Protein AF-0000000066038946 (afdb_homodimer)

InterPro domains:
  IPR004443 YjeF N-terminal domain [MF_01966] (6-207)
  IPR004443 YjeF N-terminal domain [PF03853] (27-186)
  IPR004443 YjeF N-terminal domain [PS51385] (10-212)
  IPR004443 YjeF N-terminal domain [TIGR00197] (5-207)
  IPR032976 YjeF N-terminal domain-containing protein NAXE-like [PTHR13232] (7-181)
  IPR036652 YjeF N-terminal domain superfamily [G3DSA:3.40.50.10260] (2-210)
  IPR036652 YjeF N-terminal domain superfamily [SSF64153] (5-207)

Secondary structure (DSSP, 8-state):
-PPPB-HHHHHHHHHIIIIII---HHHHHHHHHHHHHHHHHH-TT--TTSEEEEE-SSHHHHHHHHHHHHHHHTT--EEEEE-S-GGG--HHHHHHHHHHHHTT--B--TT--GGG-SEEEEES--TT--S---HHHHHHHHHHHHSSSEEEEESS-TTB-TTT--BSSS----SEEEEESS-BGGGGSGGGHHHH-EEEEE--S--SSSS----/-PPPB-HHHHHHHHHIIIIII---HHHHHHHHHHHHHHHHHH-TT--TTSEEEEE-SSHHHHHHHHHHHHHHHTT--EEEEE-S-GGG--HHHHHHHHHHHHTT--B--TT--GGG-SEEEEES--TT--S---HHHHHHHHHHHHSSSEEEEESS-TTB-TTT--BSSS----SEEEEESS-BGGGGSGGGHHHH-EEEEE--S--SSSS----

Foldseek 3Di:
DFDADAPVVVVVLLCCVCPVVNDPPLLLLLLLLVQLLVVQVVDPVADQQAEEEEAEQESLSLSSLSVLLVCLVVPHHYEYEYDDDNVPHDPSSVVSVVVCVVSPHHYDYLPDQLQVGQEYEASHDAQPDDAADDDSRLSSQVNNQPYPHAYEYEQAWPQAHLAQRDGHNHTHQHLAYEREQHRRNSCPDPSNPRRHRHYHYGDSPGDPDNDDDDD/DFDAAAPVVVVVLLCCVCPVVNDPPLLLLLLLLVQLLVVQVVDPVADQQAEEEEAEQESLSLSSLSVQLVCLVVPHHYEYEYDDDNVPHDPSSVVSVVVCVVSPHHYDYLPDQLQVGQEYEASHDAQPDDAADDDSRLSSQVNNQPYPHAYEYEQAWPQAHLAQRDGHNHTHQHLAYEREQHRRPSCPDPSNPRRHRHYHYGDSPGDPDNDDDDD

Structure (mmCIF, N/CA/C/O backbone):
data_AF-0000000066038946-model_v1
#
loop_
_entity.id
_entity.type
_entity.pdbx_description
1 polymer 'NAD(P)H-hydrate epimerase'
#
loop_
_atom_site.group_PDB
_atom_site.id
_atom_site.type_symbol
_atom_site.label_atom_id
_atom_site.label_alt_id
_atom_site.label_comp_id
_atom_site.label_asym_id
_atom_site.label_entity_id
_atom_site.label_seq_id
_atom_site.pdbx_PDB_ins_code
_atom_site.Cartn_x
_atom_site.Cartn_y
_atom_site.Cartn_z
_atom_site.occupancy
_atom_site.B_iso_or_equiv
_atom_site.auth_seq_id
_atom_site.auth_comp_id
_atom_site.auth_asym_id
_atom_site.auth_atom_id
_atom_site.pdbx_PDB_model_num
ATOM 1 N N . MET A 1 1 ? -20.016 10.578 -9.359 1 48.97 1 MET A N 1
ATOM 2 C CA . MET A 1 1 ? -19.5 11.562 -8.422 1 48.97 1 MET A CA 1
ATOM 3 C C . MET A 1 1 ? -19.172 10.914 -7.078 1 48.97 1 MET A C 1
ATOM 5 O O . MET A 1 1 ? -19.922 10.078 -6.586 1 48.97 1 MET A O 1
ATOM 9 N N . THR A 1 2 ? -17.828 10.883 -6.617 1 63 2 THR A N 1
ATOM 10 C CA . THR A 1 2 ? -17.562 10.227 -5.34 1 63 2 THR A CA 1
ATOM 11 C C . THR A 1 2 ? -18.438 10.805 -4.238 1 63 2 THR A C 1
ATOM 13 O O . THR A 1 2 ? -18.547 12.023 -4.098 1 63 2 THR A O 1
ATOM 16 N N . GLN A 1 3 ? -19.219 9.953 -3.594 1 87.56 3 GLN A N 1
ATOM 17 C CA . GLN A 1 3 ? -20.125 10.312 -2.512 1 87.56 3 GLN A CA 1
ATOM 18 C C . GLN A 1 3 ? -19.359 10.812 -1.292 1 87.56 3 GLN A C 1
ATOM 20 O O . GLN A 1 3 ? -18.328 10.242 -0.922 1 87.56 3 GLN A O 1
ATOM 25 N N . ALA A 1 4 ? -19.812 11.953 -0.762 1 95.81 4 ALA A N 1
ATOM 26 C CA . ALA A 1 4 ? -19.281 12.469 0.491 1 95.81 4 ALA A CA 1
ATOM 27 C C . ALA A 1 4 ? -19.875 11.742 1.691 1 95.81 4 ALA A C 1
ATOM 29 O O . ALA A 1 4 ? -20.984 11.203 1.608 1 95.81 4 ALA A O 1
ATOM 30 N N . ILE A 1 5 ? -19.094 11.695 2.771 1 97.19 5 ILE A N 1
ATOM 31 C CA . ILE A 1 5 ? -19.562 11.008 3.967 1 97.19 5 ILE A CA 1
ATOM 32 C C . ILE A 1 5 ? -19.375 11.898 5.191 1 97.19 5 ILE A C 1
ATOM 34 O O . ILE A 1 5 ? -18.578 12.844 5.156 1 97.19 5 I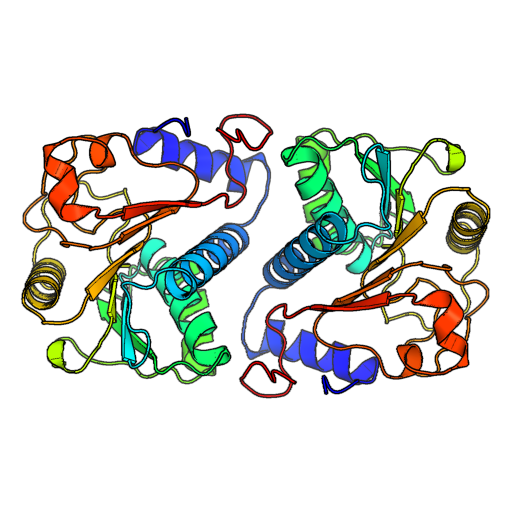LE A O 1
ATOM 38 N N . THR A 1 6 ? -20.109 11.641 6.273 1 97.31 6 THR A N 1
ATOM 39 C CA . THR A 1 6 ? -19.922 12.328 7.543 1 97.31 6 THR A CA 1
ATOM 40 C C . THR A 1 6 ? -18.672 11.805 8.258 1 97.31 6 THR A C 1
ATOM 42 O O . THR A 1 6 ? -18.109 10.781 7.871 1 97.31 6 THR A O 1
ATOM 45 N N . VAL A 1 7 ? -18.266 12.523 9.266 1 97.75 7 VAL A N 1
ATOM 46 C CA . VAL A 1 7 ? -17.141 12.094 10.086 1 97.75 7 VAL A CA 1
ATOM 47 C C . VAL A 1 7 ? -17.469 10.758 10.75 1 97.75 7 VAL A C 1
ATOM 49 O O . VAL A 1 7 ? -16.641 9.852 10.781 1 97.75 7 VAL A O 1
ATOM 52 N N . GLU A 1 8 ? -18.656 10.656 11.258 1 97.62 8 GLU A N 1
ATOM 53 C CA . GLU A 1 8 ? -19.078 9.422 11.906 1 97.62 8 GLU A CA 1
ATOM 54 C C . GLU A 1 8 ? -19.047 8.242 10.945 1 97.62 8 GLU A C 1
ATOM 56 O O . GLU A 1 8 ? -18.562 7.16 11.289 1 97.62 8 GLU A O 1
ATOM 61 N N . GLU A 1 9 ? -19.547 8.414 9.727 1 97.12 9 GLU A N 1
ATOM 62 C CA . GLU A 1 9 ? -19.531 7.359 8.719 1 97.12 9 GLU A CA 1
ATOM 63 C C . GLU A 1 9 ? -18.109 6.934 8.383 1 97.12 9 GLU A C 1
ATOM 65 O O . GLU A 1 9 ? -17.844 5.754 8.156 1 97.12 9 GLU A O 1
ATOM 70 N N . SER A 1 10 ? -17.234 7.91 8.328 1 97.12 10 SER A N 1
ATOM 71 C CA . SER A 1 10 ? -15.844 7.594 8.047 1 97.12 10 SER A CA 1
ATOM 72 C C . SER A 1 10 ? -15.25 6.691 9.125 1 97.12 10 SER A C 1
ATOM 74 O O . SER A 1 10 ? -14.531 5.742 8.82 1 97.12 10 SER A O 1
ATOM 76 N N . ARG A 1 11 ? -15.586 6.949 10.352 1 96.38 11 ARG A N 1
ATOM 77 C CA . ARG A 1 11 ? -15.133 6.133 11.477 1 96.38 11 ARG A CA 1
ATOM 78 C C . ARG A 1 11 ? -15.695 4.715 11.383 1 96.38 11 ARG A C 1
ATOM 80 O O . ARG A 1 11 ? -14.984 3.742 11.641 1 96.38 11 ARG A O 1
ATOM 87 N N . GLU A 1 12 ? -16.906 4.621 11.016 1 97.56 12 GLU A N 1
ATOM 88 C CA . GLU A 1 12 ? -17.562 3.328 10.883 1 97.56 12 GLU A CA 1
ATOM 89 C C . GLU A 1 12 ? -16.938 2.5 9.766 1 97.56 12 GLU A C 1
ATOM 91 O O . GLU A 1 12 ? -16.75 1.29 9.914 1 97.56 12 GLU A O 1
ATOM 96 N N . LEU A 1 13 ? -16.656 3.158 8.703 1 97.19 13 LEU A N 1
ATOM 97 C CA . LEU A 1 13 ? -16.062 2.465 7.566 1 97.19 13 LEU A CA 1
ATOM 98 C C . LEU A 1 13 ? -14.648 1.991 7.895 1 97.19 13 LEU A C 1
ATOM 100 O O . LEU A 1 13 ? -14.242 0.896 7.492 1 97.19 13 LEU A O 1
ATOM 104 N N . ASP A 1 14 ? -13.914 2.836 8.625 1 96.81 14 ASP A N 1
ATOM 105 C CA . ASP A 1 14 ? -12.602 2.414 9.102 1 96.81 14 ASP A CA 1
ATOM 106 C C . ASP A 1 14 ? -12.711 1.164 9.977 1 96.81 14 ASP A C 1
ATOM 108 O O . ASP A 1 14 ? -11.977 0.193 9.766 1 96.81 14 ASP A O 1
ATOM 112 N N . ASP A 1 15 ? -13.594 1.279 10.898 1 97.69 15 ASP A N 1
ATOM 113 C CA . ASP A 1 15 ? -13.797 0.172 11.828 1 97.69 15 ASP A CA 1
ATOM 114 C C . ASP A 1 15 ? -14.211 -1.098 11.094 1 97.69 15 ASP A C 1
ATOM 116 O O . ASP A 1 15 ? -13.68 -2.178 11.352 1 97.69 15 ASP A O 1
ATOM 120 N N . LYS A 1 16 ? -15.156 -0.995 10.156 1 98.12 16 LYS A N 1
ATOM 121 C CA . LYS A 1 16 ? -15.594 -2.123 9.336 1 98.12 16 LYS A CA 1
ATOM 122 C C . LYS A 1 16 ? -14.414 -2.74 8.586 1 98.12 16 LYS A C 1
ATOM 124 O O . LYS A 1 16 ? -14.227 -3.957 8.617 1 98.12 16 LYS A O 1
ATOM 129 N N . THR A 1 17 ? -13.578 -1.938 7.965 1 98.38 17 THR A N 1
ATOM 130 C CA . THR A 1 17 ? -12.484 -2.4 7.121 1 98.38 17 THR A CA 1
ATOM 131 C C . THR A 1 17 ? -11.414 -3.092 7.961 1 98.38 17 THR A C 1
ATOM 133 O O . THR A 1 17 ? -10.898 -4.145 7.574 1 98.38 17 THR A O 1
ATOM 136 N N . ILE A 1 18 ? -11.156 -2.543 9.109 1 98.25 18 ILE A N 1
ATOM 137 C CA . ILE A 1 18 ? -10.086 -3.059 9.961 1 98.25 18 ILE A CA 1
ATOM 138 C C . ILE A 1 18 ? -10.578 -4.281 10.727 1 98.25 18 ILE A C 1
ATOM 140 O O . ILE A 1 18 ? -9.953 -5.34 10.688 1 98.25 18 ILE A O 1
ATOM 144 N N . ASN A 1 19 ? -11.727 -4.18 11.312 1 98.06 19 ASN A N 1
ATOM 145 C CA . ASN A 1 19 ? -12.109 -5.168 12.32 1 98.06 19 ASN A CA 1
ATOM 146 C C . ASN A 1 19 ? -13.055 -6.223 11.742 1 98.06 19 ASN A C 1
ATOM 148 O O . ASN A 1 19 ? -13.062 -7.367 12.188 1 98.06 19 ASN A O 1
ATOM 152 N N . LYS A 1 20 ? -13.867 -5.863 10.781 1 97.88 20 LYS A N 1
ATOM 153 C CA . LYS A 1 20 ? -14.789 -6.828 10.18 1 97.88 20 LYS A CA 1
ATOM 154 C C . LYS A 1 20 ? -14.156 -7.504 8.969 1 97.88 20 LYS A C 1
ATOM 156 O O . LYS A 1 20 ? -14.125 -8.734 8.883 1 97.88 20 LYS A O 1
ATOM 161 N N . ILE A 1 21 ? -13.602 -6.754 8.055 1 98.19 21 ILE A N 1
ATOM 162 C CA . ILE A 1 21 ? -12.984 -7.297 6.852 1 98.19 21 ILE A CA 1
ATOM 163 C C . ILE A 1 21 ? -11.625 -7.902 7.195 1 98.19 21 ILE A C 1
ATOM 165 O O . ILE A 1 21 ? -11.258 -8.953 6.668 1 98.19 21 ILE A O 1
ATOM 169 N N . GLY A 1 22 ? -10.867 -7.164 8.039 1 98.38 22 GLY A N 1
ATOM 170 C CA . GLY A 1 22 ? -9.625 -7.73 8.531 1 98.38 22 GLY A CA 1
ATOM 171 C C . GLY A 1 22 ? -8.391 -7.105 7.906 1 98.38 22 GLY A C 1
ATOM 172 O O . GLY A 1 22 ? -7.297 -7.672 7.977 1 98.38 22 GLY A O 1
ATOM 173 N N . ILE A 1 23 ? -8.477 -6.02 7.219 1 98.56 23 ILE A N 1
ATOM 174 C CA . ILE A 1 23 ? -7.312 -5.301 6.707 1 98.56 23 ILE A CA 1
ATOM 175 C C . ILE A 1 23 ? -6.684 -4.469 7.824 1 98.56 23 ILE A C 1
ATOM 177 O O . ILE A 1 23 ? -7.328 -3.576 8.375 1 98.56 23 ILE A O 1
ATOM 181 N N . PRO A 1 24 ? -5.418 -4.695 8.164 1 98.44 24 PRO A N 1
ATOM 182 C CA . PRO A 1 24 ? -4.812 -3.988 9.289 1 98.44 24 PRO A CA 1
ATOM 183 C C . PRO A 1 24 ? -4.703 -2.482 9.055 1 98.44 24 PRO A C 1
ATOM 185 O O . PRO A 1 24 ? -4.516 -2.045 7.918 1 98.44 24 PRO A O 1
ATOM 188 N N . SER A 1 25 ? -4.734 -1.716 10.148 1 98.44 25 SER A N 1
ATOM 189 C CA . SER A 1 25 ? -4.699 -0.258 10.086 1 98.44 25 SER A CA 1
ATOM 190 C C . SER A 1 25 ? -3.42 0.236 9.422 1 98.44 25 SER A C 1
ATOM 192 O O . SER A 1 25 ? -3.449 1.197 8.648 1 98.44 25 SER A O 1
ATOM 194 N N . LEU A 1 26 ? -2.279 -0.456 9.664 1 98.75 26 LEU A N 1
ATOM 195 C CA . LEU A 1 26 ? -1.012 -0.033 9.078 1 98.75 26 LEU A CA 1
ATOM 196 C C . LEU A 1 26 ? -1.011 -0.26 7.566 1 98.75 26 LEU A C 1
ATOM 198 O O . LEU A 1 26 ? -0.326 0.452 6.828 1 98.75 26 LEU A O 1
ATOM 202 N N . VAL A 1 27 ? -1.763 -1.276 7.102 1 98.81 27 VAL A N 1
ATOM 203 C CA . VAL A 1 27 ? -1.914 -1.498 5.668 1 98.81 27 VAL A CA 1
ATOM 204 C C . VAL A 1 27 ? -2.688 -0.339 5.043 1 98.81 27 VAL A C 1
ATOM 206 O O . VAL A 1 27 ? -2.27 0.219 4.027 1 98.81 27 VAL A O 1
ATOM 209 N N . LEU A 1 28 ? -3.766 0.073 5.703 1 98.62 28 LEU A N 1
ATOM 210 C CA . LEU A 1 28 ? -4.559 1.197 5.219 1 98.62 28 LEU A CA 1
ATOM 211 C C . LEU A 1 28 ? -3.744 2.486 5.238 1 98.62 28 L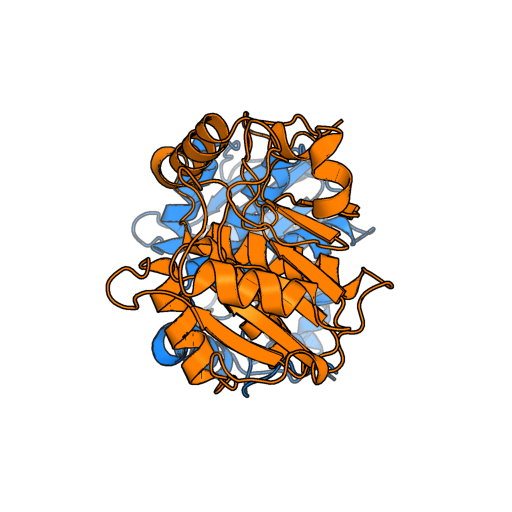EU A C 1
ATOM 213 O O . LEU A 1 28 ? -3.854 3.309 4.324 1 98.62 28 LEU A O 1
ATOM 217 N N . MET A 1 29 ? -2.965 2.672 6.266 1 98.75 29 MET A N 1
ATOM 218 C CA . MET A 1 29 ? -2.109 3.852 6.383 1 98.75 29 MET A CA 1
ATOM 219 C C . MET A 1 29 ? -1.087 3.896 5.254 1 98.75 29 MET A C 1
ATOM 221 O O . MET A 1 29 ? -0.835 4.957 4.68 1 98.75 29 MET A O 1
ATOM 225 N N . GLU A 1 30 ? -0.491 2.705 4.922 1 98.88 30 GLU A N 1
ATOM 226 C CA . GLU A 1 30 ? 0.452 2.641 3.811 1 98.88 30 GLU A CA 1
ATOM 227 C C . GLU A 1 30 ? -0.231 2.973 2.486 1 98.88 30 GLU A C 1
ATOM 229 O O . GLU A 1 30 ? 0.318 3.713 1.667 1 98.88 30 GLU A O 1
ATOM 234 N N . ARG A 1 31 ? -1.411 2.453 2.273 1 98.69 31 ARG A N 1
ATOM 235 C CA . ARG A 1 31 ? -2.172 2.75 1.064 1 98.69 31 ARG A CA 1
ATOM 236 C C . ARG A 1 31 ? -2.445 4.246 0.943 1 98.69 31 ARG A C 1
ATOM 238 O O . ARG A 1 31 ? -2.295 4.824 -0.135 1 98.69 31 ARG A O 1
ATOM 245 N N . ALA A 1 32 ? -2.852 4.824 2.078 1 98.56 32 ALA A N 1
ATOM 246 C CA . ALA A 1 32 ? -3.09 6.262 2.1 1 98.56 32 ALA A CA 1
ATOM 247 C C . ALA A 1 32 ? -1.812 7.035 1.783 1 98.56 32 ALA A C 1
ATOM 249 O O . ALA A 1 32 ? -1.807 7.91 0.914 1 98.56 32 ALA A O 1
ATOM 250 N N . GLY A 1 33 ? -0.715 6.66 2.455 1 98.81 33 GLY A N 1
ATOM 251 C CA . GLY A 1 33 ? 0.559 7.328 2.238 1 98.81 33 GLY A CA 1
ATOM 252 C C . GLY A 1 33 ? 1.021 7.277 0.795 1 98.81 33 GLY A C 1
ATOM 253 O O . GLY A 1 33 ? 1.5 8.281 0.257 1 98.81 33 GLY A O 1
ATOM 254 N N . LEU A 1 34 ? 0.842 6.117 0.148 1 98.81 34 LEU A N 1
ATOM 255 C CA . LEU A 1 34 ? 1.235 5.949 -1.246 1 98.81 34 LEU A CA 1
ATOM 256 C C . LEU A 1 34 ? 0.439 6.879 -2.154 1 98.81 34 LEU A C 1
ATOM 258 O O . LEU A 1 34 ? 1.007 7.535 -3.031 1 98.81 34 LEU A O 1
ATOM 262 N N . LYS A 1 35 ? -0.859 6.953 -1.933 1 98.69 35 LYS A N 1
ATOM 263 C CA . LYS A 1 35 ? -1.708 7.809 -2.758 1 98.69 35 LYS A CA 1
ATOM 264 C C . LYS A 1 35 ? -1.389 9.281 -2.531 1 98.69 35 LYS A C 1
ATOM 266 O O . LYS A 1 35 ? -1.308 10.062 -3.484 1 98.69 35 LYS A O 1
ATOM 271 N N . ILE A 1 36 ? -1.182 9.656 -1.304 1 98.88 36 ILE A N 1
ATOM 272 C CA . ILE A 1 36 ? -0.857 11.039 -0.975 1 98.88 36 ILE A CA 1
ATOM 273 C C . ILE A 1 36 ? 0.469 11.43 -1.625 1 98.88 36 ILE A C 1
ATOM 275 O O . ILE A 1 36 ? 0.574 12.484 -2.254 1 98.88 36 ILE A O 1
ATOM 279 N N . TYR A 1 37 ? 1.465 10.562 -1.488 1 98.88 37 TYR A N 1
ATOM 280 C CA . TYR A 1 37 ? 2.771 10.742 -2.109 1 98.88 37 TYR A CA 1
ATOM 281 C C . TYR A 1 37 ? 2.639 10.938 -3.615 1 98.88 37 TYR A C 1
ATOM 283 O O . TYR A 1 37 ? 3.197 11.883 -4.18 1 98.88 37 TYR A O 1
ATOM 291 N N . GLU A 1 38 ? 1.827 10.102 -4.281 1 98.69 38 GLU A N 1
ATOM 292 C CA . GLU A 1 38 ? 1.599 10.18 -5.719 1 98.69 38 GLU A CA 1
ATOM 293 C C . GLU A 1 38 ? 0.898 11.477 -6.102 1 98.69 38 GLU A C 1
ATOM 295 O O . GLU A 1 38 ? 1.258 12.117 -7.09 1 98.69 38 GLU A O 1
ATOM 300 N N . ASN A 1 39 ? -0.138 11.844 -5.312 1 98.81 39 ASN A N 1
ATOM 301 C CA . ASN A 1 39 ? -0.838 13.102 -5.547 1 98.81 39 ASN A CA 1
ATOM 302 C C . ASN A 1 39 ? 0.116 14.297 -5.508 1 98.81 39 ASN A C 1
ATOM 304 O O . ASN A 1 39 ? 0.02 15.203 -6.336 1 98.81 39 ASN A O 1
ATOM 308 N N . MET A 1 40 ? 1.025 14.289 -4.543 1 98.81 40 MET A N 1
ATOM 309 C CA . MET A 1 40 ? 1.973 15.391 -4.402 1 98.81 40 MET A CA 1
ATOM 310 C C . MET A 1 40 ? 2.924 15.445 -5.594 1 98.81 40 MET A C 1
ATOM 312 O O . MET A 1 40 ? 3.211 16.531 -6.109 1 98.81 40 MET A O 1
ATOM 316 N N . LEU A 1 41 ? 3.408 14.289 -6.082 1 98.56 41 LEU A N 1
ATOM 317 C CA . LEU A 1 41 ? 4.305 14.242 -7.23 1 98.56 41 LEU A CA 1
ATOM 318 C C . LEU A 1 41 ? 3.604 14.75 -8.484 1 98.56 41 LEU A C 1
ATOM 320 O O . LEU A 1 41 ? 4.23 15.391 -9.336 1 98.56 41 LEU A O 1
ATOM 324 N N . ASP A 1 42 ? 2.342 14.453 -8.57 1 98.06 42 ASP A N 1
ATOM 325 C CA . ASP A 1 42 ? 1.582 14.781 -9.773 1 98.06 42 ASP A CA 1
ATOM 326 C C . ASP A 1 42 ? 1.079 16.219 -9.734 1 98.06 42 ASP A C 1
ATOM 328 O O . ASP A 1 42 ? 0.58 16.734 -10.742 1 98.06 42 ASP A O 1
ATOM 332 N N . ASN A 1 43 ? 1.126 16.875 -8.555 1 98.62 43 ASN A N 1
ATOM 333 C CA . ASN A 1 43 ? 0.625 18.234 -8.391 1 98.62 43 ASN A CA 1
ATOM 334 C C . ASN A 1 43 ? 1.668 19.266 -8.797 1 98.62 43 ASN A C 1
ATOM 336 O O . ASN A 1 43 ? 2.566 19.594 -8.016 1 98.62 43 ASN A O 1
ATOM 340 N N . LYS A 1 44 ? 1.511 19.875 -9.914 1 97.69 44 LYS A N 1
ATOM 341 C CA . LYS A 1 44 ? 2.479 20.812 -10.492 1 97.69 44 LYS A CA 1
ATOM 342 C C . LYS A 1 44 ? 2.553 22.094 -9.68 1 97.69 44 LYS A C 1
ATOM 344 O O . LYS A 1 44 ? 3.494 22.875 -9.836 1 97.69 44 LYS A O 1
ATOM 349 N N . ASP A 1 45 ? 1.588 22.359 -8.883 1 98.25 45 ASP A N 1
ATOM 350 C CA . ASP A 1 45 ? 1.577 23.562 -8.07 1 98.25 45 ASP A CA 1
ATOM 351 C C . ASP A 1 45 ? 2.488 23.422 -6.852 1 98.25 45 ASP A C 1
ATOM 353 O O . ASP A 1 45 ? 2.771 24.406 -6.16 1 98.25 45 ASP A O 1
ATOM 357 N N . LEU A 1 46 ? 2.93 22.25 -6.555 1 98.75 46 LEU A N 1
ATOM 358 C CA . LEU A 1 46 ? 3.805 22 -5.414 1 98.75 46 LEU A CA 1
ATOM 359 C C . LEU A 1 46 ? 5.266 21.938 -5.852 1 98.75 46 LEU A C 1
ATOM 361 O O . LEU A 1 46 ? 5.586 21.297 -6.848 1 98.75 46 LEU A O 1
ATOM 365 N N . ASP A 1 47 ? 6.105 22.656 -5.195 1 98.75 47 ASP A N 1
ATOM 366 C CA . ASP A 1 47 ? 7.559 22.516 -5.289 1 98.75 47 ASP A CA 1
ATOM 367 C C . ASP A 1 47 ? 8.094 21.609 -4.188 1 98.75 47 ASP A C 1
ATOM 369 O O . ASP A 1 47 ? 8.125 21.984 -3.018 1 98.75 47 ASP A O 1
ATOM 373 N N . LEU A 1 48 ? 8.578 20.453 -4.551 1 98.81 48 LEU A N 1
ATOM 374 C CA . LEU A 1 48 ? 8.93 19.453 -3.555 1 98.81 48 LEU A CA 1
ATOM 375 C C . LEU A 1 48 ? 10.43 19.453 -3.279 1 98.81 48 LEU A C 1
ATOM 377 O O . LEU A 1 48 ? 10.984 18.453 -2.83 1 98.81 48 LEU A O 1
ATOM 381 N N . SER A 1 49 ? 11.086 20.531 -3.527 1 98.69 49 SER A N 1
ATOM 382 C CA . SER A 1 49 ? 12.531 20.625 -3.359 1 98.69 49 SER A CA 1
ATOM 383 C C . SER A 1 49 ? 12.922 20.594 -1.887 1 98.69 49 SER A C 1
ATOM 385 O O . SER A 1 49 ? 14.031 20.172 -1.542 1 98.69 49 SER A O 1
ATOM 387 N N . ASN A 1 50 ? 12.086 21.062 -0.97 1 98.88 50 ASN A N 1
ATOM 388 C CA . ASN A 1 50 ? 12.289 21.062 0.474 1 98.88 50 ASN A CA 1
ATOM 389 C C . ASN A 1 50 ? 10.969 20.984 1.229 1 98.88 50 ASN A C 1
ATOM 391 O O . ASN A 1 50 ? 10.297 22 1.432 1 98.88 50 ASN A O 1
ATOM 395 N N . VAL A 1 51 ? 10.633 19.766 1.717 1 98.94 51 VAL A N 1
ATOM 396 C CA . VAL A 1 51 ? 9.297 19.5 2.248 1 98.94 51 VAL A CA 1
ATOM 397 C C . VAL A 1 51 ? 9.359 19.391 3.77 1 98.94 51 VAL A C 1
ATOM 399 O O . VAL A 1 51 ? 10.297 18.797 4.32 1 98.94 51 VAL A O 1
ATOM 402 N N . LEU A 1 52 ? 8.422 19.938 4.453 1 99 52 LEU A N 1
ATOM 403 C CA . LEU A 1 52 ? 8.242 19.766 5.891 1 99 52 LEU A CA 1
ATOM 404 C C . LEU A 1 52 ? 6.914 19.094 6.199 1 99 52 LEU A C 1
ATOM 406 O O . LEU A 1 52 ? 5.855 19.578 5.789 1 99 52 LEU A O 1
ATOM 410 N N . ILE A 1 53 ? 6.996 18.016 6.871 1 99 53 ILE A N 1
ATOM 411 C CA . ILE A 1 53 ? 5.805 17.328 7.359 1 99 53 ILE A CA 1
ATOM 412 C C . ILE A 1 53 ? 5.422 17.875 8.734 1 99 53 ILE A C 1
ATOM 414 O O . ILE A 1 53 ? 6.223 17.844 9.664 1 99 53 ILE A O 1
ATOM 418 N N . LEU A 1 54 ? 4.238 18.453 8.828 1 98.94 54 LEU A N 1
ATOM 419 C CA . LEU A 1 54 ? 3.648 18.797 10.117 1 98.94 54 LEU A CA 1
ATOM 420 C C . LEU A 1 54 ? 2.773 17.656 10.633 1 98.94 54 LEU A C 1
ATOM 422 O O . LEU A 1 54 ? 1.645 17.484 10.172 1 98.94 54 LEU A O 1
ATOM 426 N N . ALA A 1 55 ? 3.303 16.953 11.617 1 98.88 55 ALA A N 1
ATOM 427 C CA . ALA A 1 55 ? 2.629 15.727 12.031 1 98.88 55 ALA A CA 1
ATOM 428 C C . ALA A 1 55 ? 2.092 15.852 13.453 1 98.88 55 ALA A C 1
ATOM 430 O O . ALA A 1 55 ? 2.822 16.234 14.367 1 98.88 55 ALA A O 1
ATOM 431 N N . GLY A 1 56 ? 0.782 15.562 13.641 1 98.44 56 GLY A N 1
ATOM 432 C CA . GLY A 1 56 ? 0.287 15.266 14.977 1 98.44 56 GLY A CA 1
ATOM 433 C C . GLY A 1 56 ? 0.691 13.891 15.469 1 98.44 56 GLY A C 1
ATOM 434 O O . GLY A 1 56 ? 1.435 13.18 14.797 1 98.44 56 GLY A O 1
ATOM 435 N N . THR A 1 57 ? 0.146 13.484 16.625 1 97.94 57 THR A N 1
ATOM 436 C CA . THR A 1 57 ? 0.572 12.227 17.234 1 97.94 57 THR A CA 1
ATOM 437 C C . THR A 1 57 ? -0.469 11.133 16.984 1 97.94 57 THR A C 1
ATOM 439 O O . THR A 1 57 ? -0.302 10 17.438 1 97.94 57 THR A O 1
ATOM 442 N N . GLY A 1 58 ? -1.53 11.477 16.297 1 97.44 58 GLY A N 1
ATOM 443 C CA . GLY A 1 58 ? -2.547 10.492 15.961 1 97.44 58 GLY A CA 1
ATOM 444 C C . GLY A 1 58 ? -2.289 9.789 14.641 1 97.44 58 GLY A C 1
ATOM 445 O O . GLY A 1 58 ? -1.166 9.812 14.125 1 97.44 58 GLY A O 1
ATOM 446 N N . ASN A 1 59 ? -3.328 9.211 14.07 1 97.25 59 ASN A N 1
ATOM 447 C CA . ASN A 1 59 ? -3.197 8.438 12.844 1 97.25 59 ASN A CA 1
ATOM 448 C C . ASN A 1 59 ? -2.922 9.328 11.641 1 97.25 59 ASN A C 1
ATOM 450 O O . ASN A 1 59 ? -2.205 8.938 10.719 1 97.25 59 ASN A O 1
ATOM 454 N N . ASN A 1 60 ? -3.539 10.492 11.656 1 98.25 60 ASN A N 1
ATOM 455 C CA . ASN A 1 60 ? -3.232 11.398 10.555 1 98.25 60 ASN A CA 1
ATOM 456 C C . ASN A 1 60 ? -1.75 11.766 10.523 1 98.25 60 ASN A C 1
ATOM 458 O O . ASN A 1 60 ? -1.153 11.852 9.445 1 98.25 60 ASN A O 1
ATOM 462 N N . GLY A 1 61 ? -1.217 11.977 11.75 1 98.62 61 GLY A N 1
ATOM 463 C CA . GLY A 1 61 ? 0.224 12.156 11.828 1 98.62 61 GLY A CA 1
ATOM 464 C C . GLY A 1 61 ? 1.003 10.969 11.297 1 98.62 61 GLY A C 1
ATOM 465 O O . GLY A 1 61 ? 2.035 11.141 10.641 1 98.62 61 GLY A O 1
ATOM 466 N N . GLY A 1 62 ? 0.505 9.773 11.594 1 98.69 62 GLY A N 1
ATOM 467 C CA . GLY A 1 62 ? 1.099 8.57 11.031 1 98.69 62 GLY A CA 1
ATOM 468 C C . GLY A 1 62 ? 1.113 8.57 9.516 1 98.69 62 GLY A C 1
ATOM 469 O O . GLY A 1 62 ? 2.119 8.211 8.898 1 98.69 62 GLY A O 1
ATOM 470 N N . ASP A 1 63 ? 0.013 8.977 8.914 1 98.88 63 ASP A N 1
ATOM 471 C CA . ASP A 1 63 ? -0.026 9.117 7.457 1 98.88 63 ASP A CA 1
ATOM 472 C C . ASP A 1 63 ? 1.079 10.055 6.969 1 98.88 63 ASP A C 1
ATOM 474 O O . ASP A 1 63 ? 1.735 9.766 5.961 1 98.88 63 ASP A O 1
ATOM 478 N N . GLY A 1 64 ? 1.211 11.141 7.656 1 98.94 64 GLY A N 1
ATOM 479 C CA . GLY A 1 64 ? 2.264 12.078 7.309 1 98.94 64 GLY A CA 1
ATOM 480 C C . GLY A 1 64 ? 3.652 11.469 7.363 1 98.94 64 GLY A C 1
ATOM 481 O O . GLY A 1 64 ? 4.492 11.742 6.504 1 98.94 64 GLY A O 1
ATOM 482 N N . LEU A 1 65 ? 3.871 10.672 8.398 1 98.94 65 LEU A N 1
ATOM 483 C CA . LEU A 1 65 ? 5.18 10.055 8.562 1 98.94 65 LEU A CA 1
ATOM 484 C C . LEU A 1 65 ? 5.441 9.039 7.453 1 98.94 65 LEU A C 1
ATOM 486 O O . LEU A 1 65 ? 6.582 8.859 7.02 1 98.94 65 LEU A O 1
ATOM 490 N N . VAL A 1 66 ? 4.398 8.312 6.98 1 98.94 66 VAL A N 1
ATOM 491 C CA . VAL A 1 66 ? 4.547 7.457 5.812 1 98.94 66 VAL A CA 1
ATOM 492 C C . VAL A 1 66 ? 5.004 8.289 4.613 1 98.94 66 VAL A C 1
ATOM 494 O O . VAL A 1 66 ? 5.926 7.898 3.895 1 98.94 66 VAL A O 1
ATOM 497 N N . VAL A 1 67 ? 4.375 9.438 4.402 1 98.94 67 VAL A N 1
ATOM 498 C CA . VAL A 1 67 ? 4.723 10.32 3.291 1 98.94 67 VAL A CA 1
ATOM 499 C C . VAL A 1 67 ? 6.168 10.789 3.436 1 98.94 67 VAL A C 1
ATOM 501 O O . VAL A 1 67 ? 6.918 10.82 2.455 1 98.94 67 VAL A O 1
ATOM 504 N N . ALA A 1 68 ? 6.547 11.141 4.672 1 98.94 68 ALA A N 1
ATOM 505 C CA . ALA A 1 68 ? 7.934 11.531 4.93 1 98.94 68 ALA A CA 1
ATOM 506 C C . ALA A 1 68 ? 8.898 10.438 4.5 1 98.94 68 ALA A C 1
ATOM 508 O O . ALA A 1 68 ? 9.891 10.711 3.811 1 98.94 68 ALA A O 1
ATOM 509 N N . ARG A 1 69 ? 8.633 9.234 4.918 1 98.88 69 ARG A N 1
ATOM 510 C CA . ARG A 1 69 ? 9.469 8.086 4.578 1 98.88 69 ARG A CA 1
ATOM 511 C C . ARG A 1 69 ? 9.562 7.906 3.066 1 98.88 69 ARG A C 1
ATOM 513 O O . ARG A 1 69 ? 10.656 7.723 2.525 1 98.88 69 ARG A O 1
ATOM 520 N N . LEU A 1 70 ? 8.438 7.953 2.385 1 98.81 70 LEU A N 1
ATOM 521 C CA . LEU A 1 70 ? 8.406 7.766 0.938 1 98.81 70 LEU A CA 1
ATOM 522 C C . LEU A 1 70 ? 9.211 8.852 0.231 1 98.81 70 LEU A C 1
ATOM 524 O O . LEU A 1 70 ? 9.992 8.555 -0.678 1 98.81 70 LEU A O 1
ATOM 528 N N . LEU A 1 71 ? 9.031 10.102 0.635 1 98.81 71 LEU A N 1
ATOM 529 C CA . LEU A 1 71 ? 9.805 11.195 0.06 1 98.81 71 LEU A CA 1
ATOM 530 C C . LEU A 1 71 ? 11.297 10.977 0.294 1 98.81 71 LEU A C 1
ATOM 532 O O . LEU A 1 71 ? 12.094 11.047 -0.644 1 98.81 71 LEU A O 1
ATOM 536 N N . ALA A 1 72 ? 11.695 10.656 1.515 1 98.69 72 ALA A N 1
ATOM 537 C CA . ALA A 1 72 ? 13.102 10.5 1.884 1 98.69 72 ALA A CA 1
ATOM 538 C C . ALA A 1 72 ? 13.75 9.359 1.099 1 98.69 72 ALA A C 1
ATOM 540 O O . ALA A 1 72 ? 14.828 9.531 0.53 1 98.69 72 ALA A O 1
ATOM 541 N N . THR A 1 73 ? 13.07 8.227 1.036 1 98.12 73 THR A N 1
ATOM 542 C CA . THR A 1 73 ? 13.641 7.043 0.402 1 98.12 73 THR A CA 1
ATOM 543 C C . THR A 1 73 ? 13.711 7.223 -1.112 1 98.12 73 THR A C 1
ATOM 545 O O . THR A 1 73 ? 14.398 6.469 -1.802 1 98.12 73 THR A O 1
ATOM 548 N N . HIS A 1 74 ? 13 8.203 -1.652 1 97.88 74 HIS A N 1
ATOM 549 C CA . HIS A 1 74 ? 13.039 8.461 -3.088 1 97.88 74 HIS A CA 1
ATOM 550 C C . HIS A 1 74 ? 13.859 9.711 -3.404 1 97.88 74 HIS A C 1
ATOM 552 O O . HIS A 1 74 ? 13.75 10.258 -4.5 1 97.88 74 HIS A O 1
ATOM 558 N N . GLY A 1 75 ? 14.547 10.242 -2.439 1 97.25 75 GLY A N 1
ATOM 559 C CA . GLY A 1 75 ? 15.609 11.195 -2.707 1 97.25 75 GLY A CA 1
ATOM 560 C C . GLY A 1 75 ? 15.195 12.633 -2.488 1 97.25 75 GLY A C 1
ATOM 561 O O . GLY A 1 75 ? 15.953 13.562 -2.783 1 97.25 75 GLY A O 1
ATOM 562 N N . TYR A 1 76 ? 14.016 12.898 -2.004 1 98.38 76 TYR A N 1
ATOM 563 C CA . TYR A 1 76 ? 13.57 14.258 -1.716 1 98.38 76 TYR A CA 1
ATOM 564 C C . TYR A 1 76 ? 14.094 14.734 -0.366 1 98.38 76 TYR A C 1
ATOM 566 O O . TYR A 1 76 ? 14.273 13.93 0.551 1 98.38 76 TYR A O 1
ATOM 574 N N . GLN A 1 77 ? 14.328 16 -0.275 1 98.75 77 GLN A N 1
ATOM 575 C CA . GLN A 1 77 ? 14.641 16.609 1.016 1 98.75 77 GLN A CA 1
ATOM 576 C C . GLN A 1 77 ? 13.375 16.828 1.844 1 98.75 77 GLN A C 1
ATOM 578 O O . GLN A 1 77 ? 12.469 17.562 1.434 1 98.75 77 GLN A O 1
ATOM 583 N N . VAL A 1 78 ? 13.32 16.172 2.998 1 98.88 78 VAL A N 1
ATOM 584 C CA . VAL A 1 78 ? 12.117 16.234 3.818 1 98.88 78 VAL A CA 1
ATOM 585 C C . VAL A 1 78 ? 12.5 16.266 5.297 1 98.88 78 VAL A C 1
ATOM 587 O O . VAL A 1 78 ? 13.461 15.609 5.715 1 98.88 78 VAL A O 1
ATOM 590 N N . SER A 1 79 ? 11.789 17.031 6.098 1 98.94 79 SER A N 1
ATOM 591 C CA . SER A 1 79 ? 11.906 17.125 7.551 1 98.94 79 SER A CA 1
ATOM 592 C C . SER A 1 79 ? 10.555 16.906 8.219 1 98.94 79 SER A C 1
ATOM 594 O O . SER A 1 79 ? 9.508 17.016 7.574 1 98.94 79 SER A O 1
ATOM 596 N N . ILE A 1 80 ? 10.664 16.594 9.523 1 98.94 80 ILE A N 1
ATOM 597 C CA . ILE A 1 80 ? 9.438 16.312 10.273 1 98.94 80 ILE A CA 1
ATOM 598 C C . ILE A 1 80 ? 9.352 17.234 11.484 1 98.94 80 ILE A C 1
ATOM 600 O O . ILE A 1 80 ? 10.344 17.422 12.195 1 98.94 80 ILE A O 1
ATOM 604 N N . LEU A 1 81 ? 8.266 17.875 11.688 1 98.94 81 LEU A N 1
ATOM 605 C CA . LEU A 1 81 ? 7.879 18.516 12.938 1 98.94 81 LEU A CA 1
ATOM 606 C C . LEU A 1 81 ? 6.695 17.797 13.57 1 98.94 81 LEU A C 1
ATOM 608 O O . LEU A 1 81 ? 5.59 17.828 13.031 1 98.94 81 LEU A O 1
ATOM 612 N N . THR A 1 82 ? 6.949 17.156 14.664 1 98.69 82 THR A N 1
ATOM 613 C CA . THR A 1 82 ? 5.871 16.516 15.406 1 98.69 82 THR A CA 1
ATOM 614 C C . THR A 1 82 ? 5.312 17.438 16.469 1 98.69 82 THR A C 1
ATOM 616 O O . THR A 1 82 ? 6.07 18.047 17.234 1 98.69 82 THR A O 1
ATOM 619 N N . VAL A 1 83 ? 4.035 17.609 16.453 1 98.19 83 VAL A N 1
ATOM 620 C CA . VAL A 1 83 ? 3.354 18.469 17.422 1 98.19 83 VAL A CA 1
ATOM 621 C C . VAL A 1 83 ? 2.426 17.625 18.297 1 98.19 83 VAL A C 1
ATOM 623 O O . VAL A 1 83 ? 1.677 16.797 17.781 1 98.19 83 VAL A O 1
ATOM 626 N N . GLY A 1 84 ? 2.4 17.875 19.547 1 96.06 84 GLY A N 1
ATOM 627 C CA . GLY A 1 84 ? 1.521 17.172 20.453 1 96.06 84 GLY A CA 1
ATOM 628 C C . GLY A 1 84 ? 2.27 16.391 21.516 1 96.06 84 GLY A C 1
ATOM 629 O O . GLY A 1 84 ? 3.502 16.391 21.547 1 96.06 84 GLY A O 1
ATOM 630 N N . ASN A 1 85 ? 1.53 15.742 22.344 1 93.56 85 ASN A N 1
ATOM 631 C CA . ASN A 1 85 ? 2.074 14.961 23.453 1 93.56 85 ASN A CA 1
ATOM 632 C C . ASN A 1 85 ? 2.459 13.555 23 1 93.56 85 ASN A C 1
ATOM 634 O O . ASN A 1 85 ? 1.594 12.758 22.641 1 93.56 85 ASN A O 1
ATOM 638 N N . PRO A 1 86 ? 3.742 13.211 23.078 1 91.5 86 PRO A N 1
ATOM 639 C CA . PRO A 1 86 ? 4.191 11.883 22.625 1 91.5 86 PRO A CA 1
ATOM 640 C C . PRO A 1 86 ? 3.537 10.75 23.406 1 91.5 86 PRO A C 1
ATOM 642 O O . PRO A 1 86 ? 3.367 9.648 22.891 1 91.5 86 PRO A O 1
ATOM 645 N N . ASP A 1 87 ? 3.113 11 24.625 1 94.69 87 ASP A N 1
ATOM 646 C CA . ASP A 1 87 ? 2.525 9.977 25.469 1 94.69 87 ASP A CA 1
ATOM 647 C C . ASP A 1 87 ? 1.148 9.555 24.969 1 94.69 87 ASP A C 1
ATOM 649 O O . ASP A 1 87 ? 0.609 8.531 25.391 1 94.69 87 ASP A O 1
ATOM 653 N N . HIS A 1 88 ? 0.575 10.344 24.062 1 94.94 88 HIS A N 1
ATOM 654 C CA . HIS A 1 88 ? -0.752 10.062 23.531 1 94.94 88 HIS A CA 1
ATOM 655 C C . HIS A 1 88 ? -0.679 9.625 22.062 1 94.94 88 HIS A C 1
ATOM 657 O O . HIS A 1 88 ? -1.7 9.578 21.375 1 94.94 88 HIS A O 1
ATOM 663 N N . ALA A 1 89 ? 0.491 9.328 21.656 1 97.44 89 ALA A N 1
ATOM 664 C CA . ALA A 1 89 ? 0.681 8.938 20.266 1 97.44 89 ALA A CA 1
ATOM 665 C C . ALA A 1 89 ? -0.008 7.613 19.953 1 97.44 89 ALA A C 1
ATOM 667 O O . ALA A 1 89 ? 0.021 6.691 20.781 1 97.44 89 ALA A O 1
ATOM 668 N N . SER A 1 90 ? -0.7 7.535 18.844 1 97.81 90 SER A N 1
ATOM 669 C CA . SER A 1 90 ? -1.29 6.27 18.406 1 97.81 90 SER A CA 1
ATOM 670 C C . SER A 1 90 ? -0.215 5.227 18.125 1 97.81 90 SER A C 1
ATOM 672 O O . SER A 1 90 ? 0.934 5.574 17.844 1 97.81 90 SER A O 1
ATOM 674 N N . GLU A 1 91 ? -0.56 3.949 18.234 1 98 91 GLU A N 1
ATOM 675 C CA . GLU A 1 91 ? 0.368 2.863 17.922 1 98 91 GLU A CA 1
ATOM 676 C C . GLU A 1 91 ? 0.897 2.969 16.5 1 98 91 GLU A C 1
ATOM 678 O O . GLU A 1 91 ? 2.078 2.723 16.25 1 98 91 GLU A O 1
ATOM 683 N N . ASP A 1 92 ? 0.03 3.338 15.57 1 98.38 92 ASP A N 1
ATOM 684 C CA . ASP A 1 92 ? 0.431 3.463 14.18 1 98.38 92 ASP A CA 1
ATOM 685 C C . ASP A 1 92 ? 1.427 4.605 13.992 1 98.38 92 ASP A C 1
ATOM 687 O O . ASP A 1 92 ? 2.395 4.477 13.242 1 98.38 92 ASP A O 1
ATOM 691 N N . HIS A 1 93 ? 1.154 5.727 14.656 1 98.62 93 HIS A N 1
ATOM 692 C CA . HIS A 1 93 ? 2.098 6.84 14.617 1 98.62 93 HIS A CA 1
ATOM 693 C C . HIS A 1 93 ? 3.465 6.418 15.148 1 98.62 93 HIS A C 1
ATOM 695 O O . HIS A 1 93 ? 4.492 6.723 14.539 1 98.62 93 HIS A O 1
ATOM 701 N N . LEU A 1 94 ? 3.449 5.711 16.281 1 98.62 94 LEU A N 1
ATOM 702 C CA . LEU A 1 94 ? 4.695 5.27 16.891 1 98.62 94 LEU A CA 1
ATOM 703 C C . LEU A 1 94 ? 5.469 4.344 15.961 1 98.62 94 LEU A C 1
ATOM 705 O O . LEU A 1 94 ? 6.695 4.441 15.859 1 98.62 94 LEU A O 1
ATOM 709 N N . ALA A 1 95 ? 4.781 3.461 15.32 1 98.62 95 ALA A N 1
ATOM 710 C CA . ALA A 1 95 ? 5.418 2.555 14.367 1 98.62 95 ALA A CA 1
ATOM 711 C C . ALA A 1 95 ? 6.113 3.33 13.258 1 98.62 95 ALA A C 1
ATOM 713 O O . ALA A 1 95 ? 7.27 3.051 12.922 1 98.62 95 ALA A O 1
ATOM 714 N N . GLN A 1 96 ? 5.441 4.297 12.734 1 98.75 96 GLN A N 1
ATOM 715 C CA . GLN A 1 96 ? 6.004 5.082 11.641 1 98.75 96 GLN A CA 1
ATOM 716 C C . GLN A 1 96 ? 7.148 5.969 12.133 1 98.75 96 GLN A C 1
ATOM 718 O O . GLN A 1 96 ? 8.117 6.199 11.406 1 98.75 96 GLN A O 1
ATOM 723 N N . ALA A 1 97 ? 6.961 6.523 13.336 1 98.75 97 ALA A N 1
ATOM 724 C CA . ALA A 1 97 ? 8.039 7.332 13.906 1 98.75 97 ALA A CA 1
ATOM 725 C C . ALA A 1 97 ? 9.328 6.527 14.023 1 98.75 97 ALA A C 1
ATOM 727 O O . ALA A 1 97 ? 10.406 7.027 13.719 1 98.75 97 ALA A O 1
ATOM 728 N N . ARG A 1 98 ? 9.234 5.277 14.477 1 98.44 98 ARG A N 1
ATOM 729 C CA . ARG A 1 98 ? 10.398 4.395 14.57 1 98.44 98 ARG A CA 1
ATOM 730 C C . ARG A 1 98 ? 11.039 4.195 13.203 1 98.44 98 ARG A C 1
ATOM 732 O O . ARG A 1 98 ? 12.266 4.23 13.078 1 98.44 98 ARG A O 1
ATOM 739 N N . ILE A 1 99 ? 10.258 3.99 12.203 1 98.75 99 ILE A N 1
ATOM 740 C CA . ILE A 1 99 ? 10.742 3.777 10.844 1 98.75 99 ILE A CA 1
ATOM 741 C C . ILE A 1 99 ? 11.445 5.035 10.352 1 98.75 99 ILE A C 1
ATOM 743 O O . ILE A 1 99 ? 12.531 4.957 9.758 1 98.75 99 ILE A O 1
ATOM 747 N N . CYS A 1 100 ? 10.844 6.195 10.57 1 98.81 100 CYS A N 1
ATOM 748 C CA . CYS A 1 100 ? 11.461 7.453 10.164 1 98.81 100 CYS A CA 1
ATOM 749 C C . CYS A 1 100 ? 12.797 7.66 10.867 1 98.81 100 CYS A C 1
ATOM 751 O O . CYS A 1 100 ? 13.727 8.211 10.281 1 98.81 100 CYS A O 1
ATOM 753 N N . ASN A 1 101 ? 12.836 7.262 12.164 1 98.62 101 ASN A N 1
ATOM 754 C CA . ASN A 1 101 ? 14.102 7.332 12.898 1 98.62 101 ASN A CA 1
ATOM 755 C C . ASN A 1 101 ? 15.172 6.465 12.25 1 98.62 101 ASN A C 1
ATOM 757 O O . ASN A 1 101 ? 16.344 6.867 12.172 1 98.62 101 ASN A O 1
ATOM 761 N N . TYR A 1 102 ? 14.828 5.277 11.781 1 98.5 102 TYR A N 1
ATOM 762 C CA . TYR A 1 102 ? 15.781 4.406 11.094 1 98.5 102 TYR A CA 1
ATOM 763 C C . TYR A 1 102 ? 16.375 5.102 9.875 1 98.5 102 TYR A C 1
ATOM 765 O O . TYR A 1 102 ? 17.594 5.039 9.648 1 98.5 102 TYR A O 1
ATOM 773 N N . TYR A 1 103 ? 15.508 5.77 9.141 1 98.25 103 TYR A N 1
ATOM 774 C CA . TYR A 1 103 ? 15.953 6.422 7.914 1 98.25 103 TYR A CA 1
ATOM 775 C C . TYR A 1 103 ? 16.578 7.777 8.211 1 98.25 103 TYR A C 1
ATOM 777 O O . TYR A 1 103 ? 16.938 8.516 7.293 1 98.25 103 TYR A O 1
ATOM 785 N N . GLN A 1 104 ? 16.625 8.148 9.469 1 98.31 104 GLN A N 1
ATOM 786 C CA . GLN A 1 104 ? 17.281 9.352 9.945 1 98.31 104 GLN A CA 1
ATOM 787 C C . GLN A 1 104 ? 16.703 10.602 9.289 1 98.31 104 GLN A C 1
ATOM 789 O O . GLN A 1 104 ? 17.453 11.5 8.883 1 98.31 104 GLN A O 1
ATOM 794 N N . ILE A 1 105 ? 15.414 10.609 9.133 1 98.81 105 ILE A N 1
ATOM 795 C CA . ILE A 1 105 ? 14.766 11.797 8.594 1 98.81 105 ILE A CA 1
ATOM 796 C C . ILE A 1 105 ? 14.898 12.953 9.594 1 98.81 105 ILE A C 1
ATOM 798 O O . ILE A 1 105 ? 14.555 12.805 10.766 1 98.81 105 ILE A O 1
ATOM 802 N N . PRO A 1 106 ? 15.344 14.102 9.125 1 98.88 106 PRO A N 1
ATOM 803 C CA . PRO A 1 106 ? 15.586 15.211 10.039 1 98.88 106 PRO A CA 1
ATOM 804 C C . PRO A 1 106 ? 14.32 15.68 10.758 1 98.88 106 PRO A C 1
ATOM 806 O O . PRO A 1 106 ? 13.242 15.703 10.164 1 98.88 106 PRO A O 1
ATOM 809 N N . LYS A 1 107 ? 14.492 16.016 12.039 1 98.69 107 LYS A N 1
ATOM 810 C CA . LYS A 1 107 ? 13.43 16.609 12.852 1 98.69 107 LYS A CA 1
ATOM 811 C C . LYS A 1 107 ? 13.711 18.078 13.141 1 98.69 107 LYS A C 1
ATOM 813 O O . LYS A 1 107 ? 14.859 18.469 13.375 1 98.69 107 LYS A O 1
ATOM 818 N N . VAL A 1 108 ? 12.672 18.828 13.031 1 98.56 108 VAL A N 1
ATOM 819 C CA . VAL A 1 108 ? 12.812 20.25 13.383 1 98.56 108 VAL A CA 1
ATOM 820 C C . VAL A 1 108 ? 11.906 20.578 14.57 1 98.56 108 VAL A C 1
ATOM 822 O O . VAL A 1 108 ? 11.086 19.75 14.984 1 98.56 108 VAL A O 1
ATOM 825 N N . PHE A 1 109 ? 12.094 21.75 15.117 1 97.19 109 PHE A N 1
ATOM 826 C CA . PHE A 1 109 ? 11.336 22.203 16.281 1 97.19 109 PHE A CA 1
ATOM 827 C C . PHE A 1 109 ? 10.398 23.344 15.922 1 97.19 109 PHE A C 1
ATOM 829 O O . PHE A 1 109 ? 10.438 23.844 14.797 1 97.19 109 PHE A O 1
ATOM 836 N N . MET A 1 110 ? 9.555 23.656 16.828 1 96.31 110 MET A N 1
ATOM 837 C CA . MET A 1 110 ? 8.469 24.594 16.578 1 96.31 110 MET A CA 1
ATOM 838 C C . MET A 1 110 ? 9.008 25.953 16.172 1 96.31 110 MET A C 1
ATOM 840 O O . MET A 1 110 ? 8.32 26.734 15.5 1 96.31 110 MET A O 1
ATOM 844 N N . ASN A 1 111 ? 10.227 26.266 16.5 1 96.75 111 ASN A N 1
ATOM 845 C CA . ASN A 1 111 ? 10.797 27.562 16.172 1 96.75 111 ASN A CA 1
ATOM 846 C C . ASN A 1 111 ? 11.422 27.578 14.789 1 96.75 111 ASN A C 1
ATOM 848 O O . ASN A 1 111 ? 12 28.594 14.367 1 96.75 111 ASN A O 1
ATOM 852 N N . ALA A 1 112 ? 11.32 26.469 14.023 1 98.12 112 ALA A N 1
ATOM 853 C CA . ALA A 1 112 ? 11.836 26.422 12.656 1 98.12 112 ALA A CA 1
ATOM 854 C C . ALA A 1 112 ? 11.219 27.531 11.797 1 98.12 112 ALA A C 1
ATOM 856 O O . ALA A 1 112 ? 10.07 27.906 12.008 1 98.12 112 ALA A O 1
ATOM 857 N N . ASP A 1 113 ? 11.969 28.062 10.828 1 98.62 113 ASP A N 1
ATOM 858 C CA . ASP A 1 113 ? 11.477 29.047 9.852 1 98.62 113 ASP A CA 1
ATOM 859 C C . ASP A 1 113 ? 10.781 28.344 8.688 1 98.62 113 ASP A C 1
ATOM 861 O O . ASP A 1 113 ? 11.438 27.797 7.805 1 98.62 113 ASP A O 1
ATOM 865 N N . PHE A 1 114 ? 9.508 28.438 8.648 1 98.81 114 PHE A N 1
ATOM 866 C CA . PHE A 1 114 ? 8.711 27.734 7.656 1 98.81 114 PHE A CA 1
ATOM 867 C C . PHE A 1 114 ? 8.961 28.281 6.262 1 98.81 114 PHE A C 1
ATOM 869 O O . PHE A 1 114 ? 8.656 27.641 5.262 1 98.81 114 PHE A O 1
ATOM 876 N N . ASN A 1 115 ? 9.523 29.484 6.207 1 98.69 115 ASN A N 1
ATOM 877 C CA . ASN A 1 115 ? 9.805 30.094 4.914 1 98.69 115 ASN A CA 1
ATOM 878 C C . ASN A 1 115 ? 10.969 29.391 4.207 1 98.69 115 ASN A C 1
ATOM 880 O O . ASN A 1 115 ? 11.188 29.609 3.012 1 98.69 115 ASN A O 1
ATOM 884 N N . LYS A 1 116 ? 11.688 28.578 4.895 1 98.56 116 LYS A N 1
ATOM 885 C CA . LYS A 1 116 ? 12.82 27.859 4.309 1 98.56 116 LYS A CA 1
ATOM 886 C C . LYS A 1 116 ? 12.344 26.625 3.541 1 98.56 116 LYS A C 1
ATOM 888 O O . LYS A 1 116 ? 13.125 25.984 2.834 1 98.56 116 LYS A O 1
ATOM 893 N N . PHE A 1 117 ? 11.109 26.297 3.709 1 98.88 117 PHE A N 1
ATOM 894 C CA . PHE A 1 117 ? 10.539 25.141 3.027 1 98.88 117 PHE A CA 1
ATOM 895 C C . PHE A 1 117 ? 9.703 25.594 1.827 1 98.88 117 PHE A C 1
ATOM 897 O O . PHE A 1 117 ? 9.148 26.688 1.82 1 98.88 117 PHE A O 1
ATOM 904 N N . THR A 1 118 ? 9.68 24.719 0.837 1 98.94 118 THR A N 1
ATOM 905 C CA . THR A 1 118 ? 8.906 25.016 -0.366 1 98.94 118 THR A CA 1
ATOM 906 C C . THR A 1 118 ? 7.488 24.469 -0.249 1 98.94 118 THR A C 1
ATOM 908 O O . THR A 1 118 ? 6.551 25.031 -0.813 1 98.94 118 THR A O 1
ATOM 911 N N . THR A 1 119 ? 7.32 23.344 0.454 1 98.94 119 THR A N 1
ATOM 912 C CA . THR A 1 119 ? 6.023 22.703 0.649 1 98.94 119 THR A CA 1
ATOM 913 C C . THR A 1 119 ? 5.871 22.219 2.088 1 98.94 119 THR A C 1
ATOM 915 O O . THR A 1 119 ? 6.809 21.656 2.662 1 98.94 119 THR A O 1
ATOM 918 N N . LEU A 1 120 ? 4.758 22.5 2.695 1 99 120 LEU A N 1
ATOM 919 C CA . LEU A 1 120 ? 4.348 21.906 3.963 1 99 120 LEU A CA 1
ATOM 920 C C . LEU A 1 120 ? 3.262 20.859 3.746 1 99 120 LEU A C 1
ATOM 922 O O . LEU A 1 120 ? 2.363 21.047 2.922 1 99 120 LEU A O 1
ATOM 926 N N . VAL A 1 121 ? 3.359 19.797 4.473 1 99 121 VAL A N 1
ATOM 927 C CA . VAL A 1 121 ? 2.307 18.797 4.492 1 99 121 VAL A CA 1
ATOM 928 C C . VAL A 1 121 ? 1.59 18.812 5.84 1 99 121 VAL A C 1
ATOM 930 O O . VAL A 1 121 ? 2.203 18.578 6.883 1 99 121 VAL A O 1
ATOM 933 N N . ASP A 1 122 ? 0.337 19.156 5.785 1 98.94 122 ASP A N 1
ATOM 934 C CA . ASP A 1 122 ? -0.479 19.172 6.992 1 98.94 122 ASP A CA 1
ATOM 935 C C . ASP A 1 122 ? -0.991 17.781 7.336 1 98.94 122 ASP A C 1
ATOM 937 O O . ASP A 1 122 ? -1.893 17.266 6.668 1 98.94 122 ASP A O 1
ATOM 941 N N . ALA A 1 123 ? -0.451 17.234 8.344 1 98.88 123 ALA A N 1
ATOM 942 C CA . ALA A 1 123 ? -0.881 15.961 8.906 1 98.88 123 ALA A CA 1
ATOM 943 C C . ALA A 1 123 ? -1.138 16.078 10.406 1 98.88 123 ALA A C 1
ATOM 945 O O . ALA A 1 123 ? -0.888 15.125 11.156 1 98.88 123 ALA A O 1
ATOM 946 N N . LEU A 1 124 ? -1.572 17.188 10.859 1 98.62 124 LEU A N 1
ATOM 947 C CA . LEU A 1 124 ? -1.772 17.438 12.289 1 98.62 124 LEU A CA 1
ATOM 948 C C . LEU A 1 124 ? -3.018 16.719 12.797 1 98.62 124 LEU A C 1
ATOM 950 O O . LEU A 1 124 ? -2.928 15.859 13.672 1 98.62 124 LEU A O 1
ATOM 954 N N . PHE A 1 125 ? -4.152 17.109 12.188 1 97.44 125 PHE A N 1
ATOM 955 C CA . PHE A 1 125 ? -5.426 16.516 12.555 1 97.44 125 PHE A CA 1
ATOM 956 C C . PHE A 1 125 ? -6.137 15.953 11.328 1 97.44 125 PHE A C 1
ATOM 958 O O . PHE A 1 125 ? -6.012 16.5 10.234 1 97.44 125 PHE A O 1
ATOM 965 N N . GLY A 1 126 ? -6.801 14.867 11.57 1 95.25 126 GLY A N 1
ATOM 966 C CA . GLY A 1 126 ? -7.746 14.391 10.578 1 95.25 126 GLY A CA 1
ATOM 967 C C . GLY A 1 126 ? -9.172 14.844 10.836 1 95.25 126 GLY A C 1
ATOM 968 O O . GLY A 1 126 ? -9.391 15.961 11.305 1 95.25 126 GLY A O 1
ATOM 969 N N . SER A 1 127 ? -10.109 14.055 10.492 1 89.94 127 SER A N 1
ATOM 970 C CA . SER A 1 127 ? -11.516 14.438 10.523 1 89.94 127 SER A CA 1
ATOM 971 C C . SER A 1 127 ? -12.086 14.336 11.938 1 89.94 127 SER A C 1
ATOM 973 O O . SER A 1 127 ? -13.242 14.688 12.172 1 89.94 127 SER A O 1
ATOM 975 N N . GLY A 1 128 ? -11.297 14.016 12.906 1 86.81 128 GLY A N 1
ATOM 976 C CA . GLY A 1 128 ? -11.844 13.727 14.227 1 86.81 128 GLY A CA 1
ATOM 977 C C . GLY A 1 128 ? -11.867 14.938 15.141 1 86.81 128 GLY A C 1
ATOM 978 O O . GLY A 1 128 ? -12.031 14.805 16.359 1 86.81 128 GLY A O 1
ATOM 979 N N . LEU A 1 129 ? -11.711 16.094 14.656 1 90.31 129 LEU A N 1
ATOM 980 C CA . LEU A 1 129 ? -11.672 17.297 15.477 1 90.31 129 LEU A CA 1
ATOM 981 C C . LEU A 1 129 ? -13.039 17.578 16.094 1 90.31 129 LEU A C 1
ATOM 983 O O . LEU A 1 129 ? -14.055 17.594 15.383 1 90.31 129 LEU A O 1
ATOM 987 N N . SER A 1 130 ? -13.023 17.766 17.391 1 87.12 130 SER A N 1
ATOM 988 C CA . SER A 1 130 ? -14.305 18 18.047 1 87.12 130 SER A CA 1
ATOM 989 C C . SER A 1 130 ? -14.305 19.297 18.828 1 87.12 130 SER A C 1
ATOM 991 O O . SER A 1 130 ? -15.344 19.719 19.344 1 87.12 130 SER A O 1
ATOM 993 N N . ARG A 1 131 ? -13.219 19.969 19.031 1 93.56 131 ARG A N 1
ATOM 994 C CA . ARG A 1 131 ? -13.125 21.234 19.734 1 93.56 131 ARG A CA 1
ATOM 995 C C . ARG A 1 131 ? -12.227 22.219 18.984 1 93.56 131 ARG A C 1
ATOM 997 O O . ARG A 1 131 ? -11.508 21.828 18.062 1 93.56 131 ARG A O 1
ATOM 1004 N N . ASN A 1 132 ? -12.266 23.469 19.375 1 97.44 132 ASN A N 1
ATOM 1005 C CA . ASN A 1 132 ? -11.406 24.484 18.781 1 97.44 132 ASN A CA 1
ATOM 1006 C C . ASN A 1 132 ? -9.93 24.156 18.969 1 97.44 132 ASN A C 1
ATOM 1008 O O . ASN A 1 132 ? -9.523 23.719 20.031 1 97.44 132 ASN A O 1
ATOM 1012 N N . VAL A 1 133 ? -9.234 24.406 17.906 1 97.94 133 VAL A N 1
ATOM 1013 C CA . VAL A 1 133 ? -7.789 24.203 17.953 1 97.94 133 VAL A CA 1
ATOM 1014 C C . VAL A 1 133 ? -7.137 25.266 18.812 1 97.94 133 VAL A C 1
ATOM 1016 O O . VAL A 1 133 ? -7.457 26.453 18.688 1 97.94 133 VAL A O 1
ATOM 1019 N N . GLY A 1 134 ? -6.32 24.906 19.703 1 96.94 134 GLY A N 1
ATOM 1020 C CA . GLY A 1 134 ? -5.598 25.828 20.562 1 96.94 134 GLY A CA 1
ATOM 1021 C C . GLY A 1 134 ? -4.168 25.406 20.828 1 96.94 134 GLY A C 1
ATOM 1022 O O . GLY A 1 134 ? -3.697 24.406 20.266 1 96.94 134 GLY A O 1
ATOM 1023 N N . GLY A 1 135 ? -3.439 26.188 21.562 1 97.06 135 GLY A N 1
ATOM 1024 C CA . GLY A 1 135 ? -2.098 25.844 22 1 97.06 135 GLY A CA 1
ATOM 1025 C C . GLY A 1 135 ? -1.105 25.734 20.859 1 97.06 135 GLY A C 1
ATOM 1026 O O . GLY A 1 135 ? -1.128 26.547 19.938 1 97.06 135 GLY A O 1
ATOM 1027 N N . ASP A 1 136 ? -0.203 24.781 21.016 1 97.81 136 ASP A N 1
ATOM 1028 C CA . ASP A 1 136 ? 0.878 24.578 20.047 1 97.81 136 ASP A CA 1
ATOM 1029 C C . ASP A 1 136 ? 0.329 24.328 18.656 1 97.81 136 ASP A C 1
ATOM 1031 O O . ASP A 1 136 ? 0.917 24.75 17.656 1 97.81 136 ASP A O 1
ATOM 1035 N N . PHE A 1 137 ? -0.812 23.672 18.594 1 98.25 137 PHE A N 1
ATOM 1036 C CA . PHE A 1 137 ? -1.4 23.359 17.297 1 98.25 137 PHE A CA 1
ATOM 1037 C C . PHE A 1 137 ? -1.851 24.625 16.594 1 98.25 137 PHE A C 1
ATOM 1039 O O . PHE A 1 137 ? -1.59 24.797 15.398 1 98.25 137 PHE A O 1
ATOM 1046 N N . ALA A 1 138 ? -2.551 25.469 17.312 1 98.62 138 ALA A N 1
ATOM 1047 C CA . ALA A 1 138 ? -2.98 26.734 16.719 1 98.62 138 ALA A CA 1
ATOM 1048 C C . ALA A 1 138 ? -1.781 27.547 16.266 1 98.62 138 ALA A C 1
ATOM 1050 O O . ALA A 1 138 ? -1.802 28.141 15.18 1 98.62 138 ALA A O 1
ATOM 1051 N N . THR A 1 139 ? -0.758 27.562 17.094 1 98.62 139 THR A N 1
ATOM 1052 C CA . THR A 1 139 ? 0.463 28.297 16.781 1 98.62 139 THR A CA 1
ATOM 1053 C C . THR A 1 139 ? 1.074 27.797 15.477 1 98.62 139 THR A C 1
ATOM 1055 O O . THR A 1 139 ? 1.446 28.594 14.617 1 98.62 139 THR A O 1
ATOM 1058 N N . ILE A 1 140 ? 1.165 26.516 15.266 1 98.81 140 ILE A N 1
ATOM 1059 C CA . ILE A 1 140 ? 1.793 25.906 14.102 1 98.81 140 ILE A CA 1
ATOM 1060 C C . ILE A 1 140 ? 0.927 26.156 12.867 1 98.81 140 ILE A C 1
ATOM 1062 O O . ILE A 1 140 ? 1.443 26.438 11.781 1 98.81 140 ILE A O 1
ATOM 1066 N N . ILE A 1 141 ? -0.371 26.031 13 1 98.88 141 ILE A N 1
ATOM 1067 C CA . ILE A 1 141 ? -1.283 26.281 11.891 1 98.88 141 ILE A CA 1
ATOM 1068 C C . ILE A 1 141 ? -1.118 27.719 11.414 1 98.88 141 ILE A C 1
ATOM 1070 O O . ILE A 1 141 ? -0.981 27.969 10.211 1 98.88 141 ILE A O 1
ATOM 1074 N N . ASP A 1 142 ? -1.129 28.641 12.375 1 98.81 142 ASP A N 1
ATOM 1075 C CA . ASP A 1 142 ? -0.994 30.047 12.031 1 98.81 142 ASP A CA 1
ATOM 1076 C C . ASP A 1 142 ? 0.355 30.328 11.367 1 98.81 142 ASP A C 1
ATOM 1078 O O . ASP A 1 142 ? 0.435 31.094 10.398 1 98.81 142 ASP A O 1
ATOM 1082 N N . LYS A 1 143 ? 1.408 29.734 11.875 1 98.81 143 LYS A N 1
ATOM 1083 C CA . LYS A 1 143 ? 2.74 29.875 11.297 1 98.81 143 LYS A CA 1
ATOM 1084 C C . LYS A 1 143 ? 2.775 29.328 9.875 1 98.81 143 LYS A C 1
ATOM 1086 O O . LYS A 1 143 ? 3.369 29.938 8.984 1 98.81 143 LYS A O 1
ATOM 1091 N N . ALA A 1 144 ? 2.174 28.156 9.656 1 98.94 144 ALA A N 1
ATOM 1092 C CA . ALA A 1 144 ? 2.115 27.562 8.328 1 98.94 144 ALA A CA 1
ATOM 1093 C C . ALA A 1 144 ? 1.392 28.469 7.344 1 98.94 144 ALA A C 1
ATOM 1095 O O . ALA A 1 144 ? 1.888 28.719 6.242 1 98.94 144 ALA A O 1
ATOM 1096 N N . ASN A 1 145 ? 0.267 29.016 7.77 1 98.88 145 ASN A N 1
ATOM 1097 C CA . ASN A 1 145 ? -0.542 29.875 6.91 1 98.88 145 ASN A CA 1
ATOM 1098 C C . ASN A 1 145 ? 0.181 31.172 6.578 1 98.88 145 ASN A C 1
ATOM 1100 O O . ASN A 1 145 ? -0.067 31.766 5.531 1 98.88 145 ASN A O 1
ATOM 1104 N N . ALA A 1 146 ? 1.041 31.562 7.449 1 98.62 146 ALA A N 1
ATOM 1105 C CA . ALA A 1 146 ? 1.746 32.844 7.277 1 98.62 146 ALA A CA 1
ATOM 1106 C C . ALA A 1 146 ? 2.994 32.656 6.418 1 98.62 146 ALA A C 1
ATOM 1108 O O . ALA A 1 146 ? 3.59 33.625 5.961 1 98.62 146 ALA A O 1
ATOM 1109 N N . SER A 1 147 ? 3.422 31.438 6.176 1 98.62 147 SER A N 1
ATOM 1110 C CA . SER A 1 147 ? 4.652 31.172 5.438 1 98.62 147 SER A CA 1
ATOM 1111 C C . SER A 1 147 ? 4.438 31.312 3.934 1 98.62 147 SER A C 1
ATOM 1113 O O . SER A 1 147 ? 3.295 31.359 3.469 1 98.62 147 SER A O 1
ATOM 1115 N N . THR A 1 148 ? 5.523 31.344 3.174 1 98.44 148 THR A N 1
ATOM 1116 C CA . THR A 1 148 ? 5.461 31.422 1.719 1 98.44 148 THR A CA 1
ATOM 1117 C C . THR A 1 148 ? 5.32 30.031 1.105 1 98.44 148 THR A C 1
ATOM 1119 O O . THR A 1 148 ? 5.074 29.906 -0.095 1 98.44 148 THR A O 1
ATOM 1122 N N . ALA A 1 149 ? 5.406 28.969 1.935 1 98.69 149 ALA A N 1
ATOM 1123 C CA . ALA A 1 149 ? 5.324 27.594 1.444 1 98.69 149 ALA A CA 1
ATOM 1124 C C . ALA A 1 149 ? 3.898 27.25 1.033 1 98.69 149 ALA A C 1
ATOM 1126 O O . ALA A 1 149 ? 2.936 27.688 1.667 1 98.69 149 ALA A O 1
ATOM 1127 N N . LYS A 1 150 ? 3.762 26.438 -0.013 1 98.88 150 LYS A N 1
ATOM 1128 C CA . LYS A 1 150 ? 2.463 25.844 -0.333 1 98.88 150 LYS A CA 1
ATOM 1129 C C . LYS A 1 150 ? 2.143 24.688 0.599 1 98.88 150 LYS A C 1
ATOM 1131 O O . LYS A 1 150 ? 3.045 23.969 1.049 1 98.88 150 LYS A O 1
ATOM 1136 N N . ILE A 1 151 ? 0.876 24.516 0.867 1 98.94 151 ILE A N 1
ATOM 1137 C CA . ILE A 1 151 ? 0.508 23.5 1.855 1 98.94 151 ILE A CA 1
ATOM 1138 C C . ILE A 1 151 ? -0.368 22.438 1.204 1 98.94 151 ILE A C 1
ATOM 1140 O O . ILE A 1 151 ? -1.333 22.75 0.506 1 98.94 151 ILE A O 1
ATOM 1144 N N . HIS A 1 152 ? -0.024 21.188 1.341 1 99 152 HIS A N 1
ATOM 1145 C CA . HIS A 1 152 ? -0.84 20.016 1.008 1 99 152 HIS A CA 1
ATOM 1146 C C . HIS A 1 152 ? -1.383 19.344 2.266 1 99 152 HIS A C 1
ATOM 1148 O O . HIS A 1 152 ? -0.614 18.953 3.146 1 99 152 HIS A O 1
ATOM 1154 N N . ALA A 1 153 ? -2.695 19.219 2.35 1 98.94 153 ALA A N 1
ATOM 1155 C CA . ALA A 1 153 ? -3.299 18.656 3.553 1 98.94 153 ALA A CA 1
ATOM 1156 C C . ALA A 1 153 ? -3.643 17.188 3.355 1 98.94 153 ALA A C 1
ATOM 1158 O O . ALA A 1 153 ? -4.047 16.781 2.266 1 98.94 153 ALA A O 1
ATOM 1159 N N . ILE A 1 154 ? -3.52 16.453 4.457 1 98.88 154 ILE A N 1
ATOM 1160 C CA . ILE A 1 154 ? -3.883 15.039 4.484 1 98.88 154 ILE A CA 1
ATOM 1161 C C . ILE A 1 154 ? -5.242 14.867 5.156 1 98.88 154 ILE A C 1
ATOM 1163 O O . ILE A 1 154 ? -5.473 15.391 6.25 1 98.88 154 ILE A O 1
ATOM 1167 N N . ASP A 1 155 ? -6.133 14.148 4.527 1 98.56 155 ASP A N 1
ATOM 1168 C CA . ASP A 1 155 ? -7.496 13.805 4.914 1 98.56 155 ASP A CA 1
ATOM 1169 C C . ASP A 1 155 ? -8.398 15.039 4.914 1 98.56 155 ASP A C 1
ATOM 1171 O O . ASP A 1 155 ? -9.375 15.102 4.164 1 98.56 155 ASP A O 1
ATOM 1175 N N . ILE A 1 156 ? -8.156 16 5.707 1 98.44 156 ILE A N 1
ATOM 1176 C CA . ILE A 1 156 ? -8.867 17.281 5.82 1 98.44 156 ILE A CA 1
ATOM 1177 C C . ILE A 1 156 ? -7.922 18.359 6.352 1 98.44 156 ILE A C 1
ATOM 1179 O O . ILE A 1 156 ? -7.082 18.078 7.211 1 98.44 156 ILE A O 1
ATOM 1183 N N . PRO A 1 157 ? -8.016 19.594 5.812 1 98.88 157 PRO A N 1
ATOM 1184 C CA . PRO A 1 157 ? -7.199 20.641 6.43 1 98.88 157 PRO A CA 1
ATOM 1185 C C . PRO A 1 157 ? -7.41 20.75 7.938 1 98.88 157 PRO A C 1
ATOM 1187 O O . PRO A 1 157 ? -8.539 20.953 8.391 1 98.88 157 PRO A O 1
ATOM 1190 N N . SER A 1 158 ? -6.312 20.625 8.703 1 98.81 158 SER A N 1
ATOM 1191 C CA . SER A 1 158 ? -6.406 20.672 10.156 1 98.81 158 SER A CA 1
ATOM 1192 C C . SER A 1 158 ? -7.109 21.938 10.625 1 98.81 158 SER A C 1
ATOM 1194 O O . SER A 1 158 ? -6.793 23.031 10.164 1 98.81 158 SER A O 1
ATOM 1196 N N . GLY A 1 159 ? -8.094 21.75 11.484 1 98.69 159 GLY A N 1
ATOM 1197 C CA . GLY A 1 159 ? -8.844 22.859 12.031 1 98.69 159 GLY A CA 1
ATOM 1198 C C . GLY A 1 159 ? -10.203 23.047 11.375 1 98.69 159 GLY A C 1
ATOM 1199 O O . GLY A 1 159 ? -11.008 23.859 11.82 1 98.69 159 GLY A O 1
ATOM 1200 N N . LEU A 1 160 ? -10.438 22.359 10.258 1 98.31 160 LEU A N 1
ATOM 1201 C CA . LEU A 1 160 ? -11.734 22.375 9.594 1 98.31 160 LEU A CA 1
ATOM 1202 C C . LEU A 1 160 ? -12.648 21.297 10.141 1 98.31 160 LEU A C 1
ATOM 1204 O O . LEU A 1 160 ? -12.219 20.141 10.312 1 98.31 160 LEU A O 1
ATOM 1208 N N . ASN A 1 161 ? -13.906 21.656 10.43 1 98.12 161 ASN A N 1
ATOM 1209 C CA . ASN A 1 161 ? -14.875 20.656 10.852 1 98.12 161 ASN A CA 1
ATOM 1210 C C . ASN A 1 161 ? -15.312 19.766 9.688 1 98.12 161 ASN A C 1
ATOM 1212 O O . ASN A 1 161 ? -15.773 20.266 8.664 1 98.12 161 ASN A O 1
ATOM 1216 N N . GLY A 1 162 ? -15.219 18.5 9.891 1 97.69 162 GLY A N 1
ATOM 1217 C CA . GLY A 1 162 ? -15.445 17.562 8.805 1 97.69 162 GLY A CA 1
ATOM 1218 C C . GLY A 1 162 ? -16.906 17.438 8.422 1 97.69 162 GLY A C 1
ATOM 1219 O O . GLY A 1 162 ? -17.234 16.922 7.355 1 97.69 162 GLY A O 1
ATOM 1220 N N . ASP A 1 163 ? -17.797 17.906 9.289 1 97.94 163 ASP A N 1
ATOM 1221 C CA . ASP A 1 163 ? -19.219 17.797 9 1 97.94 163 ASP A CA 1
ATOM 1222 C C . ASP A 1 163 ? -19.797 19.141 8.555 1 97.94 163 ASP A C 1
ATOM 1224 O O . ASP A 1 163 ? -20.609 19.203 7.633 1 97.94 163 ASP A O 1
ATOM 1228 N N . THR A 1 164 ? -19.281 20.25 9.094 1 97.25 164 THR A N 1
ATOM 1229 C CA . THR A 1 164 ? -19.922 21.531 8.852 1 97.25 164 THR A CA 1
ATOM 1230 C C . THR A 1 164 ? -19.078 22.391 7.902 1 97.25 164 THR A C 1
ATOM 1232 O O . THR A 1 164 ? -19.578 23.328 7.285 1 97.25 164 THR A O 1
ATOM 1235 N N . GLY A 1 165 ? -17.812 22.141 7.867 1 97.44 165 GLY A N 1
ATOM 1236 C CA . GLY A 1 165 ? -16.906 22.953 7.066 1 97.44 165 GLY A CA 1
ATOM 1237 C C . GLY A 1 165 ? -16.469 24.234 7.766 1 97.44 165 GLY A C 1
ATOM 1238 O O . GLY A 1 165 ? -15.773 25.047 7.18 1 97.44 165 GLY A O 1
ATOM 1239 N N . ASP A 1 166 ? -16.875 24.344 9 1 97.62 166 ASP A N 1
ATOM 1240 C CA . ASP A 1 166 ? -16.531 25.547 9.758 1 97.62 166 ASP A CA 1
ATOM 1241 C C . ASP A 1 166 ? -15.102 25.453 10.297 1 97.62 166 ASP A C 1
ATOM 1243 O O . ASP A 1 166 ? -14.633 24.375 10.656 1 97.62 166 ASP A O 1
ATOM 1247 N N . VAL A 1 167 ? -14.484 26.594 10.391 1 98.38 167 VAL A N 1
ATOM 1248 C CA . VAL A 1 167 ? -13.188 26.688 11.055 1 98.38 167 VAL A CA 1
ATOM 1249 C C . VAL A 1 167 ? -13.367 26.547 12.562 1 98.38 167 VAL A C 1
ATOM 1251 O O . VAL A 1 167 ? -14.211 27.219 13.156 1 98.38 167 VAL A O 1
ATOM 1254 N N . MET A 1 168 ? -12.641 25.719 13.07 1 98.12 168 MET A N 1
ATOM 1255 C CA . MET A 1 168 ? -12.648 25.484 14.508 1 98.12 168 MET A CA 1
ATOM 1256 C C . MET A 1 168 ? -11.445 26.141 15.172 1 98.12 168 MET A C 1
ATOM 1258 O O . MET A 1 168 ? -10.477 25.469 15.531 1 98.12 168 MET A O 1
ATOM 1262 N N . GLY A 1 169 ? -11.547 27.531 15.492 1 98.06 169 GLY A N 1
ATOM 1263 C CA . GLY A 1 169 ? -10.414 28.281 15.984 1 98.06 169 GLY A CA 1
ATOM 1264 C C . GLY A 1 169 ? -9.531 28.828 14.867 1 98.06 169 GLY A C 1
ATOM 1265 O O . GLY A 1 169 ? -9.648 30 14.492 1 98.06 169 GLY A O 1
ATOM 1266 N N . THR A 1 170 ? -8.703 28.094 14.344 1 98.56 170 THR A N 1
ATOM 1267 C CA . THR A 1 170 ? -7.91 28.344 13.141 1 98.56 170 THR A CA 1
ATOM 1268 C C . THR A 1 170 ? -7.797 27.078 12.289 1 98.56 170 THR A C 1
ATOM 1270 O O . THR A 1 170 ? -8.023 25.969 12.773 1 98.56 170 THR A O 1
ATOM 1273 N N . ALA A 1 171 ? -7.523 27.266 11.031 1 98.81 171 ALA A N 1
ATOM 1274 C CA . ALA A 1 171 ? -7.445 26.125 10.141 1 98.81 171 ALA A CA 1
ATOM 1275 C C . ALA A 1 171 ? -6.379 26.328 9.062 1 98.81 171 ALA A C 1
ATOM 1277 O O . ALA A 1 171 ? -6.121 27.453 8.648 1 98.81 171 ALA A O 1
ATOM 1278 N N . ILE A 1 172 ? -5.82 25.25 8.648 1 98.94 172 ILE A N 1
ATOM 1279 C CA . ILE A 1 172 ? -4.848 25.25 7.562 1 98.94 172 ILE A CA 1
ATOM 1280 C C . ILE A 1 172 ? -5.512 25.734 6.277 1 98.94 172 ILE A C 1
ATOM 1282 O O . ILE A 1 172 ? -6.625 25.328 5.949 1 98.94 172 ILE A O 1
ATOM 1286 N N . LYS A 1 173 ? -4.855 26.625 5.613 1 98.88 173 LYS A N 1
ATOM 1287 C CA . LYS A 1 173 ? -5.242 27.016 4.266 1 98.88 173 LYS A CA 1
ATOM 1288 C C . LYS A 1 173 ? -4.41 26.297 3.213 1 98.88 173 LYS A C 1
ATOM 1290 O O . LYS A 1 173 ? -3.391 26.812 2.752 1 98.88 173 LYS A O 1
ATOM 1295 N N . ALA A 1 174 ? -4.895 25.172 2.785 1 98.88 174 ALA A N 1
ATOM 1296 C CA . ALA A 1 174 ? -4.16 24.312 1.86 1 98.88 174 ALA A CA 1
ATOM 1297 C C . ALA A 1 174 ? -4.457 24.688 0.411 1 98.88 174 ALA A C 1
ATOM 1299 O O . ALA A 1 174 ? -5.559 25.141 0.094 1 98.88 174 ALA A O 1
ATOM 1300 N N . ILE A 1 175 ? -3.488 24.438 -0.471 1 98.75 175 ILE A N 1
ATOM 1301 C CA . ILE A 1 175 ? -3.756 24.625 -1.894 1 98.75 175 ILE A CA 1
ATOM 1302 C C . ILE A 1 175 ? -4.277 23.312 -2.492 1 98.75 175 ILE A C 1
ATOM 1304 O O . ILE A 1 175 ? -4.82 23.312 -3.6 1 98.75 175 ILE A O 1
ATOM 1308 N N . SER A 1 176 ? -4.055 22.219 -1.787 1 98.81 176 SER A N 1
ATOM 1309 C CA . SER A 1 176 ? -4.59 20.922 -2.166 1 98.81 176 SER A CA 1
ATOM 1310 C C . SER A 1 176 ? -4.742 20.016 -0.953 1 98.81 176 SER A C 1
ATOM 1312 O O . SER A 1 176 ? -4.047 20.188 0.052 1 98.81 176 SER A O 1
ATOM 1314 N N . THR A 1 177 ? -5.656 19.094 -1.043 1 98.88 177 THR A N 1
ATOM 1315 C CA . THR A 1 177 ? -5.957 18.141 0.026 1 98.88 177 THR A CA 1
ATOM 1316 C C . THR A 1 177 ? -6.152 16.734 -0.536 1 98.88 177 THR A C 1
ATOM 1318 O O . THR A 1 177 ? -6.918 16.547 -1.482 1 98.88 177 THR A O 1
ATOM 1321 N N . SER A 1 178 ? -5.395 15.781 -0.031 1 98.62 178 SER A N 1
ATOM 1322 C CA . SER A 1 178 ? -5.672 14.367 -0.275 1 98.62 178 SER A CA 1
ATOM 1323 C C . SER A 1 178 ? -6.586 13.789 0.801 1 98.62 178 SER A C 1
ATOM 1325 O O . SER A 1 178 ? -6.168 13.617 1.948 1 98.62 178 SER A O 1
ATOM 1327 N N . THR A 1 179 ? -7.797 13.578 0.463 1 98.06 179 THR A N 1
ATOM 1328 C CA . THR A 1 179 ? -8.703 12.953 1.424 1 98.06 179 THR A CA 1
ATOM 1329 C C . THR A 1 179 ? -8.75 11.438 1.213 1 98.06 179 THR A C 1
ATOM 1331 O O . THR A 1 179 ? -8.703 10.961 0.076 1 98.06 179 THR A O 1
ATOM 1334 N N . VAL A 1 180 ? -8.875 10.734 2.285 1 94.44 180 VAL A N 1
ATOM 1335 C CA . VAL A 1 180 ? -8.727 9.281 2.262 1 94.44 180 VAL A CA 1
ATOM 1336 C C . VAL A 1 180 ? -10.102 8.633 2.102 1 94.44 180 VAL A C 1
ATOM 1338 O O . VAL A 1 180 ? -11 8.867 2.908 1 94.44 180 VAL A O 1
ATOM 1341 N N . ALA A 1 181 ? -10.258 7.867 1.067 1 95.44 181 ALA A N 1
ATOM 1342 C CA . ALA A 1 181 ? -11.414 7.043 0.741 1 95.44 181 ALA A CA 1
ATOM 1343 C C . ALA A 1 181 ? -12.578 7.898 0.258 1 95.44 181 ALA A C 1
ATOM 1345 O O . ALA A 1 181 ? -13.086 7.703 -0.85 1 95.44 181 ALA A O 1
ATOM 1346 N N . TYR A 1 182 ? -13.07 8.906 1.108 1 96.5 182 TYR A N 1
ATOM 1347 C CA . TYR A 1 182 ? -14.195 9.781 0.796 1 96.5 182 TYR A CA 1
ATOM 1348 C C . TYR A 1 182 ? -13.961 11.188 1.326 1 96.5 182 TYR A C 1
ATOM 1350 O O . TYR A 1 182 ? -13.406 11.367 2.416 1 96.5 182 TYR A O 1
ATOM 1358 N N . PRO A 1 183 ? -14.391 12.148 0.531 1 97.44 183 PRO A N 1
ATOM 1359 C CA . PRO A 1 183 ? -14.422 13.469 1.172 1 97.44 183 PRO A CA 1
ATOM 1360 C C . PRO A 1 183 ? -15.477 13.562 2.273 1 97.44 183 PRO A C 1
ATOM 1362 O O . PRO A 1 183 ? -16.531 12.945 2.174 1 97.44 183 PRO A O 1
ATOM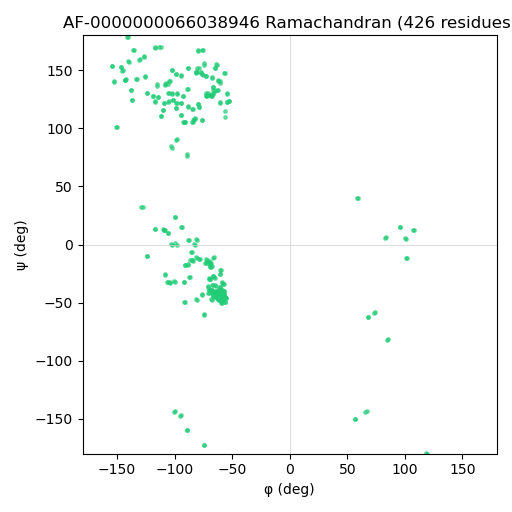 1365 N N . LYS A 1 184 ? -15.117 14.289 3.309 1 97.81 184 LYS A N 1
ATOM 1366 C CA . LYS A 1 184 ? -16.109 14.594 4.324 1 97.81 184 LYS A CA 1
ATOM 1367 C C . LYS A 1 184 ? -17.078 15.68 3.842 1 97.81 184 LYS A C 1
ATOM 1369 O O . LYS A 1 184 ? -16.672 16.609 3.15 1 97.81 184 LYS A O 1
ATOM 1374 N N . VAL A 1 185 ? -18.328 15.57 4.266 1 97.81 185 VAL A N 1
ATOM 1375 C CA . VAL A 1 185 ? -19.391 16.453 3.76 1 97.81 185 VAL A CA 1
ATOM 1376 C C . VAL A 1 185 ? -19.016 17.906 4.023 1 97.81 185 VAL A C 1
ATOM 1378 O O . VAL A 1 185 ? -19.297 18.781 3.205 1 97.81 185 VAL A O 1
ATOM 1381 N N . GLY A 1 186 ? -18.359 18.203 5.086 1 97.62 186 GLY A N 1
ATOM 1382 C CA . GLY A 1 186 ? -17.984 19.562 5.418 1 97.62 186 GLY A CA 1
ATOM 1383 C C . GLY A 1 186 ? -16.984 20.156 4.441 1 97.62 186 GLY A C 1
ATOM 1384 O O . GLY A 1 186 ? -16.953 21.359 4.23 1 97.62 186 GLY A O 1
ATOM 1385 N N . MET A 1 187 ? -16.172 19.328 3.822 1 98 187 MET A N 1
ATOM 1386 C CA . MET A 1 187 ? -15.125 19.781 2.904 1 98 187 MET A CA 1
ATOM 1387 C C . MET A 1 187 ? -15.727 20.344 1.622 1 98 187 MET A C 1
ATOM 1389 O O . MET A 1 187 ? -15.055 21.047 0.869 1 98 187 MET A O 1
ATOM 1393 N N . LEU A 1 188 ? -16.969 19.984 1.37 1 97.38 188 LEU A N 1
ATOM 1394 C CA . LEU A 1 188 ? -17.594 20.344 0.101 1 97.38 188 LEU A CA 1
ATOM 1395 C C . LEU A 1 188 ? -18.469 21.594 0.259 1 97.38 188 LEU A C 1
ATOM 1397 O O . LEU A 1 188 ? -19.078 22.047 -0.709 1 97.38 188 LEU A O 1
ATOM 1401 N N . LYS A 1 189 ? -18.516 22.094 1.461 1 97.12 189 LYS A N 1
ATOM 1402 C CA . LYS A 1 189 ? -19.266 23.328 1.706 1 97.12 189 LYS A CA 1
ATOM 1403 C C . LYS A 1 189 ? -18.516 24.547 1.159 1 97.12 189 LYS A C 1
ATOM 1405 O O . LYS A 1 189 ? -17.281 24.531 1.077 1 97.12 189 LYS A O 1
ATOM 1410 N N . ASP A 1 190 ? -19.234 25.594 0.868 1 97.38 190 ASP A N 1
ATOM 1411 C CA . ASP A 1 190 ? -18.656 26.797 0.277 1 97.38 190 ASP A CA 1
ATOM 1412 C C . ASP A 1 190 ? -17.609 27.422 1.203 1 97.38 190 ASP A C 1
ATOM 1414 O O . ASP A 1 190 ? -16.562 27.875 0.748 1 97.38 190 ASP A O 1
ATOM 1418 N N . GLN A 1 191 ? -17.922 27.438 2.439 1 97.44 191 GLN A N 1
ATOM 1419 C CA . GLN A 1 191 ? -17.031 28.109 3.395 1 97.44 191 GLN A CA 1
ATOM 1420 C C . GLN A 1 191 ? -15.719 27.344 3.549 1 97.44 191 GLN A C 1
ATOM 1422 O O . GLN A 1 191 ? -14.742 27.891 4.078 1 97.44 191 GLN A O 1
ATOM 1427 N N . ALA A 1 192 ? -15.664 26.062 3.1 1 98.19 192 ALA A N 1
ATOM 1428 C CA . ALA A 1 192 ? -14.469 25.234 3.232 1 98.19 192 ALA A CA 1
ATOM 1429 C C . ALA A 1 192 ? -13.539 25.422 2.039 1 98.19 192 ALA A C 1
ATOM 1431 O O . ALA A 1 192 ? -12.359 25.062 2.102 1 98.19 192 ALA A O 1
ATOM 1432 N N . LYS A 1 193 ? -14.016 25.953 0.971 1 97.38 193 LYS A N 1
ATOM 1433 C CA . LYS A 1 193 ? -13.32 26 -0.312 1 97.38 193 LYS A CA 1
ATOM 1434 C C . LYS A 1 193 ? -11.977 26.719 -0.182 1 97.38 193 LYS A C 1
ATOM 1436 O O . LYS A 1 193 ? -10.969 26.266 -0.708 1 97.38 193 LYS A O 1
ATOM 1441 N N . PRO A 1 194 ? -11.961 27.828 0.572 1 97.94 194 PRO A N 1
ATOM 1442 C CA . PRO A 1 194 ? -10.68 28.516 0.693 1 97.94 194 PRO A CA 1
ATOM 1443 C C . PRO A 1 194 ? -9.625 27.703 1.441 1 97.94 194 PRO A C 1
ATOM 1445 O O . PRO A 1 194 ? -8.445 28.047 1.432 1 97.94 194 PRO A O 1
ATOM 1448 N N . TYR A 1 195 ? -10.031 26.625 2.064 1 98.81 195 TYR A N 1
ATOM 1449 C CA . TYR A 1 195 ? -9.133 25.859 2.926 1 98.81 195 TYR A CA 1
ATOM 1450 C C . TYR A 1 195 ? -8.719 24.547 2.254 1 98.81 195 TYR A C 1
ATOM 1452 O O . TYR A 1 195 ? -7.598 24.078 2.449 1 98.81 195 TYR A O 1
ATOM 1460 N N . THR A 1 196 ? -9.516 23.969 1.48 1 98.69 196 THR A N 1
ATOM 1461 C CA . THR A 1 196 ? -9.281 22.625 0.972 1 98.69 196 THR A CA 1
ATOM 1462 C C . THR A 1 196 ? -8.43 22.656 -0.291 1 98.69 196 THR A C 1
ATOM 1464 O O . THR A 1 196 ? -7.695 21.719 -0.582 1 98.69 196 THR A O 1
ATOM 1467 N N . GLY A 1 197 ? -8.492 23.766 -1.066 1 98.25 197 GLY A N 1
ATOM 1468 C CA . GLY A 1 197 ? -7.863 23.75 -2.379 1 98.25 197 GLY A CA 1
ATOM 1469 C C . GLY A 1 197 ? -8.359 22.641 -3.273 1 98.25 197 GLY A C 1
ATOM 1470 O O . GLY A 1 197 ? -9.555 22.312 -3.27 1 98.25 197 GLY A O 1
ATOM 1471 N N . LYS A 1 198 ? -7.473 22.203 -4.125 1 97.69 198 LYS A N 1
ATOM 1472 C CA . LYS A 1 198 ? -7.816 21.062 -4.965 1 97.69 198 LYS A CA 1
ATOM 1473 C C . LYS A 1 198 ? -7.941 19.781 -4.133 1 97.69 198 LYS A C 1
ATOM 1475 O O . LYS A 1 198 ? -7.035 19.438 -3.373 1 97.69 198 LYS A O 1
ATOM 1480 N N . ILE A 1 199 ? -9.055 19.094 -4.285 1 97.94 199 ILE A N 1
ATOM 1481 C CA . ILE A 1 199 ? -9.281 17.906 -3.48 1 97.94 199 ILE A CA 1
ATOM 1482 C C . ILE A 1 199 ? -8.992 16.656 -4.316 1 97.94 199 ILE A C 1
ATOM 1484 O O . ILE A 1 199 ? -9.523 16.5 -5.418 1 97.94 199 ILE A O 1
ATOM 1488 N N . TYR A 1 200 ? -8.102 15.797 -3.838 1 97.94 200 TYR A N 1
ATOM 1489 C CA . TYR A 1 200 ? -7.875 14.445 -4.34 1 97.94 200 TYR A CA 1
ATOM 1490 C C . TYR A 1 200 ? -8.602 13.414 -3.482 1 97.94 200 TYR A C 1
ATOM 1492 O O . TYR A 1 200 ? -8.438 13.391 -2.262 1 97.94 200 TYR A O 1
ATOM 1500 N N . VAL A 1 201 ? -9.453 12.648 -4.035 1 97.31 201 VAL A N 1
ATOM 1501 C CA . VAL A 1 201 ? -10.117 11.555 -3.33 1 97.31 201 VAL A CA 1
ATOM 1502 C C . VAL A 1 201 ? -9.406 10.242 -3.646 1 97.31 201 VAL A C 1
ATOM 1504 O O . VAL A 1 201 ? -9.398 9.797 -4.797 1 97.31 201 VAL A O 1
ATOM 1507 N N . ASP A 1 202 ? -8.875 9.641 -2.672 1 95.81 202 ASP A N 1
ATOM 1508 C CA . ASP A 1 202 ? -7.957 8.523 -2.891 1 95.81 202 ASP A CA 1
ATOM 1509 C C . ASP A 1 202 ? -8.625 7.191 -2.562 1 95.81 202 ASP A C 1
ATOM 1511 O O . ASP A 1 202 ? -9.219 7.031 -1.494 1 95.81 202 ASP A O 1
ATOM 1515 N N . ASP A 1 203 ? -8.523 6.23 -3.473 1 96.56 203 ASP A N 1
ATOM 1516 C CA . ASP A 1 203 ? -8.922 4.852 -3.201 1 96.56 203 ASP A CA 1
ATOM 1517 C C . ASP A 1 203 ? -7.887 4.141 -2.336 1 96.56 203 ASP A C 1
ATOM 1519 O O . ASP A 1 203 ? -6.812 3.773 -2.822 1 96.56 203 ASP A O 1
ATOM 1523 N N . ILE A 1 204 ? -8.25 3.934 -1.085 1 96.88 204 ILE A N 1
ATOM 1524 C CA . ILE A 1 204 ? -7.266 3.309 -0.209 1 96.88 204 ILE A CA 1
ATOM 1525 C C . ILE A 1 204 ? -7.793 1.962 0.282 1 96.88 204 ILE A C 1
ATOM 1527 O O . ILE A 1 204 ? -7.27 1.397 1.245 1 96.88 204 ILE A O 1
ATOM 1531 N N . GLY A 1 205 ? -8.867 1.44 -0.323 1 97.06 205 GLY A N 1
ATOM 1532 C CA . GLY A 1 205 ? -9.367 0.115 0.006 1 97.06 205 GLY A CA 1
ATOM 1533 C C . GLY A 1 205 ? -10.492 0.137 1.021 1 97.06 205 GLY A C 1
ATOM 1534 O O . GLY A 1 205 ? -10.812 -0.89 1.626 1 97.06 205 GLY A O 1
ATOM 1535 N N . ILE A 1 206 ? -11.086 1.296 1.256 1 97.19 206 ILE A N 1
ATOM 1536 C CA . ILE A 1 206 ? -12.242 1.452 2.137 1 97.19 206 ILE A CA 1
ATOM 1537 C C . ILE A 1 206 ? -13.492 1.751 1.308 1 97.19 206 ILE A C 1
ATOM 1539 O O . ILE A 1 206 ? -13.547 2.766 0.609 1 97.19 206 ILE A O 1
ATOM 1543 N N . TYR A 1 207 ? -14.477 0.913 1.451 1 96 207 TYR A N 1
ATOM 1544 C CA . TYR A 1 207 ? -15.656 1.025 0.604 1 96 207 TYR A CA 1
ATOM 1545 C C . TYR A 1 207 ? -16.938 0.936 1.434 1 96 207 TYR A C 1
ATOM 1547 O O . TYR A 1 207 ? -17.016 0.154 2.385 1 96 207 TYR A O 1
ATOM 1555 N N . ARG A 1 208 ? -17.953 1.725 1.072 1 92.94 208 ARG A N 1
ATOM 1556 C CA . ARG A 1 208 ? -19.266 1.606 1.675 1 92.94 208 ARG A CA 1
ATOM 1557 C C . ARG A 1 208 ? -19.875 0.231 1.406 1 92.94 208 ARG A C 1
ATOM 1559 O O . ARG A 1 208 ? -20.406 -0.41 2.318 1 92.94 208 ARG A O 1
ATOM 1566 N N . GLY A 1 209 ? -19.75 -0.167 0.245 1 91.12 209 GLY A N 1
ATOM 1567 C CA . GLY A 1 209 ? -20.109 -1.524 -0.131 1 91.12 209 GLY A CA 1
ATOM 1568 C C . GLY A 1 209 ? -18.922 -2.453 -0.228 1 91.12 209 GLY A C 1
ATOM 1569 O O . GLY A 1 209 ? -17.984 -2.354 0.571 1 91.12 209 GLY A O 1
ATOM 1570 N N . ASN A 1 210 ? -18.938 -3.395 -1.208 1 90.38 210 ASN A N 1
ATOM 1571 C CA . ASN A 1 210 ? -17.875 -4.375 -1.34 1 90.38 210 ASN A CA 1
ATOM 1572 C C . ASN A 1 210 ? -17.016 -4.102 -2.568 1 90.38 210 ASN A C 1
ATOM 1574 O O . ASN A 1 210 ? -16.25 -4.969 -3.01 1 90.38 210 ASN A O 1
ATOM 1578 N N . ALA A 1 211 ? -17.266 -2.871 -3.102 1 91.31 211 ALA A N 1
ATOM 1579 C CA . ALA A 1 211 ? -16.5 -2.559 -4.305 1 91.31 211 ALA A CA 1
ATOM 1580 C C . ALA A 1 211 ? -16.172 -1.07 -4.375 1 91.31 211 ALA A C 1
ATOM 1582 O O . ALA A 1 211 ? -16.859 -0.247 -3.768 1 91.31 211 ALA A O 1
ATOM 1583 N N . PHE A 1 212 ? -15.07 -0.876 -5.07 1 89.19 212 PHE A N 1
ATOM 1584 C CA . PHE A 1 212 ? -14.734 0.506 -5.383 1 89.19 212 PHE A CA 1
ATOM 1585 C C . PHE A 1 212 ? -15.828 1.155 -6.223 1 89.19 212 PHE A C 1
ATOM 1587 O O . PHE A 1 212 ? -16.312 0.564 -7.195 1 89.19 212 PHE A O 1
ATOM 1594 N N . GLU A 1 213 ? -16.359 2.277 -5.664 1 80.38 213 GLU A N 1
ATOM 1595 C CA . GLU A 1 213 ? -17.406 2.996 -6.375 1 80.38 213 GLU A CA 1
ATOM 1596 C C . GLU A 1 213 ? -16.828 4.055 -7.305 1 80.38 213 GLU A C 1
ATOM 1598 O O . GLU A 1 213 ? -16.062 4.918 -6.867 1 80.38 213 GLU A O 1
ATOM 1603 N N . ASN A 1 214 ? -16.281 3.711 -8.523 1 61.09 214 ASN A N 1
ATOM 1604 C CA . ASN A 1 214 ? -15.727 4.699 -9.438 1 61.09 214 ASN A CA 1
ATOM 1605 C C . ASN A 1 214 ? -16.75 5.773 -9.797 1 61.09 214 ASN A C 1
ATOM 1607 O O . ASN A 1 214 ? -17.938 5.48 -9.961 1 61.09 214 ASN A O 1
ATOM 1611 N N . GLU A 1 215 ? -16.734 6.992 -9.422 1 46.25 215 GLU A N 1
ATOM 1612 C CA . GLU A 1 215 ? -17.547 7.984 -10.117 1 46.25 215 GLU A CA 1
ATOM 1613 C C . GLU A 1 215 ? -17.141 8.125 -11.578 1 46.25 215 GLU A C 1
ATOM 1615 O O . GLU A 1 215 ? -15.969 7.91 -11.922 1 46.25 215 GLU A O 1
ATOM 1620 N N . MET B 1 1 ? 20.594 0.385 -14.07 1 49.34 1 MET B N 1
ATOM 1621 C CA . MET B 1 1 ? 20.062 -0.962 -14.266 1 49.34 1 MET B CA 1
ATOM 1622 C C . MET B 1 1 ? 19.719 -1.614 -12.93 1 49.34 1 MET B C 1
ATOM 1624 O O . MET B 1 1 ? 20.469 -1.49 -11.961 1 49.34 1 MET B O 1
ATOM 1628 N N . THR B 1 2 ? 18.375 -1.952 -12.648 1 63.09 2 THR B N 1
ATOM 1629 C CA . THR B 1 2 ? 18.094 -2.547 -11.344 1 63.09 2 THR B CA 1
ATOM 1630 C C . THR B 1 2 ? 18.969 -3.773 -11.109 1 63.09 2 THR B C 1
ATOM 1632 O O . THR B 1 2 ? 19.078 -4.637 -11.977 1 63.09 2 THR B O 1
ATOM 1635 N N . GLN B 1 3 ? 19.734 -3.758 -10.031 1 87.56 3 GLN B N 1
ATOM 1636 C CA . GLN B 1 3 ? 20.641 -4.836 -9.648 1 87.56 3 GLN B CA 1
ATOM 1637 C C . GLN B 1 3 ? 19.859 -6.102 -9.281 1 87.56 3 GLN B C 1
ATOM 1639 O O . GLN B 1 3 ? 18.828 -6.031 -8.617 1 87.56 3 GLN B O 1
ATOM 1644 N N . ALA B 1 4 ? 20.328 -7.223 -9.844 1 95.88 4 ALA B N 1
ATOM 1645 C CA . ALA B 1 4 ? 19.766 -8.523 -9.477 1 95.88 4 ALA B CA 1
ATOM 1646 C C . ALA B 1 4 ? 20.359 -9.023 -8.164 1 95.88 4 ALA B C 1
ATOM 1648 O O . ALA B 1 4 ? 21.469 -8.625 -7.781 1 95.88 4 ALA B O 1
ATOM 1649 N N . ILE B 1 5 ? 19.578 -9.828 -7.461 1 97.25 5 ILE B N 1
ATOM 1650 C CA . ILE B 1 5 ? 20.031 -10.344 -6.176 1 97.25 5 ILE B CA 1
ATOM 1651 C C . ILE B 1 5 ? 19.844 -11.852 -6.117 1 97.25 5 ILE B C 1
ATOM 1653 O O . ILE B 1 5 ? 19.047 -12.414 -6.887 1 97.25 5 ILE B O 1
ATOM 1657 N N . THR B 1 6 ? 20.562 -12.539 -5.234 1 97.31 6 THR B N 1
ATOM 1658 C CA . THR B 1 6 ? 20.359 -13.961 -4.988 1 97.31 6 THR B CA 1
ATOM 1659 C C . THR B 1 6 ? 19.109 -14.195 -4.145 1 97.31 6 THR B C 1
ATOM 1661 O O . THR B 1 6 ? 18.547 -13.258 -3.582 1 97.31 6 THR B O 1
ATOM 1664 N N . VAL B 1 7 ? 18.703 -15.438 -4.086 1 97.75 7 VAL B N 1
ATOM 1665 C CA . VAL B 1 7 ? 17.578 -15.812 -3.238 1 97.75 7 VAL B CA 1
ATOM 1666 C C . VAL B 1 7 ? 17.891 -15.5 -1.778 1 97.75 7 VAL B C 1
ATOM 1668 O O . VAL B 1 7 ? 17.062 -14.953 -1.054 1 97.75 7 VAL B O 1
ATOM 1671 N N . GLU B 1 8 ? 19.078 -15.836 -1.379 1 97.62 8 GLU B N 1
ATOM 1672 C CA . GLU B 1 8 ? 19.5 -15.578 -0.003 1 97.62 8 GLU B CA 1
ATOM 1673 C C . GLU B 1 8 ? 19.469 -14.094 0.319 1 97.62 8 GLU B C 1
ATOM 1675 O O . GLU B 1 8 ? 18.984 -13.688 1.38 1 97.62 8 GLU B O 1
ATOM 1680 N N . GLU B 1 9 ? 19.969 -13.242 -0.562 1 97.12 9 GLU B N 1
ATOM 1681 C CA . GLU B 1 9 ? 19.953 -11.789 -0.369 1 97.12 9 GLU B CA 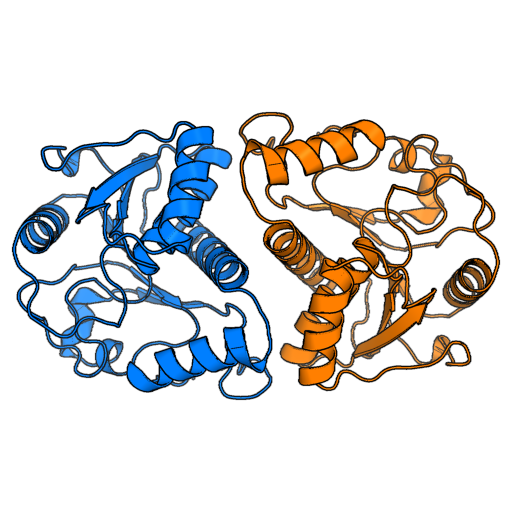1
ATOM 1682 C C . GLU B 1 9 ? 18.531 -11.266 -0.248 1 97.12 9 GLU B C 1
ATOM 1684 O O . GLU B 1 9 ? 18.266 -10.352 0.535 1 97.12 9 GLU B O 1
ATOM 1689 N N . SER B 1 10 ? 17.672 -11.828 -1.054 1 97.12 10 SER B N 1
ATOM 1690 C CA . SER B 1 10 ? 16.266 -11.406 -0.987 1 97.12 10 SER B CA 1
ATOM 1691 C C . SER B 1 10 ? 15.672 -11.688 0.387 1 97.12 10 SER B C 1
ATOM 1693 O O . SER B 1 10 ? 14.953 -10.859 0.938 1 97.12 10 SER B O 1
ATOM 1695 N N . ARG B 1 11 ? 16 -12.82 0.946 1 96.38 11 ARG B N 1
ATOM 1696 C CA . ARG B 1 11 ? 15.539 -13.18 2.281 1 96.38 11 ARG B CA 1
ATOM 1697 C C . ARG B 1 11 ? 16.094 -12.227 3.334 1 96.38 11 ARG B C 1
ATOM 1699 O O . ARG B 1 11 ? 15.383 -11.828 4.254 1 96.38 11 ARG B O 1
ATOM 1706 N N . GLU B 1 12 ? 17.312 -11.891 3.193 1 97.62 12 GLU B N 1
ATOM 1707 C CA . GLU B 1 12 ? 17.969 -10.984 4.129 1 97.62 12 GLU B CA 1
ATOM 1708 C C . GLU B 1 12 ? 17.359 -9.586 4.074 1 97.62 12 GLU B C 1
ATOM 1710 O O . GLU B 1 12 ? 17.156 -8.945 5.113 1 97.62 12 GLU B O 1
ATOM 1715 N N . LEU B 1 13 ? 17.078 -9.164 2.889 1 97.25 13 LEU B N 1
ATOM 1716 C CA . LEU B 1 13 ? 16.484 -7.84 2.719 1 97.25 13 LEU B CA 1
ATOM 1717 C C . LEU B 1 13 ? 15.07 -7.801 3.289 1 97.25 13 LEU B C 1
ATOM 1719 O O . LEU B 1 13 ? 14.672 -6.801 3.895 1 97.25 13 LEU B O 1
ATOM 1723 N N . ASP B 1 14 ? 14.344 -8.891 3.086 1 96.88 14 ASP B N 1
ATOM 1724 C CA . ASP B 1 14 ? 13.023 -8.992 3.701 1 96.88 14 ASP B CA 1
ATOM 1725 C C . ASP B 1 14 ? 13.117 -8.898 5.223 1 96.88 14 ASP B C 1
ATOM 1727 O O . ASP B 1 14 ? 12.383 -8.133 5.848 1 96.88 14 ASP B O 1
ATOM 1731 N N . ASP B 1 15 ? 13.992 -9.703 5.715 1 97.69 15 ASP B N 1
ATOM 1732 C CA . ASP B 1 15 ? 14.18 -9.742 7.16 1 97.69 15 ASP B CA 1
ATOM 1733 C C . ASP B 1 15 ? 14.602 -8.375 7.699 1 97.69 15 ASP B C 1
ATOM 1735 O O . ASP B 1 15 ? 14.062 -7.906 8.703 1 97.69 15 ASP B O 1
ATOM 1739 N N . LYS B 1 16 ? 15.555 -7.711 7.043 1 98.12 16 LYS B N 1
ATOM 1740 C CA . LYS B 1 16 ? 15.992 -6.371 7.422 1 98.12 16 LYS B CA 1
ATOM 1741 C C . LYS B 1 16 ? 14.82 -5.391 7.43 1 98.12 16 LYS B C 1
ATOM 1743 O O . LYS B 1 16 ? 14.625 -4.66 8.398 1 98.12 16 LYS B O 1
ATOM 1748 N N . THR B 1 17 ? 13.992 -5.41 6.406 1 98.38 17 THR B N 1
ATOM 1749 C CA . THR B 1 17 ? 12.898 -4.457 6.238 1 98.38 17 THR B CA 1
ATOM 1750 C C . THR B 1 17 ? 11.82 -4.68 7.293 1 98.38 17 THR B C 1
ATOM 1752 O O . THR B 1 17 ? 11.305 -3.721 7.871 1 98.38 17 THR B O 1
ATOM 1755 N N . ILE B 1 18 ? 11.562 -5.918 7.578 1 98.31 18 ILE B N 1
ATOM 1756 C CA . ILE B 1 18 ? 10.484 -6.254 8.5 1 98.31 18 ILE B CA 1
ATOM 1757 C C . ILE B 1 18 ? 10.969 -6.098 9.945 1 98.31 18 ILE B C 1
ATOM 1759 O O . ILE B 1 18 ? 10.344 -5.402 10.742 1 98.31 18 ILE B O 1
ATOM 1763 N N . ASN B 1 19 ? 12.109 -6.625 10.234 1 98.06 19 ASN B N 1
ATOM 1764 C CA . ASN B 1 19 ? 12.484 -6.797 11.633 1 98.06 19 ASN B CA 1
ATOM 1765 C C . ASN B 1 19 ? 13.422 -5.688 12.102 1 98.06 19 ASN B C 1
ATOM 1767 O O . ASN B 1 19 ? 13.43 -5.328 13.281 1 98.06 19 ASN B O 1
ATOM 1771 N N . LYS B 1 20 ? 14.258 -5.164 11.227 1 97.94 20 LYS B N 1
ATOM 1772 C CA . LYS B 1 20 ? 15.172 -4.098 11.617 1 97.94 20 LYS B CA 1
ATOM 1773 C C . LYS B 1 20 ? 14.547 -2.725 11.391 1 97.94 20 LYS B C 1
ATOM 1775 O O . LYS B 1 20 ? 14.516 -1.891 12.297 1 97.94 20 LYS B O 1
ATOM 1780 N N . ILE B 1 21 ? 13.992 -2.48 10.227 1 98.25 21 ILE B N 1
ATOM 1781 C CA . ILE B 1 21 ? 13.383 -1.196 9.898 1 98.25 21 ILE B CA 1
ATOM 1782 C C . ILE B 1 21 ? 12.023 -1.082 10.578 1 98.25 21 ILE B C 1
ATOM 1784 O O . ILE B 1 21 ? 11.648 -0.012 11.07 1 98.25 21 ILE B O 1
ATOM 1788 N N . GLY B 1 22 ? 11.25 -2.201 10.516 1 98.38 22 GLY B N 1
ATOM 1789 C CA . GLY B 1 22 ? 10.008 -2.23 11.266 1 98.38 22 GLY B CA 1
ATOM 1790 C C . GLY B 1 22 ? 8.781 -2.131 10.375 1 98.38 22 GLY B C 1
ATOM 1791 O O . GLY B 1 22 ? 7.684 -1.827 10.852 1 98.38 22 GLY B O 1
ATOM 1792 N N . ILE B 1 23 ? 8.867 -2.271 9.102 1 98.56 23 ILE B N 1
ATOM 1793 C CA . ILE B 1 23 ? 7.715 -2.314 8.219 1 98.56 23 ILE B CA 1
ATOM 1794 C C . ILE B 1 23 ? 7.086 -3.707 8.258 1 98.56 23 ILE B C 1
ATOM 1796 O O . ILE B 1 23 ? 7.73 -4.695 7.902 1 98.56 23 ILE B O 1
ATOM 1800 N N . PRO B 1 24 ? 5.816 -3.83 8.633 1 98.5 24 PRO B N 1
ATOM 1801 C CA . PRO B 1 24 ? 5.207 -5.152 8.773 1 98.5 24 PRO B CA 1
ATOM 1802 C C . PRO B 1 24 ? 5.102 -5.906 7.453 1 98.5 24 PRO B C 1
ATOM 1804 O O . PRO B 1 24 ? 4.922 -5.285 6.398 1 98.5 24 PRO B O 1
ATOM 1807 N N . SER B 1 25 ? 5.125 -7.238 7.535 1 98.44 25 SER B N 1
ATOM 1808 C CA . SER B 1 25 ? 5.094 -8.102 6.359 1 98.44 25 SER B CA 1
ATOM 1809 C C . SER B 1 25 ? 3.82 -7.879 5.547 1 98.44 25 SER B C 1
ATOM 1811 O O . SER B 1 25 ? 3.857 -7.875 4.312 1 98.44 25 SER B O 1
ATOM 1813 N N . LEU B 1 26 ? 2.672 -7.629 6.234 1 98.75 26 LEU B N 1
ATOM 1814 C CA . LEU B 1 26 ? 1.411 -7.426 5.531 1 98.75 26 LEU B CA 1
ATOM 1815 C C . LEU B 1 26 ? 1.418 -6.105 4.77 1 98.75 26 LEU B C 1
ATOM 1817 O O . LEU B 1 26 ? 0.741 -5.965 3.75 1 98.75 26 LEU B O 1
ATOM 1821 N N . VAL B 1 27 ? 2.172 -5.105 5.281 1 98.81 27 VAL B N 1
ATOM 1822 C CA . VAL B 1 27 ? 2.33 -3.842 4.562 1 98.81 27 VAL B CA 1
ATOM 1823 C C . VAL B 1 27 ? 3.115 -4.074 3.275 1 98.81 27 VAL B C 1
ATOM 1825 O O . VAL B 1 27 ? 2.705 -3.621 2.203 1 98.81 27 VAL B O 1
ATOM 1828 N N . LEU B 1 28 ? 4.184 -4.844 3.377 1 98.69 28 LEU B N 1
ATOM 1829 C CA . LEU B 1 28 ? 4.988 -5.16 2.199 1 98.69 28 LEU B CA 1
ATOM 1830 C C . LEU B 1 28 ? 4.18 -5.977 1.195 1 98.69 28 LEU B C 1
ATOM 1832 O O . LEU B 1 28 ? 4.297 -5.773 -0.015 1 98.69 28 LEU B O 1
ATOM 1836 N N . MET B 1 29 ? 3.398 -6.906 1.674 1 98.75 29 MET B N 1
ATOM 1837 C CA . MET B 1 29 ? 2.549 -7.73 0.818 1 98.75 29 MET B CA 1
ATOM 1838 C C . MET B 1 29 ? 1.533 -6.871 0.072 1 98.75 29 MET B C 1
ATOM 1840 O O . MET B 1 29 ? 1.29 -7.082 -1.117 1 98.75 29 MET B O 1
ATOM 1844 N N . GLU B 1 30 ? 0.932 -5.871 0.791 1 98.88 30 GLU B N 1
ATOM 1845 C CA . GLU B 1 30 ? -0.004 -4.957 0.143 1 98.88 30 GLU B CA 1
ATOM 1846 C C . GLU B 1 30 ? 0.69 -4.133 -0.937 1 98.88 30 GLU B C 1
ATOM 1848 O O . GLU B 1 30 ? 0.15 -3.949 -2.029 1 98.88 30 GLU B O 1
ATOM 1853 N N . ARG B 1 31 ? 1.868 -3.65 -0.653 1 98.69 31 ARG B N 1
ATOM 1854 C CA . ARG B 1 31 ? 2.639 -2.891 -1.632 1 98.69 31 ARG B CA 1
ATOM 1855 C C . ARG B 1 31 ? 2.918 -3.727 -2.877 1 98.69 31 ARG B C 1
ATOM 1857 O O . ARG B 1 31 ? 2.773 -3.242 -4 1 98.69 31 ARG B O 1
ATOM 1864 N N . ALA B 1 32 ? 3.326 -4.973 -2.619 1 98.56 32 ALA B N 1
ATOM 1865 C CA . ALA B 1 32 ? 3.568 -5.887 -3.732 1 98.56 32 ALA B CA 1
ATOM 1866 C C . ALA B 1 32 ? 2.297 -6.113 -4.543 1 98.56 32 ALA B C 1
ATOM 1868 O O . ALA B 1 32 ? 2.299 -5.977 -5.77 1 98.56 32 ALA B O 1
ATOM 1869 N N . GLY B 1 33 ? 1.191 -6.395 -3.834 1 98.81 33 GLY B N 1
ATOM 1870 C CA . GLY B 1 33 ? -0.079 -6.637 -4.5 1 98.81 33 GLY B CA 1
ATOM 1871 C C . GLY B 1 33 ? -0.531 -5.473 -5.363 1 98.81 33 GLY B C 1
ATOM 1872 O O . GLY B 1 33 ? -1.003 -5.672 -6.484 1 98.81 33 GLY B O 1
ATOM 1873 N N . LEU B 1 34 ? -0.356 -4.246 -4.852 1 98.81 34 LEU B N 1
ATOM 1874 C CA . LEU B 1 34 ? -0.74 -3.047 -5.586 1 98.81 34 LEU B CA 1
ATOM 1875 C C . LEU B 1 34 ? 0.066 -2.916 -6.875 1 98.81 34 LEU B C 1
ATOM 1877 O O . LEU B 1 34 ? -0.494 -2.635 -7.938 1 98.81 34 LEU B O 1
ATOM 1881 N N . LYS B 1 35 ? 1.371 -3.137 -6.789 1 98.69 35 LYS B N 1
ATOM 1882 C CA . LYS B 1 35 ? 2.227 -3.023 -7.965 1 98.69 35 LYS B CA 1
ATOM 1883 C C . LYS B 1 35 ? 1.91 -4.113 -8.984 1 98.69 35 LYS B C 1
ATOM 1885 O O . LYS B 1 35 ? 1.837 -3.85 -10.188 1 98.69 35 LYS B O 1
ATOM 1890 N N . ILE B 1 36 ? 1.691 -5.312 -8.516 1 98.88 36 ILE B N 1
ATOM 1891 C CA . ILE B 1 36 ? 1.371 -6.43 -9.398 1 98.88 36 ILE B CA 1
ATOM 1892 C C . ILE B 1 36 ? 0.049 -6.16 -10.109 1 98.88 36 ILE B C 1
ATOM 1894 O O . ILE B 1 36 ? -0.05 -6.328 -11.328 1 98.88 36 ILE B O 1
ATOM 1898 N N . TYR B 1 37 ? -0.95 -5.719 -9.359 1 98.88 37 TYR B N 1
ATOM 1899 C CA . TYR B 1 37 ? -2.252 -5.344 -9.906 1 98.88 37 TYR B CA 1
ATOM 1900 C C . TYR B 1 37 ? -2.107 -4.285 -10.992 1 98.88 37 TYR B C 1
ATOM 1902 O O . TYR B 1 37 ? -2.66 -4.426 -12.078 1 98.88 37 TYR B O 1
ATOM 1910 N N . GLU B 1 38 ? -1.292 -3.25 -10.734 1 98.69 38 GLU B N 1
ATOM 1911 C CA . GLU B 1 38 ? -1.053 -2.17 -11.688 1 98.69 38 GLU B CA 1
ATOM 1912 C C . GLU B 1 38 ? -0.344 -2.684 -12.938 1 98.69 38 GLU B C 1
ATOM 1914 O O . GLU B 1 38 ? -0.693 -2.303 -14.062 1 98.69 38 GLU B O 1
ATOM 1919 N N . ASN B 1 39 ? 0.683 -3.535 -12.734 1 98.81 39 ASN B N 1
ATOM 1920 C CA . ASN B 1 39 ? 1.391 -4.137 -13.859 1 98.81 39 ASN B CA 1
ATOM 1921 C C . ASN B 1 39 ? 0.439 -4.902 -14.773 1 98.81 39 ASN B C 1
ATOM 1923 O O . ASN B 1 39 ? 0.543 -4.816 -16 1 98.81 39 ASN B O 1
ATOM 1927 N N . MET B 1 40 ? -0.476 -5.652 -14.172 1 98.88 40 MET B N 1
ATOM 1928 C CA . MET B 1 40 ? -1.419 -6.445 -14.953 1 98.88 40 MET B CA 1
ATOM 1929 C C . MET B 1 40 ? -2.361 -5.547 -15.742 1 98.88 40 MET B C 1
ATOM 1931 O O . MET B 1 40 ? -2.643 -5.812 -16.922 1 98.88 40 MET B O 1
ATOM 1935 N N . LEU B 1 41 ? -2.846 -4.438 -15.148 1 98.56 41 LEU B N 1
ATOM 1936 C CA . LEU B 1 41 ? -3.734 -3.504 -15.836 1 98.56 41 LEU B CA 1
ATOM 1937 C C . LEU B 1 41 ? -3.023 -2.836 -17 1 98.56 41 LEU B C 1
ATOM 1939 O O . LEU B 1 41 ? -3.641 -2.566 -18.047 1 98.56 41 LEU B O 1
ATOM 1943 N N . ASP B 1 42 ? -1.76 -2.592 -16.812 1 98.06 42 ASP B N 1
ATOM 1944 C CA . ASP B 1 42 ? -0.991 -1.853 -17.812 1 98.06 42 ASP B CA 1
ATOM 1945 C C . ASP B 1 42 ? -0.481 -2.781 -18.906 1 98.06 42 ASP B C 1
ATOM 1947 O O . ASP B 1 42 ? 0.028 -2.318 -19.938 1 98.06 42 ASP B O 1
ATOM 1951 N N . ASN B 1 43 ? -0.544 -4.113 -18.688 1 98.62 43 ASN B N 1
ATOM 1952 C CA . ASN B 1 43 ? -0.039 -5.094 -19.656 1 98.62 43 ASN B CA 1
ATOM 1953 C C . ASN B 1 43 ? -1.074 -5.418 -20.719 1 98.62 43 ASN B C 1
ATOM 1955 O O . ASN B 1 43 ? -1.976 -6.227 -20.5 1 98.62 43 ASN B O 1
ATOM 1959 N N . LYS B 1 44 ? -0.903 -4.918 -21.891 1 97.69 44 LYS B N 1
ATOM 1960 C CA . LYS B 1 44 ? -1.864 -5.039 -22.984 1 97.69 44 LYS B CA 1
ATOM 1961 C C . LYS B 1 44 ? -1.94 -6.477 -23.5 1 97.69 44 LYS B C 1
ATOM 1963 O O . LYS B 1 44 ? -2.879 -6.836 -24.219 1 97.69 44 LYS B O 1
ATOM 1968 N N . ASP B 1 45 ? -0.976 -7.258 -23.188 1 98.25 45 ASP B N 1
ATOM 1969 C CA . ASP B 1 45 ? -0.965 -8.648 -23.641 1 98.25 45 ASP B CA 1
ATOM 1970 C C . ASP B 1 45 ? -1.885 -9.508 -22.781 1 98.25 45 ASP B C 1
ATOM 1972 O O . ASP B 1 45 ? -2.168 -10.664 -23.125 1 98.25 45 ASP B O 1
ATOM 1976 N N . LEU B 1 46 ? -2.338 -9.016 -21.688 1 98.75 46 LEU B N 1
ATOM 1977 C CA . LEU B 1 46 ? -3.221 -9.758 -20.781 1 98.75 46 LEU B CA 1
ATOM 1978 C C . LEU B 1 46 ? -4.676 -9.367 -21.016 1 98.75 46 LEU B C 1
ATOM 1980 O O . LEU B 1 46 ? -5 -8.18 -21.125 1 98.75 46 LEU B O 1
ATOM 1984 N N . ASP B 1 47 ? -5.508 -10.328 -21.172 1 98.75 47 ASP B N 1
ATOM 1985 C CA . ASP B 1 47 ? -6.961 -10.172 -21.141 1 98.75 47 ASP B CA 1
ATOM 1986 C C . ASP B 1 47 ? -7.504 -10.461 -19.734 1 98.75 47 ASP B C 1
ATOM 1988 O O . ASP B 1 47 ? -7.539 -11.617 -19.312 1 98.75 47 ASP B O 1
ATOM 1992 N N . LEU B 1 48 ? -7.996 -9.461 -19.062 1 98.81 48 LEU B N 1
ATOM 1993 C CA . LEU B 1 48 ? -8.359 -9.609 -17.672 1 98.81 48 LEU B CA 1
ATOM 1994 C C . LEU B 1 48 ? -9.859 -9.828 -17.516 1 98.81 48 LEU B C 1
ATOM 1996 O O . LEU B 1 48 ? -10.422 -9.555 -16.453 1 98.81 48 LEU B O 1
ATOM 2000 N N . SER B 1 49 ? -10.508 -10.305 -18.5 1 98.69 49 SER B N 1
ATOM 2001 C CA . SER B 1 49 ? -11.953 -10.492 -18.484 1 98.69 49 SER B CA 1
ATOM 2002 C C . SER B 1 49 ? -12.359 -11.625 -17.547 1 98.69 49 SER B C 1
ATOM 2004 O O . SER B 1 49 ? -13.469 -11.633 -17.016 1 98.69 49 SER B O 1
ATOM 2006 N N . ASN B 1 50 ? -11.531 -12.641 -17.344 1 98.88 50 ASN B N 1
ATOM 2007 C CA . ASN B 1 50 ? -11.75 -13.766 -16.438 1 98.88 50 ASN B CA 1
ATOM 2008 C C . ASN B 1 50 ? -10.43 -14.312 -15.891 1 98.88 50 ASN B C 1
ATOM 2010 O O . ASN B 1 50 ? -9.766 -15.109 -16.562 1 98.88 50 ASN B O 1
ATOM 2014 N N . VAL B 1 51 ? -10.094 -13.93 -14.633 1 98.94 51 VAL B N 1
ATOM 2015 C CA . VAL B 1 51 ? -8.766 -14.18 -14.078 1 98.94 51 VAL B CA 1
ATOM 2016 C C . VAL B 1 51 ? -8.836 -15.312 -13.055 1 98.94 51 V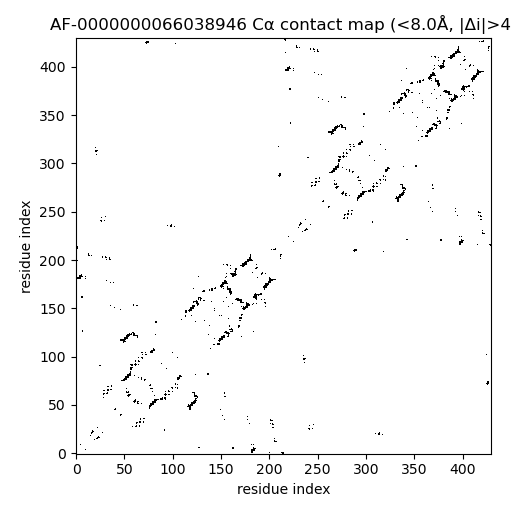AL B C 1
ATOM 2018 O O . VAL B 1 51 ? -9.781 -15.375 -12.258 1 98.94 51 VAL B O 1
ATOM 2021 N N . LEU B 1 52 ? -7.91 -16.188 -13.062 1 99 52 LEU B N 1
ATOM 2022 C CA . LEU B 1 52 ? -7.742 -17.219 -12.031 1 99 52 LEU B CA 1
ATOM 2023 C C . LEU B 1 52 ? -6.414 -17.031 -11.305 1 99 52 LEU B C 1
ATOM 2025 O O . LEU B 1 52 ? -5.355 -17.016 -11.93 1 99 52 LEU B O 1
ATOM 2029 N N . ILE B 1 53 ? -6.508 -16.891 -10.039 1 99 53 ILE B N 1
ATOM 2030 C CA . ILE B 1 53 ? -5.32 -16.859 -9.188 1 99 53 ILE B CA 1
ATOM 2031 C C . ILE B 1 53 ? -4.945 -18.281 -8.766 1 99 53 ILE B C 1
ATOM 2033 O O . ILE B 1 53 ? -5.754 -18.984 -8.164 1 99 53 ILE B O 1
ATOM 2037 N N . LEU B 1 54 ? -3.758 -18.703 -9.148 1 98.94 54 LEU B N 1
ATOM 2038 C CA . LEU B 1 54 ? -3.174 -19.938 -8.609 1 98.94 54 LEU B CA 1
ATOM 2039 C C . LEU B 1 54 ? -2.309 -19.625 -7.391 1 98.94 54 LEU B C 1
ATOM 2041 O O . LEU B 1 54 ? -1.175 -19.172 -7.527 1 98.94 54 LEU B O 1
ATOM 2045 N N . ALA B 1 55 ? -2.855 -19.969 -6.227 1 98.88 55 ALA B N 1
ATOM 2046 C CA . ALA B 1 55 ? -2.189 -19.531 -5.004 1 98.88 55 ALA B CA 1
ATOM 2047 C C . ALA B 1 55 ? -1.657 -20.719 -4.211 1 98.88 55 ALA B C 1
ATOM 2049 O O . ALA B 1 55 ? -2.391 -21.672 -3.951 1 98.88 55 ALA B O 1
ATOM 2050 N N . GLY B 1 56 ? -0.348 -20.688 -3.865 1 98.44 56 GLY B N 1
ATOM 2051 C CA . GLY B 1 56 ? 0.14 -21.562 -2.801 1 98.44 56 GLY B CA 1
ATOM 2052 C C . GLY B 1 56 ? -0.27 -21.094 -1.417 1 98.44 56 GLY B C 1
ATOM 2053 O O . GLY B 1 56 ? -1.01 -20.109 -1.279 1 98.44 56 GLY B O 1
ATOM 2054 N N . THR B 1 57 ? 0.26 -21.75 -0.375 1 97.94 57 THR B N 1
ATOM 2055 C CA . THR B 1 57 ? -0.174 -21.422 0.981 1 97.94 57 THR B CA 1
ATOM 2056 C C . THR B 1 57 ? 0.865 -20.562 1.694 1 97.94 57 THR B C 1
ATOM 2058 O O . THR B 1 57 ? 0.684 -20.203 2.857 1 97.94 57 THR B O 1
ATOM 2061 N N . GLY B 1 58 ? 1.936 -20.25 1.006 1 97.44 58 GLY B N 1
ATOM 2062 C CA . GLY B 1 58 ? 2.951 -19.375 1.576 1 97.44 58 GLY B CA 1
ATOM 2063 C C . GLY B 1 58 ? 2.699 -17.906 1.299 1 97.44 58 GLY B C 1
ATOM 2064 O O . GLY B 1 58 ? 1.579 -17.516 0.959 1 97.44 58 GLY B O 1
ATOM 2065 N N . ASN B 1 59 ? 3.736 -17.094 1.404 1 97.25 59 ASN B N 1
ATOM 2066 C CA . ASN B 1 59 ? 3.609 -15.656 1.252 1 97.25 59 ASN B CA 1
ATOM 2067 C C . ASN B 1 59 ? 3.344 -15.266 -0.199 1 97.25 59 ASN B C 1
ATOM 2069 O O . ASN B 1 59 ? 2.635 -14.289 -0.466 1 97.25 59 ASN B O 1
ATOM 2073 N N . ASN B 1 60 ? 3.961 -16 -1.101 1 98.25 60 ASN B N 1
ATOM 2074 C CA . ASN B 1 60 ? 3.666 -15.695 -2.496 1 98.25 60 ASN B CA 1
ATOM 2075 C C . ASN B 1 60 ? 2.186 -15.891 -2.812 1 98.25 60 ASN B C 1
ATOM 2077 O O . ASN B 1 60 ? 1.596 -15.102 -3.557 1 98.25 60 ASN B O 1
ATOM 2081 N N . GLY B 1 61 ? 1.646 -17 -2.219 1 98.62 61 GLY B N 1
ATOM 2082 C CA . GLY B 1 61 ? 0.205 -17.156 -2.318 1 98.62 61 GLY B CA 1
ATOM 2083 C C . GLY B 1 61 ? -0.573 -16 -1.729 1 98.62 61 GLY B C 1
ATOM 2084 O O . GLY B 1 61 ? -1.598 -15.586 -2.277 1 98.62 61 GLY B O 1
ATOM 2085 N N . GLY B 1 62 ? -0.08 -15.492 -0.602 1 98.69 62 GLY B N 1
ATOM 2086 C CA . GLY B 1 62 ? -0.671 -14.305 -0.016 1 98.69 62 GLY B CA 1
ATOM 2087 C C . GLY B 1 62 ? -0.676 -13.109 -0.958 1 98.69 62 GLY B C 1
ATOM 2088 O O . GLY B 1 62 ? -1.679 -12.406 -1.067 1 98.69 62 GLY B O 1
ATOM 2089 N N . ASP B 1 63 ? 0.427 -12.898 -1.646 1 98.88 63 ASP B N 1
ATOM 2090 C CA . ASP B 1 63 ? 0.478 -11.852 -2.66 1 98.88 63 ASP B CA 1
ATOM 2091 C C . ASP B 1 63 ? -0.621 -12.039 -3.703 1 98.88 63 ASP B C 1
ATOM 2093 O O . ASP B 1 63 ? -1.269 -11.07 -4.113 1 98.88 63 ASP B O 1
ATOM 2097 N N . GLY B 1 64 ? -0.755 -13.25 -4.125 1 98.94 64 GLY B N 1
ATOM 2098 C CA . GLY B 1 64 ? -1.803 -13.562 -5.082 1 98.94 64 GLY B CA 1
ATOM 2099 C C . GLY B 1 64 ? -3.193 -13.219 -4.578 1 98.94 64 GLY B C 1
ATOM 2100 O O . GLY B 1 64 ? -4.027 -12.719 -5.336 1 98.94 64 GLY B O 1
ATOM 2101 N N . LEU B 1 65 ? -3.422 -13.539 -3.316 1 98.94 65 LEU B N 1
ATOM 2102 C CA . LEU B 1 65 ? -4.734 -13.273 -2.734 1 98.94 65 LEU B CA 1
ATOM 2103 C C . LEU B 1 65 ? -4.988 -11.773 -2.631 1 98.94 65 LEU B C 1
ATOM 2105 O O . LEU B 1 65 ? -6.125 -11.32 -2.771 1 98.94 65 LEU B O 1
ATOM 2109 N N . VAL B 1 66 ? -3.947 -10.953 -2.357 1 98.94 66 VAL B N 1
ATOM 2110 C CA . VAL B 1 66 ? -4.094 -9.5 -2.41 1 98.94 66 VAL B CA 1
ATOM 2111 C C . VAL B 1 66 ? -4.539 -9.078 -3.809 1 98.94 66 VAL B C 1
ATOM 2113 O O . VAL B 1 66 ? -5.457 -8.266 -3.957 1 98.94 66 VAL B O 1
ATOM 2116 N N . VAL B 1 67 ? -3.906 -9.633 -4.832 1 98.94 67 VAL B N 1
ATOM 2117 C CA . VAL B 1 67 ? -4.242 -9.305 -6.215 1 98.94 67 VAL B CA 1
ATOM 2118 C C . VAL B 1 67 ? -5.688 -9.703 -6.504 1 98.94 67 VAL B C 1
ATOM 2120 O O . VAL B 1 67 ? -6.43 -8.953 -7.141 1 98.94 67 VAL B O 1
ATOM 2123 N N . ALA B 1 68 ? -6.074 -10.891 -6.016 1 98.94 68 ALA B N 1
ATOM 2124 C CA . ALA B 1 68 ? -7.457 -11.336 -6.176 1 98.94 68 ALA B CA 1
ATOM 2125 C C . ALA B 1 68 ? -8.43 -10.312 -5.59 1 98.94 68 ALA B C 1
ATOM 2127 O O . ALA B 1 68 ? -9.414 -9.945 -6.234 1 98.94 68 ALA B O 1
ATOM 2128 N N . ARG B 1 69 ? -8.164 -9.898 -4.383 1 98.88 69 ARG B N 1
ATOM 2129 C CA . ARG B 1 69 ? -9.008 -8.914 -3.701 1 98.88 69 ARG B CA 1
ATOM 2130 C C . ARG B 1 69 ? -9.094 -7.621 -4.5 1 98.88 69 ARG B C 1
ATOM 2132 O O . ARG B 1 69 ? -10.18 -7.078 -4.699 1 98.88 69 ARG B O 1
ATOM 2139 N N . LEU B 1 70 ? -7.957 -7.117 -4.957 1 98.81 70 LEU B N 1
ATOM 2140 C CA . LEU B 1 70 ? -7.918 -5.871 -5.711 1 98.81 70 LEU B CA 1
ATOM 2141 C C . LEU B 1 70 ? -8.719 -5.988 -7.004 1 98.81 70 LEU B C 1
ATOM 2143 O O . LEU B 1 70 ? -9.5 -5.094 -7.34 1 98.81 70 LEU B O 1
ATOM 2147 N N . LEU B 1 71 ? -8.531 -7.086 -7.73 1 98.81 71 LEU B N 1
ATOM 2148 C CA . LEU B 1 71 ? -9.305 -7.312 -8.945 1 98.81 71 LEU B CA 1
ATOM 2149 C C . LEU B 1 71 ? -10.797 -7.355 -8.641 1 98.81 71 LEU B C 1
ATOM 2151 O O . LEU B 1 71 ? -11.594 -6.668 -9.289 1 98.81 71 LEU B O 1
ATOM 2155 N N . ALA B 1 72 ? -11.203 -8.109 -7.637 1 98.69 72 ALA B N 1
ATOM 2156 C CA . ALA B 1 72 ? -12.609 -8.297 -7.293 1 98.69 72 ALA B CA 1
ATOM 2157 C C . ALA B 1 72 ? -13.258 -6.969 -6.898 1 98.69 72 ALA B C 1
ATOM 2159 O O . ALA B 1 72 ? -14.336 -6.629 -7.391 1 98.69 72 ALA B O 1
ATOM 2160 N N . THR B 1 73 ? -12.578 -6.211 -6.039 1 98.12 73 THR B N 1
ATOM 2161 C CA . THR B 1 73 ? -13.156 -4.98 -5.512 1 98.12 73 THR B CA 1
ATOM 2162 C C . THR B 1 73 ? -13.211 -3.904 -6.594 1 98.12 73 THR B C 1
ATOM 2164 O O . THR B 1 73 ? -13.898 -2.895 -6.438 1 98.12 73 THR B O 1
ATOM 2167 N N . HIS B 1 74 ? -12.492 -4.098 -7.695 1 97.88 74 HIS B N 1
ATOM 2168 C CA . HIS B 1 74 ? -12.523 -3.133 -8.789 1 97.88 74 HIS B CA 1
ATOM 2169 C C . HIS B 1 74 ? -13.336 -3.662 -9.969 1 97.88 74 HIS B C 1
ATOM 2171 O O . HIS B 1 74 ? -13.234 -3.146 -11.086 1 97.88 74 HIS B O 1
ATOM 2177 N N . GLY B 1 75 ? -14.031 -4.746 -9.789 1 97.25 75 GLY B N 1
ATOM 2178 C CA . GLY B 1 75 ? -15.094 -5.133 -10.711 1 97.25 75 GLY B CA 1
ATOM 2179 C C . GLY B 1 75 ? -14.664 -6.199 -11.695 1 97.25 75 GLY B C 1
ATOM 2180 O O . GLY B 1 75 ? -15.422 -6.547 -12.609 1 97.25 75 GLY B O 1
ATOM 2181 N N . TYR B 1 76 ? -13.484 -6.75 -11.594 1 98.38 76 TYR B N 1
ATOM 2182 C CA . TYR B 1 76 ? -13.031 -7.82 -12.477 1 98.38 76 TYR B CA 1
ATOM 2183 C C . TYR B 1 76 ? -13.57 -9.172 -12.016 1 98.38 76 TYR B C 1
ATOM 2185 O O . TYR B 1 76 ? -13.766 -9.391 -10.812 1 98.38 76 TYR B O 1
ATOM 2193 N N . GLN B 1 77 ? -13.797 -10.031 -12.953 1 98.75 77 GLN B N 1
ATOM 2194 C CA . GLN B 1 77 ? -14.109 -11.414 -12.633 1 98.75 77 GLN B CA 1
ATOM 2195 C C . GLN B 1 77 ? -12.852 -12.203 -12.273 1 98.75 77 GLN B C 1
ATOM 2197 O O . GLN B 1 77 ? -11.945 -12.336 -13.102 1 98.75 77 GLN B O 1
ATOM 2202 N N . VAL B 1 78 ? -12.812 -12.703 -11.039 1 98.88 78 VAL B N 1
ATOM 2203 C CA . VAL B 1 78 ? -11.617 -13.383 -10.562 1 98.88 78 VAL B CA 1
ATOM 2204 C C . VAL B 1 78 ? -12.008 -14.562 -9.68 1 98.88 78 VAL B C 1
ATOM 2206 O O . VAL B 1 78 ? -12.969 -14.477 -8.914 1 98.88 78 VAL B O 1
ATOM 2209 N N . SER B 1 79 ? -11.297 -15.664 -9.781 1 98.94 79 SER B N 1
ATOM 2210 C CA . SER B 1 79 ? -11.422 -16.859 -8.945 1 98.94 79 SER B CA 1
ATOM 2211 C C . SER B 1 79 ? -10.07 -17.25 -8.352 1 98.94 79 SER B C 1
ATOM 2213 O O . SER B 1 79 ? -9.023 -16.812 -8.828 1 98.94 79 SER B O 1
ATOM 2215 N N . ILE B 1 80 ? -10.195 -18.078 -7.293 1 98.94 80 ILE B N 1
ATOM 2216 C CA . ILE B 1 80 ? -8.977 -18.5 -6.605 1 98.94 80 ILE B CA 1
ATOM 2217 C C . ILE B 1 80 ? -8.898 -20.016 -6.574 1 98.94 80 ILE B C 1
ATOM 2219 O O . ILE B 1 80 ? -9.891 -20.688 -6.285 1 98.94 80 ILE B O 1
ATOM 2223 N N . LEU B 1 81 ? -7.812 -20.578 -6.941 1 98.94 81 LEU B N 1
ATOM 2224 C CA . LEU B 1 81 ? -7.43 -21.953 -6.664 1 98.94 81 LEU B CA 1
ATOM 2225 C C . LEU B 1 81 ? -6.254 -22.016 -5.695 1 98.94 81 LEU B C 1
ATOM 2227 O O . LEU B 1 81 ? -5.141 -21.609 -6.039 1 98.94 81 LEU B O 1
ATOM 2231 N N . THR B 1 82 ? -6.523 -22.469 -4.52 1 98.69 82 THR B N 1
ATOM 2232 C CA . THR B 1 82 ? -5.453 -22.641 -3.547 1 98.69 82 THR B CA 1
ATOM 2233 C C . THR B 1 82 ? -4.895 -24.062 -3.609 1 98.69 82 THR B C 1
ATOM 2235 O O . THR B 1 82 ? -5.656 -25.031 -3.621 1 98.69 82 THR B O 1
ATOM 2238 N N . VAL B 1 83 ? -3.611 -24.156 -3.736 1 98.19 83 VAL B N 1
ATOM 2239 C CA . VAL B 1 83 ? -2.932 -25.438 -3.803 1 98.19 83 VAL B CA 1
ATOM 2240 C C . VAL B 1 83 ? -2.012 -25.609 -2.596 1 98.19 83 VAL B C 1
ATOM 2242 O O . VAL B 1 83 ? -1.261 -24.688 -2.252 1 98.19 83 VAL B O 1
ATOM 2245 N N . GLY B 1 84 ? -1.994 -26.734 -1.997 1 96.06 84 GLY B N 1
ATOM 2246 C CA . GLY B 1 84 ? -1.12 -27.016 -0.868 1 96.06 84 GLY B CA 1
ATOM 2247 C C . GLY B 1 84 ? -1.876 -27.359 0.4 1 96.06 84 GLY B C 1
ATOM 2248 O O . GLY B 1 84 ? -3.107 -27.375 0.409 1 96.06 84 GLY B O 1
ATOM 2249 N N . ASN B 1 85 ? -1.144 -27.609 1.411 1 93.62 85 ASN B N 1
ATOM 2250 C CA . ASN B 1 85 ? -1.696 -27.984 2.707 1 93.62 85 ASN B CA 1
ATOM 2251 C C . ASN B 1 85 ? -2.086 -26.766 3.525 1 93.62 85 ASN B C 1
ATOM 2253 O O . ASN B 1 85 ? -1.224 -25.984 3.928 1 93.62 85 ASN B O 1
ATOM 2257 N N . PRO B 1 86 ? -3.379 -26.609 3.826 1 91.5 86 PRO B N 1
ATOM 2258 C CA . PRO B 1 86 ? -3.83 -25.438 4.582 1 91.5 86 PRO B CA 1
ATOM 2259 C C . PRO B 1 86 ? -3.189 -25.344 5.965 1 91.5 86 PRO B C 1
ATOM 2261 O O . PRO B 1 86 ? -3.02 -24.25 6.5 1 91.5 86 PRO B O 1
ATOM 2264 N N . ASP B 1 87 ? -2.77 -26.438 6.531 1 94.62 87 ASP B N 1
ATOM 2265 C CA . ASP B 1 87 ? -2.189 -26.469 7.867 1 94.62 87 ASP B CA 1
ATOM 2266 C C . ASP B 1 87 ? -0.81 -25.812 7.883 1 94.62 87 ASP B C 1
ATOM 2268 O O . ASP B 1 87 ? -0.276 -25.5 8.953 1 94.62 87 ASP B O 1
ATOM 2272 N N . HIS B 1 88 ? -0.225 -25.609 6.699 1 94.94 88 HIS B N 1
ATOM 2273 C CA . HIS B 1 88 ? 1.105 -25.016 6.598 1 94.94 88 HIS B CA 1
ATOM 2274 C C . HIS B 1 88 ? 1.038 -23.594 6.035 1 94.94 88 HIS B C 1
ATOM 2276 O O . HIS B 1 88 ? 2.062 -23.031 5.652 1 94.94 88 HIS B O 1
ATOM 2282 N N . ALA B 1 89 ? -0.138 -23.094 6.004 1 97.44 89 ALA B N 1
ATOM 2283 C CA . ALA B 1 89 ? -0.32 -21.766 5.441 1 97.44 89 ALA B CA 1
ATOM 2284 C C . ALA B 1 89 ? 0.365 -20.703 6.305 1 97.44 89 ALA B C 1
ATOM 2286 O O . ALA B 1 89 ? 0.327 -20.781 7.535 1 97.44 89 ALA B O 1
ATOM 2287 N N . SER B 1 90 ? 1.07 -19.766 5.676 1 97.81 90 SER B N 1
ATOM 2288 C CA . SER B 1 90 ? 1.658 -18.656 6.406 1 97.81 90 SER B CA 1
ATOM 2289 C C . SER B 1 90 ? 0.582 -17.781 7.039 1 97.81 90 SER B C 1
ATOM 2291 O O . SER B 1 90 ? -0.564 -17.766 6.586 1 97.81 90 SER B O 1
ATOM 2293 N N . GLU B 1 91 ? 0.916 -17.062 8.102 1 98.06 91 GLU B N 1
ATOM 2294 C CA . GLU B 1 91 ? -0.014 -16.141 8.758 1 98.06 91 GLU B CA 1
ATOM 2295 C C . GLU B 1 91 ? -0.529 -15.094 7.781 1 98.06 91 GLU B C 1
ATOM 2297 O O . GLU B 1 91 ? -1.709 -14.734 7.809 1 98.06 91 GLU B O 1
ATOM 2302 N N . ASP B 1 92 ? 0.344 -14.602 6.926 1 98.38 92 ASP B N 1
ATOM 2303 C CA . ASP B 1 92 ? -0.045 -13.586 5.953 1 98.38 92 ASP B CA 1
ATOM 2304 C C . ASP B 1 92 ? -1.036 -14.148 4.938 1 98.38 92 ASP B C 1
ATOM 2306 O O . ASP B 1 92 ? -2.002 -13.477 4.566 1 98.38 92 ASP B O 1
ATOM 2310 N N . HIS B 1 93 ? -0.762 -15.375 4.48 1 98.62 93 HIS B N 1
ATOM 2311 C CA . HIS B 1 93 ? -1.7 -16.031 3.578 1 98.62 93 HIS B CA 1
ATOM 2312 C C . HIS B 1 93 ? -3.072 -16.188 4.223 1 98.62 93 HIS B C 1
ATOM 2314 O O . HIS B 1 93 ? -4.094 -15.891 3.598 1 98.62 93 HIS B O 1
ATOM 2320 N N . LEU B 1 94 ? -3.072 -16.625 5.477 1 98.62 94 LEU B N 1
ATOM 2321 C CA . LEU B 1 94 ? -4.324 -16.828 6.195 1 98.62 94 LEU B CA 1
ATOM 2322 C C . LEU B 1 94 ? -5.098 -15.523 6.336 1 98.62 94 LEU B C 1
ATOM 2324 O O . LEU B 1 94 ? -6.32 -15.5 6.184 1 98.62 94 LEU B O 1
ATOM 2328 N N . ALA B 1 95 ? -4.406 -14.469 6.629 1 98.62 95 ALA B N 1
ATOM 2329 C CA . ALA B 1 95 ? -5.043 -13.164 6.742 1 98.62 95 ALA B CA 1
ATOM 2330 C C . ALA B 1 95 ? -5.723 -12.766 5.434 1 98.62 95 ALA B C 1
ATOM 2332 O O . ALA B 1 95 ? -6.879 -12.328 5.438 1 98.62 95 ALA B O 1
ATOM 2333 N N . GLN B 1 96 ? -5.039 -12.961 4.371 1 98.75 96 GLN B N 1
ATOM 2334 C CA . GLN B 1 96 ? -5.59 -12.586 3.072 1 98.75 96 GLN B CA 1
ATOM 2335 C C . GLN B 1 96 ? -6.734 -13.516 2.672 1 98.75 96 GLN B C 1
ATOM 2337 O O . GLN B 1 96 ? -7.695 -13.086 2.031 1 98.75 96 GLN B O 1
ATOM 2342 N N . ALA B 1 97 ? -6.559 -14.805 2.99 1 98.75 97 ALA B N 1
ATOM 2343 C CA . ALA B 1 97 ? -7.633 -15.75 2.701 1 98.75 97 ALA B CA 1
ATOM 2344 C C . ALA B 1 97 ? -8.93 -15.336 3.398 1 98.75 97 ALA B C 1
ATOM 2346 O O . ALA B 1 97 ? -10.008 -15.414 2.807 1 98.75 97 ALA B O 1
ATOM 2347 N N . ARG B 1 98 ? -8.844 -14.922 4.652 1 98.44 98 ARG B N 1
ATOM 2348 C CA . ARG B 1 98 ? -10.008 -14.438 5.395 1 98.44 98 ARG B CA 1
ATOM 2349 C C . ARG B 1 98 ? -10.641 -13.242 4.695 1 98.44 98 ARG B C 1
ATOM 2351 O O . ARG B 1 98 ? -11.867 -13.156 4.586 1 98.44 98 ARG B O 1
ATOM 2358 N N . ILE B 1 99 ? -9.852 -12.344 4.242 1 98.75 99 ILE B N 1
ATOM 2359 C CA . ILE B 1 99 ? -10.328 -11.141 3.564 1 98.75 99 ILE B CA 1
ATOM 2360 C C . ILE B 1 99 ? -11.023 -11.531 2.262 1 98.75 99 ILE B C 1
ATOM 2362 O O . ILE B 1 99 ? -12.102 -11.016 1.95 1 98.75 99 ILE B O 1
ATOM 2366 N N . CYS B 1 100 ? -10.422 -12.43 1.495 1 98.81 100 CYS B N 1
ATOM 2367 C CA . CYS B 1 100 ? -11.023 -12.891 0.252 1 98.81 100 CYS B CA 1
ATOM 2368 C C . CYS B 1 100 ? -12.367 -13.57 0.518 1 98.81 100 CYS B C 1
ATOM 2370 O O . CYS B 1 100 ? -13.297 -13.445 -0.285 1 98.81 100 CYS B O 1
ATOM 2372 N N . ASN B 1 101 ? -12.43 -14.336 1.636 1 98.62 101 ASN B N 1
ATOM 2373 C CA . ASN B 1 101 ? -13.688 -14.945 2.027 1 98.62 101 ASN B CA 1
ATOM 2374 C C . ASN B 1 101 ? -14.766 -13.891 2.295 1 98.62 101 ASN B C 1
ATOM 2376 O O . ASN B 1 101 ? -15.922 -14.078 1.927 1 98.62 101 ASN B O 1
ATOM 2380 N N . TYR B 1 102 ? -14.422 -12.781 2.938 1 98.5 102 TYR B N 1
ATOM 2381 C CA . TYR B 1 102 ? -15.367 -11.695 3.186 1 98.5 102 TYR B CA 1
ATOM 2382 C C . TYR B 1 102 ? -15.953 -11.18 1.879 1 98.5 102 TYR B C 1
ATOM 2384 O O . TYR B 1 102 ? -17.156 -10.953 1.779 1 98.5 102 TYR B O 1
ATOM 2392 N N . TYR B 1 103 ? -15.07 -11.031 0.905 1 98.25 103 TYR B N 1
ATOM 2393 C CA . TYR B 1 103 ? -15.508 -10.469 -0.372 1 98.25 103 TYR B CA 1
ATOM 2394 C C . TYR B 1 103 ? -16.125 -11.547 -1.254 1 98.25 103 TYR B C 1
ATOM 2396 O O . TYR B 1 103 ? -16.469 -11.289 -2.41 1 98.25 103 TYR B O 1
ATOM 2404 N N . GLN B 1 104 ? -16.172 -12.758 -0.762 1 98.31 104 GLN B N 1
ATOM 2405 C CA . GLN B 1 104 ? -16.844 -13.883 -1.41 1 98.31 104 GLN B CA 1
ATOM 2406 C C . GLN B 1 104 ? -16.25 -14.148 -2.793 1 98.31 104 GLN B C 1
ATOM 2408 O O . GLN B 1 104 ? -16.984 -14.383 -3.752 1 98.31 104 GLN B O 1
ATOM 2413 N N . ILE B 1 105 ? -14.969 -14.039 -2.885 1 98.81 105 ILE B N 1
ATOM 2414 C CA . ILE B 1 105 ? -14.312 -14.359 -4.148 1 98.81 105 ILE B CA 1
ATOM 2415 C C . ILE B 1 105 ? -14.445 -15.859 -4.434 1 98.81 105 ILE B C 1
ATOM 2417 O O . ILE B 1 105 ? -14.109 -16.688 -3.588 1 98.81 105 ILE B O 1
ATOM 2421 N N . PRO B 1 106 ? -14.883 -16.203 -5.621 1 98.88 106 PRO B N 1
ATOM 2422 C CA . PRO B 1 106 ? -15.133 -17.609 -5.922 1 98.88 106 PRO B CA 1
ATOM 2423 C C . PRO B 1 106 ? -13.867 -18.469 -5.836 1 98.88 106 PRO B C 1
ATOM 2425 O O . PRO B 1 106 ? -12.789 -18.016 -6.219 1 98.88 106 PRO B O 1
ATOM 2428 N N . LYS B 1 107 ? -14.047 -19.672 -5.309 1 98.69 107 LYS B N 1
ATOM 2429 C CA . LYS B 1 107 ? -12.984 -20.688 -5.254 1 98.69 107 LYS B CA 1
ATOM 2430 C C . LYS B 1 107 ? -13.258 -21.812 -6.234 1 98.69 107 LYS B C 1
ATOM 2432 O O . LYS B 1 107 ? -14.406 -22.234 -6.398 1 98.69 107 LYS B O 1
ATOM 2437 N N . VAL B 1 108 ? -12.219 -22.219 -6.883 1 98.62 108 VAL B N 1
ATOM 2438 C CA . VAL B 1 108 ? -12.352 -23.359 -7.77 1 98.62 108 VAL B CA 1
ATOM 2439 C C . VAL B 1 108 ? -11.461 -24.5 -7.277 1 98.62 108 VAL B C 1
ATOM 2441 O O . VAL B 1 108 ? -10.648 -24.312 -6.367 1 98.62 108 VAL B O 1
ATOM 2444 N N . PHE B 1 109 ? -11.641 -25.656 -7.875 1 97.19 109 PHE B N 1
ATOM 2445 C CA . PHE B 1 109 ? -10.891 -26.844 -7.484 1 97.19 109 PHE B CA 1
ATOM 2446 C C . PHE B 1 109 ? -9.945 -27.281 -8.602 1 97.19 109 PHE B C 1
ATOM 2448 O O . PHE B 1 109 ? -9.977 -26.719 -9.695 1 97.19 109 PHE B O 1
ATOM 2455 N N . MET B 1 110 ? -9.117 -28.188 -8.281 1 96.31 110 MET B N 1
ATOM 2456 C CA . MET B 1 110 ? -8.023 -28.578 -9.164 1 96.31 110 MET B CA 1
ATOM 2457 C C . MET B 1 110 ? -8.562 -29.109 -10.492 1 96.31 110 MET B C 1
ATOM 2459 O O . MET B 1 110 ? -7.867 -29.078 -11.5 1 96.31 110 MET B O 1
ATOM 2463 N N . ASN B 1 111 ? -9.781 -29.547 -10.531 1 96.75 111 ASN B N 1
ATOM 2464 C CA . ASN B 1 111 ? -10.344 -30.109 -11.758 1 96.75 111 ASN B CA 1
ATOM 2465 C C . ASN B 1 111 ? -10.969 -29.016 -12.633 1 96.75 111 ASN B C 1
ATOM 2467 O O . ASN B 1 111 ? -11.539 -29.312 -13.688 1 96.75 111 ASN B O 1
ATOM 2471 N N . ALA B 1 112 ? -10.859 -27.734 -12.242 1 98.12 112 ALA B N 1
ATOM 2472 C CA . ALA B 1 112 ? -11.367 -26.641 -13.055 1 98.12 112 ALA B CA 1
ATOM 2473 C C . ALA B 1 112 ? -10.742 -26.641 -14.453 1 98.12 112 ALA B C 1
ATOM 2475 O O . ALA B 1 112 ? -9.594 -27.062 -14.617 1 98.12 112 ALA B O 1
ATOM 2476 N N . ASP B 1 113 ? -11.477 -26.219 -15.484 1 98.62 113 ASP B N 1
ATOM 2477 C CA . ASP B 1 113 ? -10.969 -26.062 -16.844 1 98.62 113 ASP B CA 1
ATOM 2478 C C . ASP B 1 113 ? -10.266 -24.719 -17.016 1 98.62 113 ASP B C 1
ATOM 2480 O O . ASP B 1 113 ? -10.922 -23.688 -17.156 1 98.62 113 ASP B O 1
ATOM 2484 N N . PHE B 1 114 ? -8.992 -24.766 -17.109 1 98.81 114 PHE B N 1
ATOM 2485 C CA . PHE B 1 114 ? -8.195 -23.547 -17.172 1 98.81 114 PHE B CA 1
ATOM 2486 C C . PHE B 1 114 ? -8.43 -22.812 -18.484 1 98.81 114 PHE B C 1
ATOM 2488 O O . PHE B 1 114 ? -8.117 -21.625 -18.594 1 98.81 114 PHE B O 1
ATOM 2495 N N . ASN B 1 115 ? -9 -23.484 -19.453 1 98.69 115 ASN B N 1
ATOM 2496 C CA . ASN B 1 115 ? -9.273 -22.859 -20.734 1 98.69 115 ASN B CA 1
ATOM 2497 C C . ASN B 1 115 ? -10.43 -21.859 -20.656 1 98.69 115 ASN B C 1
ATOM 2499 O O . ASN B 1 115 ? -10.641 -21.062 -21.562 1 98.69 115 ASN B O 1
ATOM 2503 N N . LYS B 1 116 ? -11.156 -21.891 -19.578 1 98.56 116 LYS B N 1
ATOM 2504 C CA . LYS B 1 116 ? -12.281 -20.984 -19.375 1 98.56 116 LYS B CA 1
ATOM 2505 C C . LYS B 1 116 ? -11.805 -19.609 -18.891 1 98.56 116 LYS B C 1
ATOM 2507 O O . LYS B 1 116 ? -12.586 -18.656 -18.844 1 98.56 116 LYS B O 1
ATOM 2512 N N . PHE B 1 117 ? -10.57 -19.547 -18.531 1 98.88 117 PHE B N 1
ATOM 2513 C CA . PHE B 1 117 ? -9.992 -18.297 -18.047 1 98.88 117 PHE B CA 1
ATOM 2514 C C . PHE B 1 117 ? -9.148 -17.641 -19.125 1 98.88 117 PHE B C 1
ATOM 2516 O O . PHE B 1 117 ? -8.594 -18.328 -19.984 1 98.88 117 PHE B O 1
ATOM 2523 N N . THR B 1 118 ? -9.117 -16.312 -19.047 1 98.94 118 THR B N 1
ATOM 2524 C CA . THR B 1 118 ? -8.336 -15.562 -20.016 1 98.94 118 THR B CA 1
ATOM 2525 C C . THR B 1 118 ? -6.922 -15.32 -19.516 1 98.94 118 THR B C 1
ATOM 2527 O O . THR B 1 118 ? -5.977 -15.242 -20.297 1 98.94 118 THR B O 1
ATOM 2530 N N . THR B 1 119 ? -6.766 -15.172 -18.188 1 98.94 119 THR B N 1
ATOM 2531 C CA . THR B 1 119 ? -5.473 -14.938 -17.562 1 98.94 119 THR B CA 1
ATOM 2532 C C . THR B 1 119 ? -5.332 -15.766 -16.281 1 98.94 119 THR B C 1
ATOM 2534 O O . THR B 1 119 ? -6.277 -15.859 -15.5 1 98.94 119 THR B O 1
ATOM 2537 N N . LEU B 1 120 ? -4.23 -16.422 -16.125 1 99 120 LEU B N 1
ATOM 2538 C CA . LEU B 1 120 ? -3.828 -17.047 -14.859 1 99 120 LEU B CA 1
ATOM 2539 C C . LEU B 1 120 ? -2.744 -16.219 -14.172 1 99 120 LEU B C 1
ATOM 2541 O O . LEU B 1 120 ? -1.843 -15.695 -14.828 1 99 120 LEU B O 1
ATOM 2545 N N . VAL B 1 121 ? -2.852 -16.125 -12.898 1 99 121 VAL B N 1
ATOM 2546 C CA . VAL B 1 121 ? -1.804 -15.516 -12.094 1 99 121 VAL B CA 1
ATOM 2547 C C . VAL B 1 121 ? -1.097 -16.594 -11.266 1 99 121 VAL B C 1
ATOM 2549 O O . VAL B 1 121 ? -1.72 -17.25 -10.43 1 99 121 VAL B O 1
ATOM 2552 N N . ASP B 1 122 ? 0.152 -16.766 -11.555 1 98.94 122 ASP B N 1
ATOM 2553 C CA . ASP B 1 122 ? 0.958 -17.719 -10.805 1 98.94 122 ASP B CA 1
ATOM 2554 C C . ASP B 1 122 ? 1.464 -17.125 -9.5 1 98.94 122 ASP B C 1
ATOM 2556 O O . ASP B 1 122 ? 2.363 -16.281 -9.5 1 98.94 122 ASP B O 1
ATOM 2560 N N . ALA B 1 123 ? 0.92 -17.594 -8.453 1 98.88 123 ALA B N 1
ATOM 2561 C CA . ALA B 1 123 ? 1.344 -17.234 -7.105 1 98.88 123 ALA B CA 1
ATOM 2562 C C . ALA B 1 123 ? 1.592 -18.469 -6.258 1 98.88 123 ALA B C 1
ATOM 2564 O O . ALA B 1 123 ? 1.337 -18.469 -5.051 1 98.88 123 ALA B O 1
ATOM 2565 N N . LEU B 1 124 ? 2.033 -19.531 -6.852 1 98.69 124 LEU B N 1
ATOM 2566 C CA . LEU B 1 124 ? 2.223 -20.797 -6.16 1 98.69 124 LEU B CA 1
ATOM 2567 C C . LEU B 1 124 ? 3.461 -20.766 -5.273 1 98.69 124 LEU B C 1
ATOM 2569 O O . LEU B 1 124 ? 3.363 -20.922 -4.055 1 98.69 124 LEU B O 1
ATOM 2573 N N . PHE B 1 125 ? 4.605 -20.531 -5.949 1 97.44 125 PHE B N 1
ATOM 2574 C CA . PHE B 1 125 ? 5.875 -20.453 -5.238 1 97.44 125 PHE B CA 1
ATOM 2575 C C . PHE B 1 125 ? 6.59 -19.141 -5.555 1 97.44 125 PHE B C 1
ATOM 2577 O O . PHE B 1 125 ? 6.477 -18.625 -6.664 1 97.44 125 PHE B O 1
ATOM 2584 N N . GLY B 1 126 ? 7.25 -18.656 -4.539 1 95.25 126 GLY B N 1
ATOM 2585 C CA . GLY B 1 126 ? 8.203 -17.578 -4.781 1 95.25 126 GLY B CA 1
ATOM 2586 C C . GLY B 1 126 ? 9.625 -18.078 -4.977 1 95.25 126 GLY B C 1
ATOM 2587 O O . GLY B 1 126 ? 9.844 -19.125 -5.57 1 95.25 126 GLY B O 1
ATOM 2588 N N . SER B 1 127 ? 10.562 -17.328 -4.551 1 90.19 127 SER B N 1
ATOM 2589 C CA . SER B 1 127 ? 11.969 -17.594 -4.82 1 90.19 127 SER B CA 1
ATOM 2590 C C . SER B 1 127 ? 12.531 -18.641 -3.863 1 90.19 127 SER B C 1
ATOM 2592 O O . SER B 1 127 ? 13.688 -19.047 -3.984 1 90.19 127 SER B O 1
ATOM 2594 N N . GLY B 1 128 ? 11.734 -19.219 -3.02 1 86.88 128 GLY B N 1
ATOM 2595 C CA . GLY B 1 128 ? 12.258 -20.062 -1.97 1 86.88 128 GLY B CA 1
ATOM 2596 C C . GLY B 1 128 ? 12.281 -21.531 -2.35 1 86.88 128 GLY B C 1
ATOM 2597 O O . GLY B 1 128 ? 12.43 -22.406 -1.488 1 86.88 128 GLY B O 1
ATOM 2598 N N . LEU B 1 129 ? 12.141 -21.875 -3.557 1 90.38 129 LEU B N 1
ATOM 2599 C CA . LEU B 1 129 ? 12.102 -23.281 -3.99 1 90.38 129 LEU B CA 1
ATOM 2600 C C . LEU B 1 129 ? 13.469 -23.938 -3.824 1 90.38 129 LEU B C 1
ATOM 2602 O O . LEU B 1 129 ? 14.484 -23.391 -4.266 1 90.38 129 LEU B O 1
ATOM 2606 N N . SER B 1 130 ? 13.438 -25.062 -3.166 1 87.12 130 SER B N 1
ATOM 2607 C CA . SER B 1 130 ? 14.719 -25.719 -2.922 1 87.12 130 SER B CA 1
ATOM 2608 C C . SER B 1 130 ? 14.719 -27.156 -3.461 1 87.12 130 SER B C 1
ATOM 2610 O O . SER B 1 130 ? 15.75 -27.812 -3.453 1 87.12 130 SER B O 1
ATOM 2612 N N . ARG B 1 131 ? 13.633 -27.703 -3.867 1 93.5 131 ARG B N 1
ATOM 2613 C CA . ARG B 1 131 ? 13.539 -29.047 -4.422 1 93.5 131 ARG B CA 1
ATOM 2614 C C . ARG B 1 131 ? 12.648 -29.078 -5.66 1 93.5 131 ARG B C 1
ATOM 2616 O O . ARG B 1 131 ? 11.938 -28.109 -5.938 1 93.5 131 ARG B O 1
ATOM 2623 N N . ASN B 1 132 ? 12.688 -30.156 -6.398 1 97.44 132 ASN B N 1
ATOM 2624 C CA . ASN B 1 132 ? 11.836 -30.297 -7.574 1 97.44 132 ASN B CA 1
ATOM 2625 C C . ASN B 1 132 ? 10.352 -30.234 -7.207 1 97.44 132 ASN B C 1
ATOM 2627 O O . ASN B 1 132 ? 9.938 -30.797 -6.195 1 97.44 132 ASN B O 1
ATOM 2631 N N . VAL B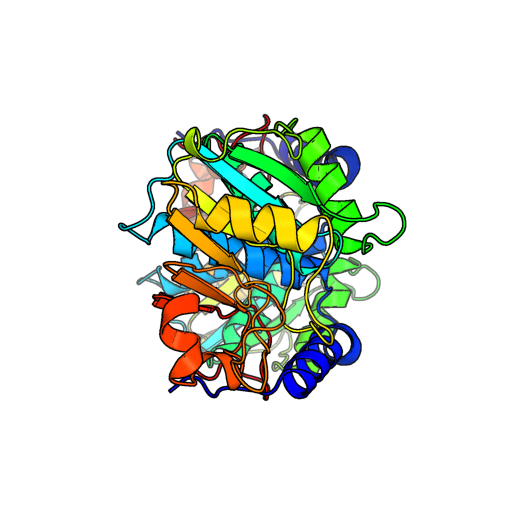 1 133 ? 9.664 -29.562 -8.086 1 97.94 133 VAL B N 1
ATOM 2632 C CA . VAL B 1 133 ? 8.227 -29.453 -7.895 1 97.94 133 VAL B CA 1
ATOM 2633 C C . VAL B 1 133 ? 7.566 -30.797 -8.203 1 97.94 133 VAL B C 1
ATOM 2635 O O . VAL B 1 133 ? 7.891 -31.438 -9.203 1 97.94 133 VAL B O 1
ATOM 2638 N N . GLY B 1 134 ? 6.742 -31.266 -7.355 1 96.94 134 GLY B N 1
ATOM 2639 C CA . GLY B 1 134 ? 6.02 -32.5 -7.551 1 96.94 134 GLY B CA 1
ATOM 2640 C C . GLY B 1 134 ? 4.586 -32.438 -7.062 1 96.94 134 GLY B C 1
ATOM 2641 O O . GLY B 1 134 ? 4.109 -31.391 -6.641 1 96.94 134 GLY B O 1
ATOM 2642 N N . GLY B 1 135 ? 3.861 -33.5 -7.234 1 97.12 135 GLY B N 1
ATOM 2643 C CA . GLY B 1 135 ? 2.516 -33.625 -6.695 1 97.12 135 GLY B CA 1
ATOM 2644 C C . GLY B 1 135 ? 1.53 -32.688 -7.332 1 97.12 135 GLY B C 1
ATOM 2645 O O . GLY B 1 135 ? 1.561 -32.469 -8.547 1 97.12 135 GLY B O 1
ATOM 2646 N N . ASP B 1 136 ? 0.625 -32.188 -6.496 1 97.81 136 ASP B N 1
ATOM 2647 C CA . ASP B 1 136 ? -0.45 -31.312 -6.941 1 97.81 136 ASP B CA 1
ATOM 2648 C C . ASP B 1 136 ? 0.108 -30.047 -7.605 1 97.81 136 ASP B C 1
ATOM 2650 O O . ASP B 1 136 ? -0.472 -29.547 -8.562 1 97.81 136 ASP B O 1
ATOM 2654 N N . PHE B 1 137 ? 1.242 -29.625 -7.125 1 98.25 137 PHE B N 1
ATOM 2655 C CA . PHE B 1 137 ? 1.838 -28.406 -7.68 1 98.25 137 PHE B CA 1
ATOM 2656 C C . PHE B 1 137 ? 2.297 -28.641 -9.117 1 98.25 137 PHE B C 1
ATOM 2658 O O . PHE B 1 137 ? 2.043 -27.812 -9.992 1 98.25 137 PHE B O 1
ATOM 2665 N N . ALA B 1 138 ? 2.986 -29.734 -9.312 1 98.62 138 ALA B N 1
ATOM 2666 C CA . ALA B 1 138 ? 3.422 -30.062 -10.672 1 98.62 138 ALA B CA 1
ATOM 2667 C C . ALA B 1 138 ? 2.229 -30.203 -11.609 1 98.62 138 ALA B C 1
ATOM 2669 O O . ALA B 1 138 ? 2.258 -29.719 -12.742 1 98.62 138 ALA B O 1
ATOM 2670 N N . THR B 1 139 ? 1.2 -30.859 -11.102 1 98.62 139 THR B N 1
ATOM 2671 C CA . THR B 1 139 ? -0.017 -31.062 -11.883 1 98.62 139 THR B CA 1
ATOM 2672 C C . THR B 1 139 ? -0.622 -29.734 -12.305 1 98.62 139 THR B C 1
ATOM 2674 O O . THR B 1 139 ? -0.985 -29.547 -13.469 1 98.62 139 THR B O 1
ATOM 2677 N N . ILE B 1 140 ? -0.712 -28.781 -11.438 1 98.81 140 ILE B N 1
ATOM 2678 C CA . ILE B 1 140 ? -1.335 -27.484 -11.688 1 98.81 140 ILE B CA 1
ATOM 2679 C C . ILE B 1 140 ? -0.459 -26.672 -12.641 1 98.81 140 ILE B C 1
ATOM 2681 O O . ILE B 1 140 ? -0.967 -26 -13.539 1 98.81 140 ILE B O 1
ATOM 2685 N N . ILE B 1 141 ? 0.838 -26.703 -12.453 1 98.88 141 ILE B N 1
ATOM 2686 C CA . ILE B 1 141 ? 1.759 -26 -13.336 1 98.88 141 ILE B CA 1
ATOM 2687 C C . ILE B 1 141 ? 1.604 -26.516 -14.766 1 98.88 141 ILE B C 1
ATOM 2689 O O . ILE B 1 141 ? 1.475 -25.719 -15.703 1 98.88 141 ILE B O 1
ATOM 2693 N N . ASP B 1 142 ? 1.606 -27.844 -14.883 1 98.81 142 ASP B N 1
ATOM 2694 C CA . ASP B 1 142 ? 1.479 -28.438 -16.203 1 98.81 142 ASP B CA 1
ATOM 2695 C C . ASP B 1 142 ? 0.136 -28.094 -16.844 1 98.81 142 ASP B C 1
ATOM 2697 O O . ASP B 1 142 ? 0.065 -27.812 -18.031 1 98.81 142 ASP B O 1
ATOM 2701 N N . LYS B 1 143 ? -0.914 -28.109 -16.078 1 98.81 143 LYS B N 1
ATOM 2702 C CA . LYS B 1 143 ? -2.242 -27.734 -16.547 1 98.81 143 LYS B CA 1
ATOM 2703 C C . LYS B 1 143 ? -2.273 -26.281 -17 1 98.81 143 LYS B C 1
ATOM 2705 O O . LYS B 1 143 ? -2.857 -25.969 -18.047 1 98.81 143 LYS B O 1
ATOM 2710 N N . ALA B 1 144 ? -1.673 -25.391 -16.219 1 98.94 144 ALA B N 1
ATOM 2711 C CA . ALA B 1 144 ? -1.608 -23.984 -16.578 1 98.94 144 ALA B CA 1
ATOM 2712 C C . ALA B 1 144 ? -0.875 -23.781 -17.906 1 98.94 144 ALA B C 1
ATOM 2714 O O . ALA B 1 144 ? -1.364 -23.078 -18.781 1 98.94 144 ALA B O 1
ATOM 2715 N N . ASN B 1 145 ? 0.245 -24.453 -18.047 1 98.88 145 ASN B N 1
ATOM 2716 C CA . ASN B 1 145 ? 1.062 -24.312 -19.25 1 98.88 145 ASN B CA 1
ATOM 2717 C C . ASN B 1 145 ? 0.344 -24.859 -20.484 1 98.88 145 ASN B C 1
ATOM 2719 O O . ASN B 1 145 ? 0.6 -24.422 -21.594 1 98.88 145 ASN B O 1
ATOM 2723 N N . ALA B 1 146 ? -0.515 -25.797 -20.25 1 98.62 146 ALA B N 1
ATOM 2724 C CA . ALA B 1 146 ? -1.216 -26.453 -21.359 1 98.62 146 ALA B CA 1
ATOM 2725 C C . ALA B 1 146 ? -2.459 -25.656 -21.766 1 98.62 146 ALA B C 1
ATOM 2727 O O . ALA B 1 146 ? -3.045 -25.906 -22.812 1 98.62 146 ALA B O 1
ATOM 2728 N N . SER B 1 147 ? -2.893 -24.703 -20.953 1 98.62 147 SER B N 1
ATOM 2729 C CA . SER B 1 147 ? -4.121 -23.953 -21.219 1 98.62 147 SER B CA 1
ATOM 2730 C C . SER B 1 147 ? -3.891 -22.859 -22.25 1 98.62 147 SER B C 1
ATOM 2732 O O . SER B 1 147 ? -2.746 -22.547 -22.594 1 98.62 147 SER B O 1
ATOM 2734 N N . THR B 1 148 ? -4.961 -22.297 -22.766 1 98.38 148 THR B N 1
ATOM 2735 C CA . THR B 1 148 ? -4.887 -21.203 -23.734 1 98.38 148 THR B CA 1
ATOM 2736 C C . THR B 1 148 ? -4.75 -19.859 -23.016 1 98.38 148 THR B C 1
ATOM 2738 O O . THR B 1 148 ? -4.504 -18.828 -23.656 1 98.38 148 THR B O 1
ATOM 2741 N N . ALA B 1 149 ? -4.848 -19.844 -21.672 1 98.69 149 ALA B N 1
ATOM 2742 C CA . ALA B 1 149 ? -4.77 -18.609 -20.906 1 98.69 149 ALA B CA 1
ATOM 2743 C C . ALA B 1 149 ? -3.34 -18.078 -20.875 1 98.69 149 ALA B C 1
ATOM 2745 O O . ALA B 1 149 ? -2.381 -18.844 -20.828 1 98.69 149 ALA B O 1
ATOM 2746 N N . LYS B 1 150 ? -3.197 -16.75 -20.891 1 98.88 150 LYS B N 1
ATOM 2747 C CA . LYS B 1 150 ? -1.899 -16.141 -20.609 1 98.88 150 LYS B CA 1
ATOM 2748 C C . LYS B 1 150 ? -1.591 -16.141 -19.125 1 98.88 150 LYS B C 1
ATOM 2750 O O . LYS B 1 150 ? -2.5 -16.047 -18.297 1 98.88 150 LYS B O 1
ATOM 2755 N N . ILE B 1 151 ? -0.328 -16.25 -18.812 1 98.94 151 ILE B N 1
ATOM 2756 C CA . ILE B 1 151 ? 0.03 -16.391 -17.406 1 98.94 151 ILE B CA 1
ATOM 2757 C C . ILE B 1 151 ? 0.906 -15.227 -16.969 1 98.94 151 ILE B C 1
ATOM 2759 O O . ILE B 1 151 ? 1.875 -14.883 -17.641 1 98.94 151 ILE B O 1
ATOM 2763 N N . HIS B 1 152 ? 0.558 -14.547 -15.898 1 99 152 HIS B N 1
ATOM 2764 C CA . HIS B 1 152 ? 1.374 -13.57 -15.188 1 99 152 HIS B CA 1
ATOM 2765 C C . HIS B 1 152 ? 1.905 -14.141 -13.883 1 99 152 HIS B C 1
ATOM 2767 O O . HIS B 1 152 ? 1.128 -14.578 -13.031 1 99 152 HIS B O 1
ATOM 2773 N N . ALA B 1 153 ? 3.209 -14.133 -13.727 1 98.94 153 ALA B N 1
ATOM 2774 C CA . ALA B 1 153 ? 3.803 -14.727 -12.531 1 98.94 153 ALA B CA 1
ATOM 2775 C C . ALA B 1 153 ? 4.145 -13.656 -11.5 1 98.94 153 ALA B C 1
ATOM 2777 O O . ALA B 1 153 ? 4.555 -12.555 -11.852 1 98.94 153 ALA B O 1
ATOM 2778 N N . ILE B 1 154 ? 4.016 -14.062 -10.234 1 98.88 154 ILE B N 1
ATOM 2779 C CA . ILE B 1 154 ? 4.371 -13.203 -9.109 1 98.88 154 ILE B CA 1
ATOM 2780 C C . ILE B 1 154 ? 5.727 -13.625 -8.547 1 98.88 154 ILE B C 1
ATOM 2782 O O . ILE B 1 154 ? 5.949 -14.805 -8.266 1 98.88 154 ILE B O 1
ATOM 2786 N N . ASP B 1 155 ? 6.621 -12.688 -8.383 1 98.56 155 ASP B N 1
ATOM 2787 C CA . ASP B 1 155 ? 7.98 -12.773 -7.863 1 98.56 155 ASP B CA 1
ATOM 2788 C C . ASP B 1 155 ? 8.891 -13.547 -8.82 1 98.56 155 ASP B C 1
ATOM 2790 O O . ASP B 1 155 ? 9.875 -13.008 -9.32 1 98.56 155 ASP B O 1
ATOM 2794 N N . ILE B 1 156 ? 8.641 -14.781 -9.078 1 98.44 156 ILE B N 1
ATOM 2795 C CA . ILE B 1 156 ? 9.359 -15.664 -9.992 1 98.44 156 ILE B CA 1
ATOM 2796 C C . ILE B 1 156 ? 8.414 -16.75 -10.516 1 98.44 156 ILE B C 1
ATOM 2798 O O . ILE B 1 156 ? 7.566 -17.25 -9.766 1 98.44 156 ILE B O 1
ATOM 2802 N N . PRO B 1 157 ? 8.508 -17.094 -11.828 1 98.88 157 PRO B N 1
ATOM 2803 C CA . PRO B 1 157 ? 7.688 -18.234 -12.266 1 98.88 157 PRO B CA 1
ATOM 2804 C C . PRO B 1 157 ? 7.891 -19.469 -11.406 1 98.88 157 PRO B C 1
ATOM 2806 O O . PRO B 1 157 ? 9.016 -19.953 -11.273 1 98.88 157 PRO B O 1
ATOM 2809 N N . SER B 1 158 ? 6.793 -19.984 -10.844 1 98.81 158 SER B N 1
ATOM 2810 C CA . SER B 1 158 ? 6.875 -21.156 -9.977 1 98.81 158 SER B CA 1
ATOM 2811 C C . SER B 1 158 ? 7.574 -22.312 -10.672 1 98.81 158 SER B C 1
ATOM 2813 O O . SER B 1 158 ? 7.258 -22.641 -11.82 1 98.81 158 SER B O 1
ATOM 2815 N N . GLY B 1 159 ? 8.555 -22.891 -9.984 1 98.69 159 GLY B N 1
ATOM 2816 C CA . GLY B 1 159 ? 9.305 -24 -10.516 1 98.69 159 GLY B CA 1
ATOM 2817 C C . GLY B 1 159 ? 10.664 -23.609 -11.062 1 98.69 159 GLY B C 1
ATOM 2818 O O . GLY B 1 159 ? 11.477 -24.469 -11.422 1 98.69 159 GLY B O 1
ATOM 2819 N N . LEU B 1 160 ? 10.914 -22.297 -11.211 1 98.31 160 LEU B N 1
ATOM 2820 C CA . LEU B 1 160 ? 12.211 -21.797 -11.641 1 98.31 160 LEU B CA 1
ATOM 2821 C C . LEU B 1 160 ? 13.125 -21.547 -10.445 1 98.31 160 LEU B C 1
ATOM 2823 O O . LEU B 1 160 ? 12.695 -20.969 -9.445 1 98.31 160 LEU B O 1
ATOM 2827 N N . ASN B 1 161 ? 14.383 -22 -10.531 1 98.12 161 ASN B N 1
ATOM 2828 C CA . ASN B 1 161 ? 15.352 -21.719 -9.477 1 98.12 161 ASN B CA 1
ATOM 2829 C C . ASN B 1 161 ? 15.781 -20.25 -9.5 1 98.12 161 ASN B C 1
ATOM 2831 O O . ASN B 1 161 ? 16.266 -19.766 -10.523 1 98.12 161 ASN B O 1
ATOM 2835 N N . GLY B 1 162 ? 15.68 -19.625 -8.398 1 97.75 162 GLY B N 1
ATOM 2836 C CA . GLY B 1 162 ? 15.914 -18.188 -8.336 1 97.75 162 GLY B CA 1
ATOM 2837 C C . GLY B 1 162 ? 17.375 -17.828 -8.469 1 97.75 162 GLY B C 1
ATOM 2838 O O . GLY B 1 162 ? 17.703 -16.656 -8.727 1 97.75 162 GLY B O 1
ATOM 2839 N N . ASP B 1 163 ? 18.266 -18.797 -8.289 1 97.94 163 ASP B N 1
ATOM 2840 C CA . ASP B 1 163 ? 19.688 -18.5 -8.375 1 97.94 163 ASP B CA 1
ATOM 2841 C C . ASP B 1 163 ? 20.266 -19 -9.703 1 97.94 163 ASP B C 1
ATOM 2843 O O . ASP B 1 163 ? 21.094 -18.312 -10.312 1 97.94 163 ASP B O 1
ATOM 2847 N N . THR B 1 164 ? 19.75 -20.094 -10.242 1 97.25 164 THR B N 1
ATOM 2848 C CA . THR B 1 164 ? 20.391 -20.703 -11.398 1 97.25 164 THR B CA 1
ATOM 2849 C C . THR B 1 164 ? 19.562 -20.484 -12.656 1 97.25 164 THR B C 1
ATOM 2851 O O . THR B 1 164 ? 20.078 -20.609 -13.773 1 97.25 164 THR B O 1
ATOM 2854 N N . GLY B 1 165 ? 18.297 -20.312 -12.492 1 97.5 165 GLY B N 1
ATOM 2855 C CA . GLY B 1 165 ? 17.391 -20.188 -13.633 1 97.5 165 GLY B CA 1
ATOM 2856 C C . GLY B 1 165 ? 16.953 -21.531 -14.203 1 97.5 165 GLY B C 1
ATOM 2857 O O . GLY B 1 165 ? 16.266 -21.578 -15.219 1 97.5 165 GLY B O 1
ATOM 2858 N N . ASP B 1 166 ? 17.344 -22.562 -13.523 1 97.62 166 ASP B N 1
ATOM 2859 C CA . ASP B 1 166 ? 17 -23.906 -13.992 1 97.62 166 ASP B CA 1
ATOM 2860 C C . ASP B 1 166 ? 15.578 -24.281 -13.594 1 97.62 166 ASP B C 1
ATOM 2862 O O . ASP B 1 166 ? 15.109 -23.891 -12.523 1 97.62 166 ASP B O 1
ATOM 2866 N N . VAL B 1 167 ? 14.961 -25.047 -14.43 1 98.38 167 VAL B N 1
ATOM 2867 C CA . VAL B 1 167 ? 13.664 -25.625 -14.094 1 98.38 167 VAL B CA 1
ATOM 2868 C C . VAL B 1 167 ? 13.836 -26.719 -13.047 1 98.38 167 VAL B C 1
ATOM 2870 O O . VAL B 1 167 ? 14.68 -27.594 -13.195 1 98.38 167 VAL B O 1
ATOM 2873 N N . MET B 1 168 ? 13.094 -26.594 -12.078 1 98.12 168 MET B N 1
ATOM 2874 C CA . MET B 1 168 ? 13.102 -27.594 -11.008 1 98.12 168 MET B CA 1
ATOM 2875 C C . MET B 1 168 ? 11.891 -28.516 -11.117 1 98.12 168 MET B C 1
ATOM 2877 O O . MET B 1 168 ? 10.922 -28.359 -10.367 1 98.12 168 MET B O 1
ATOM 2881 N N . GLY B 1 169 ? 12 -29.625 -11.992 1 98.06 169 GLY B N 1
ATOM 2882 C CA . GLY B 1 169 ? 10.859 -30.469 -12.297 1 98.06 169 GLY B CA 1
ATOM 2883 C C . GLY B 1 169 ? 9.992 -29.922 -13.422 1 98.06 169 GLY B C 1
ATOM 2884 O O . GLY B 1 169 ? 10.133 -30.344 -14.578 1 98.06 169 GLY B O 1
ATOM 2885 N N . THR B 1 170 ? 9.156 -29.062 -13.172 1 98.62 170 THR B N 1
ATOM 2886 C CA . THR B 1 170 ? 8.375 -28.281 -14.117 1 98.62 170 THR B CA 1
ATOM 2887 C C . THR B 1 170 ? 8.258 -26.828 -13.664 1 98.62 170 THR B C 1
ATOM 2889 O O . THR B 1 170 ? 8.469 -26.516 -12.492 1 98.62 170 THR B O 1
ATOM 2892 N N . ALA B 1 171 ? 8.008 -25.953 -14.602 1 98.81 171 ALA B N 1
ATOM 2893 C CA . ALA B 1 171 ? 7.934 -24.531 -14.25 1 98.81 171 ALA B CA 1
ATOM 2894 C C . ALA B 1 171 ? 6.875 -23.828 -15.086 1 98.81 171 ALA B C 1
ATOM 2896 O O . ALA B 1 171 ? 6.629 -24.203 -16.234 1 98.81 171 ALA B O 1
ATOM 2897 N N . ILE B 1 172 ? 6.309 -22.828 -14.508 1 98.94 172 ILE B N 1
ATOM 2898 C CA . ILE B 1 172 ? 5.344 -21.969 -15.195 1 98.94 172 ILE B CA 1
ATOM 2899 C C . ILE B 1 172 ? 6.02 -21.266 -16.375 1 98.94 172 ILE B C 1
ATOM 2901 O O . ILE B 1 172 ? 7.137 -20.766 -16.25 1 98.94 172 ILE B O 1
ATOM 2905 N N . LYS B 1 173 ? 5.363 -21.297 -17.484 1 98.88 173 LYS B N 1
ATOM 2906 C CA . LYS B 1 173 ? 5.762 -20.5 -18.625 1 98.88 173 LYS B CA 1
ATOM 2907 C C . LYS B 1 173 ? 4.938 -19.219 -18.719 1 98.88 173 LYS B C 1
ATOM 2909 O O . LYS B 1 173 ? 3.928 -19.172 -19.422 1 98.88 173 LYS B O 1
ATOM 2914 N N . ALA B 1 174 ? 5.422 -18.188 -18.094 1 98.88 174 ALA B N 1
ATOM 2915 C CA . ALA B 1 174 ? 4.695 -16.922 -18 1 98.88 174 ALA B CA 1
ATOM 2916 C C . ALA B 1 174 ? 5.004 -16.016 -19.203 1 98.88 174 ALA B C 1
ATOM 2918 O O . ALA B 1 174 ? 6.109 -16.062 -19.75 1 98.88 174 ALA B O 1
ATOM 2919 N N . ILE B 1 175 ? 4.051 -15.172 -19.547 1 98.75 175 ILE B N 1
ATOM 2920 C CA . ILE B 1 175 ? 4.332 -14.172 -20.578 1 98.75 175 ILE B CA 1
ATOM 2921 C C . ILE B 1 175 ? 4.855 -12.898 -19.922 1 98.75 175 ILE B C 1
ATOM 2923 O O . ILE B 1 175 ? 5.41 -12.031 -20.609 1 98.75 175 ILE B O 1
ATOM 2927 N N . SER B 1 176 ? 4.621 -12.766 -18.625 1 98.81 176 SER B N 1
ATOM 2928 C CA . SER B 1 176 ? 5.152 -11.656 -17.844 1 98.81 176 SER B CA 1
ATOM 2929 C C . SER B 1 176 ? 5.289 -12.047 -16.375 1 98.81 176 SER B C 1
ATOM 2931 O O . SER B 1 176 ? 4.59 -12.938 -15.891 1 98.81 176 SER B O 1
ATOM 2933 N N . THR B 1 177 ? 6.199 -11.406 -15.711 1 98.88 177 THR B N 1
ATOM 2934 C CA . THR B 1 177 ? 6.488 -11.648 -14.305 1 98.88 177 THR B CA 1
ATOM 2935 C C . THR B 1 177 ? 6.684 -10.336 -13.547 1 98.88 177 THR B C 1
ATOM 2937 O O . THR B 1 177 ? 7.453 -9.477 -13.984 1 98.88 177 THR B O 1
ATOM 2940 N N . SER B 1 178 ? 5.922 -10.133 -12.492 1 98.69 178 SER B N 1
ATOM 2941 C CA . SER B 1 178 ? 6.195 -9.062 -11.539 1 98.69 178 SER B CA 1
ATOM 2942 C C . SER B 1 178 ? 7.098 -9.547 -10.406 1 98.69 178 SER B C 1
ATOM 2944 O O . SER B 1 178 ? 6.672 -10.336 -9.555 1 98.69 178 SER B O 1
ATOM 2946 N N . THR B 1 179 ? 8.312 -9.156 -10.445 1 98.06 179 THR B N 1
ATOM 2947 C CA . THR B 1 179 ? 9.203 -9.523 -9.344 1 98.06 179 THR B CA 1
ATOM 2948 C C . THR B 1 179 ? 9.242 -8.414 -8.297 1 98.06 179 THR B C 1
ATOM 2950 O O . THR B 1 179 ? 9.195 -7.23 -8.633 1 98.06 179 THR B O 1
ATOM 2953 N N . VAL B 1 180 ? 9.367 -8.828 -7.078 1 94.69 180 VAL B N 1
ATOM 2954 C CA . VAL B 1 180 ? 9.219 -7.906 -5.953 1 94.69 180 VAL B CA 1
ATOM 2955 C C . VAL B 1 180 ? 10.586 -7.375 -5.535 1 94.69 180 VAL B C 1
ATOM 2957 O O . VAL B 1 180 ? 11.492 -8.156 -5.215 1 94.69 180 VAL B O 1
ATOM 2960 N N . ALA B 1 181 ? 10.734 -6.09 -5.57 1 95.44 181 ALA B N 1
ATOM 2961 C CA . ALA B 1 181 ? 11.898 -5.324 -5.125 1 95.44 181 ALA B CA 1
ATOM 2962 C C . ALA B 1 181 ? 13.062 -5.48 -6.094 1 95.44 181 ALA B C 1
ATOM 2964 O O . ALA B 1 181 ? 13.555 -4.492 -6.645 1 95.44 181 ALA B O 1
ATOM 2965 N N . TYR B 1 182 ? 13.562 -6.777 -6.344 1 96.56 182 TYR B N 1
ATOM 2966 C CA . TYR B 1 182 ? 14.688 -7.078 -7.223 1 96.56 182 TYR B CA 1
ATOM 2967 C C . TYR B 1 182 ? 14.453 -8.367 -7.996 1 96.56 182 TYR B C 1
ATOM 2969 O O . TYR B 1 182 ? 13.891 -9.328 -7.457 1 96.56 182 TYR B O 1
ATOM 2977 N N . PRO B 1 183 ? 14.891 -8.344 -9.242 1 97.44 183 PRO B N 1
ATOM 2978 C CA . PRO B 1 183 ? 14.922 -9.664 -9.875 1 97.44 183 PRO B CA 1
ATOM 2979 C C . PRO B 1 183 ? 15.969 -10.586 -9.258 1 97.44 183 PRO B C 1
ATOM 2981 O O . PRO B 1 183 ? 17.031 -10.125 -8.828 1 97.44 183 PRO B O 1
ATOM 2984 N N . LYS B 1 184 ? 15.609 -11.852 -9.195 1 97.88 184 LYS B N 1
ATOM 2985 C CA . LYS B 1 184 ? 16.609 -12.836 -8.797 1 97.88 184 LYS B CA 1
ATOM 2986 C C . LYS B 1 184 ? 17.578 -13.133 -9.938 1 97.88 184 LYS B C 1
ATOM 2988 O O . LYS B 1 184 ? 17.172 -13.18 -11.102 1 97.88 184 LYS B O 1
ATOM 2993 N N . VAL B 1 185 ? 18.828 -13.406 -9.578 1 97.88 185 VAL B N 1
ATOM 2994 C CA . VAL B 1 185 ? 19.875 -13.555 -10.578 1 97.88 185 VAL B CA 1
ATOM 2995 C C . VAL B 1 185 ? 19.516 -14.672 -11.555 1 97.88 185 VAL B C 1
ATOM 2997 O O . VAL B 1 185 ? 19.797 -14.578 -12.75 1 97.88 185 VAL B O 1
ATOM 3000 N N . GLY B 1 186 ? 18.859 -15.68 -11.125 1 97.62 186 GLY B N 1
ATOM 3001 C CA . GLY B 1 186 ? 18.469 -16.781 -11.992 1 97.62 186 GLY B CA 1
ATOM 3002 C C . GLY B 1 186 ? 17.484 -16.375 -13.062 1 97.62 186 GLY B C 1
ATOM 3003 O O . GLY B 1 186 ? 17.453 -16.969 -14.148 1 97.62 186 GLY B O 1
ATOM 3004 N N . MET B 1 187 ? 16.672 -15.391 -12.812 1 98 187 MET B N 1
ATOM 3005 C CA . MET B 1 187 ? 15.633 -14.945 -13.734 1 98 187 MET B CA 1
ATOM 3006 C C . MET B 1 187 ? 16.234 -14.289 -14.977 1 98 187 MET B C 1
ATOM 3008 O O . MET B 1 187 ? 15.57 -14.141 -15.992 1 98 187 MET B O 1
ATOM 3012 N N . LEU B 1 188 ? 17.5 -13.875 -14.836 1 97.44 188 LEU B N 1
ATOM 3013 C CA . LEU B 1 188 ? 18.125 -13.109 -15.906 1 97.44 188 LEU B CA 1
ATOM 3014 C C . LEU B 1 188 ? 19.016 -14.008 -16.766 1 97.44 188 LEU B C 1
ATOM 3016 O O . LEU B 1 188 ? 19.625 -13.539 -17.734 1 97.44 188 LEU B O 1
ATOM 3020 N N . LYS B 1 189 ? 19.047 -15.266 -16.438 1 97.12 189 LYS B N 1
ATOM 3021 C CA . LYS B 1 189 ? 19.781 -16.234 -17.234 1 97.12 189 LYS B CA 1
ATOM 3022 C C . LYS B 1 189 ? 19.047 -16.562 -18.531 1 97.12 189 LYS B C 1
ATOM 3024 O O . LYS B 1 189 ? 17.812 -16.484 -18.578 1 97.12 189 LYS B O 1
ATOM 3029 N N . ASP B 1 190 ? 19.766 -16.984 -19.531 1 97.38 190 ASP B N 1
ATOM 3030 C CA . ASP B 1 190 ? 19.203 -17.266 -20.844 1 97.38 190 ASP B CA 1
ATOM 3031 C C . ASP B 1 190 ? 18.156 -18.375 -20.766 1 97.38 190 ASP B C 1
ATOM 3033 O O . ASP B 1 190 ? 17.109 -18.297 -21.406 1 97.38 190 ASP B O 1
ATOM 3037 N N . GLN B 1 191 ? 18.453 -19.359 -20 1 97.38 191 GLN B N 1
ATOM 3038 C CA . GLN B 1 191 ? 17.562 -20.516 -19.938 1 97.38 191 GLN B CA 1
ATOM 3039 C C . GLN B 1 191 ? 16.25 -20.156 -19.25 1 97.38 191 GLN B C 1
ATOM 3041 O O . GLN B 1 191 ? 15.273 -20.906 -19.359 1 97.38 191 GLN B O 1
ATOM 3046 N N . ALA B 1 192 ? 16.203 -19 -18.531 1 98.19 192 ALA B N 1
ATOM 3047 C CA . ALA B 1 192 ? 15 -18.594 -17.797 1 98.19 192 ALA B CA 1
ATOM 3048 C C . ALA B 1 192 ? 14.07 -17.766 -18.703 1 98.19 192 ALA B C 1
ATOM 3050 O O . ALA B 1 192 ? 12.891 -17.594 -18.391 1 98.19 192 ALA B O 1
ATOM 3051 N N . LYS B 1 193 ? 14.547 -17.266 -19.766 1 97.38 193 LYS B N 1
ATOM 3052 C CA . LYS B 1 193 ? 13.859 -16.297 -20.609 1 97.38 193 LYS B CA 1
ATOM 3053 C C . LYS B 1 193 ? 12.523 -16.844 -21.109 1 97.38 193 LYS B C 1
ATOM 3055 O O . LYS B 1 193 ? 11.508 -16.141 -21.062 1 97.38 193 LYS B O 1
ATOM 3060 N N . PRO B 1 194 ? 12.5 -18.125 -21.5 1 97.94 194 PRO B N 1
ATOM 3061 C CA . PRO B 1 194 ? 11.219 -18.641 -21.969 1 97.94 194 PRO B CA 1
ATOM 3062 C C . PRO B 1 194 ? 10.164 -18.719 -20.875 1 97.94 194 PRO B C 1
ATOM 3064 O O . PRO B 1 194 ? 8.977 -18.922 -21.156 1 97.94 194 PRO B O 1
ATOM 3067 N N . TYR B 1 195 ? 10.555 -18.547 -19.641 1 98.81 195 TYR B N 1
ATOM 3068 C CA . TYR B 1 195 ? 9.664 -18.734 -18.5 1 98.81 195 TYR B CA 1
ATOM 3069 C C . TYR B 1 195 ? 9.25 -17.391 -17.906 1 98.81 195 TYR B C 1
ATOM 3071 O O . TYR B 1 195 ? 8.125 -17.25 -17.406 1 98.81 195 TYR B O 1
ATOM 3079 N N . THR B 1 196 ? 10.047 -16.422 -17.938 1 98.69 196 THR B N 1
ATOM 3080 C CA . THR B 1 196 ? 9.812 -15.188 -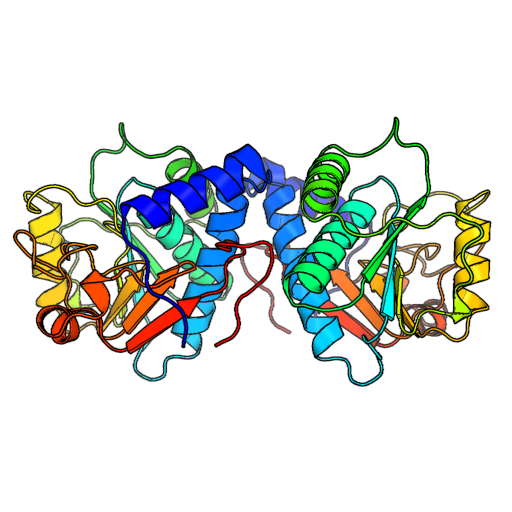17.188 1 98.69 196 THR B CA 1
ATOM 3081 C C . THR B 1 196 ? 8.969 -14.219 -18.016 1 98.69 196 THR B C 1
ATOM 3083 O O . THR B 1 196 ? 8.234 -13.398 -17.453 1 98.69 196 THR B O 1
ATOM 3086 N N . GLY B 1 197 ? 9.047 -14.297 -19.359 1 98.25 197 GLY B N 1
ATOM 3087 C CA . GLY B 1 197 ? 8.43 -13.266 -20.172 1 98.25 197 GLY B CA 1
ATOM 3088 C C . GLY B 1 197 ? 8.93 -11.867 -19.844 1 98.25 197 GLY B C 1
ATOM 3089 O O . GLY B 1 197 ? 10.117 -11.68 -19.578 1 98.25 197 GLY B O 1
ATOM 3090 N N . LYS B 1 198 ? 8.047 -10.93 -20.047 1 97.69 198 LYS B N 1
ATOM 3091 C CA . LYS B 1 198 ? 8.391 -9.562 -19.672 1 97.69 198 LYS B CA 1
ATOM 3092 C C . LYS B 1 198 ? 8.508 -9.422 -18.156 1 97.69 198 LYS B C 1
ATOM 3094 O O . LYS B 1 198 ? 7.598 -9.797 -17.422 1 97.69 198 LYS B O 1
ATOM 3099 N N . ILE B 1 199 ? 9.617 -8.875 -17.703 1 97.94 199 ILE B N 1
ATOM 3100 C CA . ILE B 1 199 ? 9.836 -8.766 -16.266 1 97.94 199 ILE B CA 1
ATOM 3101 C C . ILE B 1 199 ? 9.547 -7.336 -15.812 1 97.94 199 ILE B C 1
ATOM 3103 O O . ILE B 1 199 ? 10.086 -6.375 -16.375 1 97.94 199 ILE B O 1
ATOM 3107 N N . TYR B 1 200 ? 8.648 -7.172 -14.852 1 97.94 200 TYR B N 1
ATOM 3108 C CA . TYR B 1 200 ? 8.422 -5.938 -14.109 1 97.94 200 TYR B CA 1
ATOM 3109 C C . TYR B 1 200 ? 9.141 -5.973 -12.766 1 97.94 200 TYR B C 1
ATOM 3111 O O . TYR B 1 200 ? 8.969 -6.914 -11.984 1 97.94 200 TYR B O 1
ATOM 3119 N N . VAL B 1 201 ? 9.992 -5.062 -12.5 1 97.31 201 VAL B N 1
ATOM 3120 C CA . VAL B 1 201 ? 10.648 -4.934 -11.203 1 97.31 201 VAL B CA 1
ATOM 3121 C C . VAL B 1 201 ? 9.938 -3.867 -10.375 1 97.31 201 VAL B C 1
ATOM 3123 O O . VAL B 1 201 ? 9.93 -2.689 -10.742 1 97.31 201 VAL B O 1
ATOM 3126 N N . ASP B 1 202 ? 9.398 -4.262 -9.305 1 96 202 ASP B N 1
ATOM 3127 C CA . ASP B 1 202 ? 8.477 -3.4 -8.578 1 96 202 ASP B CA 1
ATOM 3128 C C . ASP B 1 202 ? 9.133 -2.826 -7.324 1 96 202 ASP B C 1
ATOM 3130 O O . ASP B 1 202 ? 9.719 -3.566 -6.527 1 96 202 ASP B O 1
ATOM 3134 N N . ASP B 1 203 ? 9.039 -1.515 -7.137 1 96.69 203 ASP B N 1
ATOM 3135 C CA . ASP B 1 203 ? 9.43 -0.871 -5.887 1 96.69 203 ASP B CA 1
ATOM 3136 C C . ASP B 1 203 ? 8.383 -1.098 -4.797 1 96.69 203 ASP B C 1
ATOM 3138 O O . ASP B 1 203 ? 7.316 -0.484 -4.82 1 96.69 203 ASP B O 1
ATOM 3142 N N . ILE B 1 204 ? 8.742 -1.957 -3.857 1 96.94 204 ILE B N 1
ATOM 3143 C CA . ILE B 1 204 ? 7.746 -2.246 -2.826 1 96.94 204 ILE B CA 1
ATOM 3144 C C . ILE B 1 204 ? 8.273 -1.792 -1.466 1 96.94 204 ILE B C 1
ATOM 3146 O O . ILE B 1 204 ? 7.742 -2.191 -0.426 1 96.94 204 ILE B O 1
ATOM 3150 N N . GLY B 1 205 ? 9.352 -0.995 -1.425 1 97.12 205 GLY B N 1
ATOM 3151 C CA . GLY B 1 205 ? 9.844 -0.428 -0.182 1 97.12 205 GLY B CA 1
ATOM 3152 C C . GLY B 1 205 ? 10.969 -1.242 0.44 1 97.12 205 GLY B C 1
ATOM 3153 O O . GLY B 1 205 ? 11.273 -1.083 1.623 1 97.12 205 GLY B O 1
ATOM 3154 N N . ILE B 1 206 ? 11.562 -2.143 -0.326 1 97.25 206 ILE B N 1
ATOM 3155 C CA . ILE B 1 206 ? 12.711 -2.936 0.108 1 97.25 206 ILE B CA 1
ATOM 3156 C C . ILE B 1 206 ? 13.961 -2.482 -0.635 1 97.25 206 ILE B C 1
ATOM 3158 O O . ILE B 1 206 ? 14.031 -2.572 -1.863 1 97.25 206 ILE B O 1
ATOM 3162 N N . TYR B 1 207 ? 14.961 -2.074 0.127 1 96.06 207 TYR B N 1
ATOM 3163 C CA . TYR B 1 207 ? 16.141 -1.486 -0.484 1 96.06 207 TYR B CA 1
ATOM 3164 C C . TYR B 1 207 ? 17.422 -2.082 0.111 1 96.06 207 TYR B C 1
ATOM 3166 O O . TYR B 1 207 ? 17.484 -2.338 1.315 1 96.06 207 TYR B O 1
ATOM 3174 N N . ARG B 1 208 ? 18.438 -2.295 -0.719 1 93.12 208 ARG B N 1
ATOM 3175 C CA . ARG B 1 208 ? 19.75 -2.693 -0.241 1 93.12 208 ARG B CA 1
ATOM 3176 C C . ARG B 1 208 ? 20.344 -1.627 0.671 1 93.12 208 ARG B C 1
ATOM 3178 O O . ARG B 1 208 ? 20.875 -1.94 1.741 1 93.12 208 ARG B O 1
ATOM 3185 N N . GLY B 1 209 ? 20.219 -0.473 0.272 1 91.19 209 GLY B N 1
ATOM 3186 C CA . GLY B 1 209 ? 20.578 0.668 1.101 1 91.19 209 GLY B CA 1
ATOM 3187 C C . GLY B 1 209 ? 19.375 1.328 1.753 1 91.19 209 GLY B C 1
ATOM 3188 O O . GLY B 1 209 ? 18.438 0.648 2.16 1 91.19 209 GLY B O 1
ATOM 3189 N N . ASN B 1 210 ? 19.422 2.682 1.878 1 90.44 210 ASN B N 1
ATOM 3190 C CA . ASN B 1 210 ? 18.344 3.398 2.553 1 90.44 210 ASN B CA 1
ATOM 3191 C C . ASN B 1 210 ? 17.484 4.191 1.565 1 90.44 210 ASN B C 1
ATOM 3193 O O . ASN B 1 210 ? 16.734 5.082 1.964 1 90.44 210 ASN B O 1
ATOM 3197 N N . ALA B 1 211 ? 17.75 3.826 0.274 1 91.56 211 ALA B N 1
ATOM 3198 C CA . ALA B 1 211 ? 17 4.574 -0.725 1 91.56 211 ALA B CA 1
ATOM 3199 C C . ALA B 1 211 ? 16.672 3.703 -1.936 1 91.56 211 ALA B C 1
ATOM 3201 O O . ALA B 1 211 ? 17.359 2.713 -2.197 1 91.56 211 ALA B O 1
ATOM 3202 N N . PHE B 1 212 ? 15.57 4.137 -2.523 1 89.62 212 PHE B N 1
ATOM 3203 C CA . PHE B 1 212 ? 15.234 3.523 -3.803 1 89.62 212 PHE B CA 1
ATOM 3204 C C . PHE B 1 212 ? 16.344 3.771 -4.828 1 89.62 212 PHE B C 1
ATOM 3206 O O . PHE B 1 212 ? 16.812 4.898 -4.969 1 89.62 212 PHE B O 1
ATOM 3213 N N . GLU B 1 213 ? 16.875 2.639 -5.348 1 80.69 213 GLU B N 1
ATOM 3214 C CA . GLU B 1 213 ? 17.938 2.746 -6.336 1 80.69 213 GLU B CA 1
ATOM 3215 C C . GLU B 1 213 ? 17.375 2.836 -7.75 1 80.69 213 GLU B C 1
ATOM 3217 O O . GLU B 1 213 ? 16.609 1.964 -8.18 1 80.69 213 GLU B O 1
ATOM 3222 N N . ASN B 1 214 ? 16.812 4.004 -8.219 1 61.12 214 ASN B N 1
ATOM 3223 C CA . ASN B 1 214 ? 16.266 4.117 -9.57 1 61.12 214 ASN B CA 1
ATOM 3224 C C . ASN B 1 214 ? 17.312 3.756 -10.617 1 61.12 214 ASN B C 1
ATOM 3226 O O . ASN B 1 214 ? 18.5 4.059 -10.453 1 61.12 214 ASN B O 1
ATOM 3230 N N . GLU B 1 215 ? 17.266 2.746 -11.414 1 45.88 215 GLU B N 1
ATOM 3231 C CA . GLU B 1 215 ? 18.094 2.689 -12.617 1 45.88 215 GLU B CA 1
ATOM 3232 C C . GLU B 1 215 ? 17.75 3.83 -13.57 1 45.88 215 GLU B C 1
ATOM 3234 O O . GLU B 1 215 ? 16.609 4.301 -13.609 1 45.88 215 GLU B O 1
#

Radius of gyration: 22.67 Å; Cα contacts (8 Å, |Δi|>4): 1009; chains: 2; bounding box: 41×66×49 Å

Organism: Lentilactobacillus buchneri (strain NRRL B-30929) (NCBI:txid511437)

pLDDT: mean 96.82, std 6.34, range [45.88, 99.0]

Solvent-accessible surface area (backbone atoms only — not comparable to full-atom values): 21415 Å² total; per-residue (Å²): 103,76,66,62,36,45,45,68,54,51,52,50,43,50,48,42,37,33,72,69,45,53,50,53,65,66,40,41,38,48,40,40,16,53,49,45,46,50,52,54,75,70,35,83,87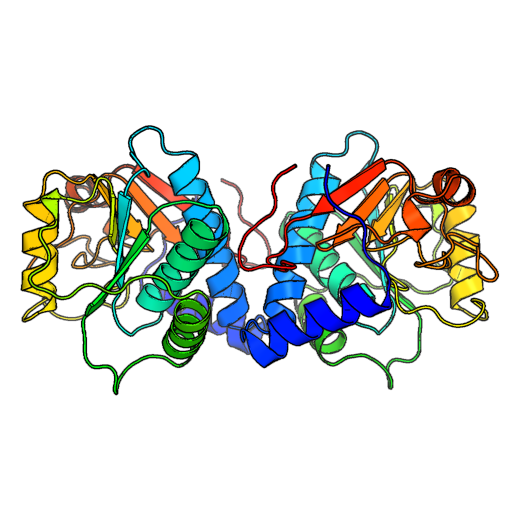,56,48,64,76,29,29,35,32,37,17,21,34,35,60,40,9,20,30,33,37,42,31,46,43,53,41,42,27,66,72,39,46,48,35,37,34,76,47,78,60,77,91,67,38,31,71,62,18,51,51,32,51,52,34,34,55,70,69,59,55,46,74,55,59,92,83,57,67,56,62,78,29,40,21,36,33,41,8,47,35,39,54,80,63,84,65,64,46,52,67,72,60,35,52,50,37,53,50,52,62,70,30,82,28,45,31,40,16,38,53,34,32,34,33,40,30,24,61,72,16,45,67,26,77,47,49,33,56,17,61,24,23,38,13,64,47,41,45,33,47,3,60,74,32,76,82,15,45,78,24,32,42,52,75,42,68,33,86,40,84,58,46,96,61,83,37,64,77,79,89,105,79,65,62,36,45,46,67,54,51,52,48,45,49,48,41,39,32,71,69,45,53,49,53,67,66,40,41,38,48,40,41,15,52,48,45,47,50,51,54,74,70,33,82,87,57,47,65,76,28,30,36,32,38,17,21,34,36,61,39,9,18,30,35,38,43,32,47,43,54,40,43,27,65,71,38,47,49,33,37,32,77,48,76,59,75,91,68,37,32,72,61,19,50,51,33,50,51,32,33,55,69,70,60,55,47,72,53,59,92,83,58,67,56,64,78,28,40,22,34,34,40,7,47,34,38,54,77,66,86,65,63,46,52,68,72,59,36,51,50,36,53,48,52,61,70,30,81,27,47,31,40,16,38,52,33,32,33,32,39,29,24,61,72,16,44,69,27,75,47,48,34,58,17,60,24,22,38,13,62,48,41,44,35,46,3,60,75,32,77,80,16,46,77,23,32,42,51,75,42,70,34,87,40,85,59,47,94,61,82,36,66,76,78,92

Sequence (430 aa):
MTQAITVEESRELDDKTINKIGIPSLVLMERAGLKIYENMLDNKDLDLSNVLILAGTGNNGGDGLVVARLLATHGYQVSILTVGNPDHASEDHLAQARICNYYQIPKVFMNADFNKFTTLVDALFGSGLSRNVGGDFATIIDKANASTAKIHAIDIPSGLNGDTGDVMGTAIKAISTSTVAYPKVGMLKDQAKPYTGKIYVDDIGIYRGNAFENEMTQAITVEESRELDDKTINKIGIPSLVLMERAGLKIYENMLDNKDLDLSNVLILAGTGNNGGDGLVVARLLATHGYQVSILTVGNPDHASEDHLAQARICNYYQIPKVFMNADFNKFTTLVDALFGSGLSRNVGGDFATIIDKANASTAKIHAIDIPSGLNGDTGDVMGTAIKAISTSTVAYPKVGMLKDQAKPYTGKIYVDDIGIYRGNAFENE

Nearest PDB structures (foldseek):
  3rss-assembly1_A  TM=9.043E-01  e=9.497E-19  Thermotoga maritima MSB8
  2dg2-assembly1_A  TM=8.465E-01  e=1.213E-14  Mus musculus
  3k5w-assembly1_A  TM=8.771E-01  e=4.204E-13  Helicobacter pylori
  3d3k-assembly1_B  TM=8.314E-01  e=2.090E-08  Homo sapiens
  3d3j-assembly1_A-2  TM=8.556E-01  e=5.379E-08  Homo sapiens

=== Feature glossary ===
Feature key, reading from the visual/contextual features back to the raw sequence:

Rendered structure images. Structure images are PyMOL renders from six orthogonal camera directions. Cartoon representation draws helices as coils and strands as arrows; sticks shows the backbone as bonds; surface shows the solvent-excluded envelope. Rainbow coloring maps sequence position to hue (blue→red, N→C); chain coloring assigns a distinct color per polypeptide.

Contact-map, Ramachandran, and PAE plots. Three diagnostic plots accompany the record. The Cα contact map visualizes the tertiary structure as a 2D adjacency matrix (8 Å cutoff, sequence-local contacts suppressed). The Ramachandran plot shows the distribution of backbone (φ, ψ) torsions, with points in the α and β basins reflecting secondary structure content. The PAE plot shows AlphaFold's inter-residue confidence as a color matrix.

InterPro / GO / CATH / organism. The annotation block draws on four external resources. InterPro: which protein families and domains the sequence belongs to. GO: standardized terms for what the protein does, what process it participates in, and where in the cell it acts. CATH: which structural fold it has in the CATH hierarchy. Organism: the species of origin.

Nearest PDB structures. Structural nearest neighbors (via Foldseek easy-search vs the PDB). Reported per hit: target PDB id, E-value, and alignment TM-score. A TM-score above ~0.5 is the conventional threshold for 'same fold'.

Predicted aligned error. Predicted aligned error is AlphaFold's pairwise confidence. Unlike pLDDT (per-residue), PAE is per-residue-pair and captures whether two parts of the structure are correctly placed relative to each other. Units are ångströms of expected positional error.

Solvent-accessible surface area. SASA measures how much of the protein is reachable by solvent. It is computed by rolling a water-sized probe over the atomic surface and summing the exposed area (Å²). Per-residue SASA distinguishes core (buried, low SASA) from surface (exposed, high SASA) residues; total SASA is a whole-molecule size measure.

B-factor. Crystallographic B-factors measure how much each atom's electron density is smeared out, in Å². They rise in mobile loops and surface residues and fall in the buried interior. In AlphaFold models this column is repurposed to hold pLDDT instead.

pLDDT. For AlphaFold models, the B-factor field carries pLDDT — the model's own estimate of local accuracy on a 0–100 scale. Regions with pLDDT<50 should be treated as essentially unmodeled; they often correspond to intrinsically disordered segments.

Backbone torsions (φ/ψ). φ (phi) and ψ (psi) are the two rotatable backbone dihedrals per residue: φ is the C(i-1)–N–Cα–C torsion, ψ is the N–Cα–C–N(i+1) torsion, both in degrees on (−180°, 180°]. α-helical residues cluster near (−60°, −45°); β-strand residues near (−120°, +130°). A Ramachandran plot is simply a scatter of (φ, ψ) for every residue.

Radius of gyration, Cα contacts, bounding box. Radius of gyration (Rg) is the root-mean-square distance of Cα atoms from their centroid — a single number for overall size and compactness. A globular domain of N residues has Rg ≈ 2.2·N^0.38 Å; an extended or disordered chain has a much larger Rg. The Cα contact count is the number of residue pairs whose Cα atoms are within 8 Å and are more than four positions apart in sequence — a standard proxy for tertiary packing density. The bounding box is the smallest axis-aligned box enclosing all Cα atoms.

Secondary structure (3-state, P-SEA). Three-state secondary structure (P-SEA) collapses the eight DSSP classes into helix (a), strand (b), and coil (c). P-SEA assigns these from Cα geometry alone — distances and angles — without requiring backbone oxygens, so it works on any Cα trace.

Secondary structure (8-state, DSSP). Secondary structure is the local, repeating backbone conformation. DSSP classifies it into eight states by reading the hydrogen-bond network: three helix types (H, G, I), two β types (E, B), two non-regular types (T, S), and unstructured coil (-).

Foldseek 3Di. The Foldseek 3Di string encodes local tertiary geometry as a 20-letter alphabet — one character per residue — derived from the relative positions of nearby Cα atoms. Unlike the amino-acid sequence, 3Di is a direct function of the 3D structure, so two proteins with the same fold have similar 3Di strings even at low sequence identity.

mmCIF coordinates. Structure coordinates are given as an mmCIF _atom_site loop: one row per atom with element, residue name, chain id, sequence number, and x/y/z position in Å. Only the four main-chain atoms per residue are included here; side chains are omitted to keep the record compact.

Sequence. This is the polypeptide sequence — one letter per residue, N-terminus first. Length ranges from a few dozen residues for small domains to over a thousand for large multi-domain proteins.